Protein 3DKQ (pdb70)

Radius of gyration: 30.26 Å; Cα contacts (8 Å, |Δi|>4): 1370; chains: 3; bounding box: 80×69×80 Å

InterPro domains:
  IPR005123 Oxoglutarate/iron-dependent dioxygenase domain [PS51471] (78-176)
  IPR006620 Prolyl 4-hydroxylase, alpha subunit [SM00702] (1-175)
  IPR023550 PKHD-type hydroxylase [MF_00657] (1-224)
  IPR023550 PKHD-type hydroxylase [NF003974] (1-223)
  IPR023550 PKHD-type hydroxylase [PTHR41536] (1-224)
  IPR041097 PKHD-type hydroxylase C-terminal domain [PF18331] (182-223)
  IPR044862 Prolyl 4-hydroxylase alpha subunit, Fe(2+) 2OG dioxygenase domain [PF13640] (84-174)

Solvent-accessible surface area: 29196 Å² total

Secondary structure (DSSP, 8-state):
-------EEE--SS-HHHHHHHHHHHHTS--EEE---S------EEEEE--TT-HHHHHHHHH--TTTT-HHHHHHH--SEEPPP-EEEE-TT-EEEEE---SB---TT--B--EEEEEE-S-GGGEEE--EEEEETTEEEEE-PPTT-EEEEETTSEEEE--EEEE-EEEE--EE----HHHHHHHHHHHHHHHHHHHTT--HHHHHHHHHHHHHHHHHH---/---B---EEE--SS-HHHHHHHHHHHHTS--B----EE--TT-HHHHHHHHH--TTTT-HHHHHHH--SEE----EEEE-TT--EEEE-----EEEEEE-S-GGGEEE--EEEE-SS-EEEE-PPTT-EEEEETTS-EEE--EEEE-EEEE--EE----HHHHHHHHHHHHHHHHHHHTT--HHHHHHHHHHHHHHHHHH---/-B----EEE--SS-HHHHHHHHHHHHTS--EEE---EEEEE--TT-HHHHHHHHH--TTTT-HHHHHHH--SEEPPP-EEEEETT-EEEEEE--SB---TT--B--EEEEEE-S-GGGEEE--EEEE-SS-EEEE-PPTT-EEEEETTSEEEE--EEEEEEEEE--EE----HHHHHHHHHHHHHHHHHHHTT--HHHHHHHHHHHHHHHHHH---

Organism: Shewanella baltica (strain OS155 / ATCC BAA-1091) (NCBI:txid325240)

Sequence (643 aa):
NLYFQGLIEIPNNVFSKQQEVSHLREQLDARRWIDGNQTSGAATTRKRRNQQQLDKDDPVAVALGQQIDRLLAHPQFVSAALPLQFYPPLFNRRYQGGETFGYHIDNAIRSTPDGIRTDLSATLFLSEPENYQGGELVIQDTYGQQSIKLSAGSLVLYPSSSLHQVTPVLSGERTAAFFWLQSVRDEGQRRLLFQLDQSIQSLTAQTAAEQELFNLSGVYHNLLRRRWSELNLYFQGLIEIPNVFSKQEVSHLREQLDARRWIDGRNQQLDKDDPVAVALGQQIDRLLAHPQFVSAALPLQFYPPLFNRRYQGGETFGYHIDRTDLSATLFLSEPENYQGGELVIQDTYGQQQSIKLSAGSLVLYPSSSLHQVTPVLSGERTAAFWLQSVRDEGQRRLLFQLDQSIQSLTAQTAAEQELFNLSGVYHNLLRRWSELLYFQGLIEIPNVFSKQEVSHLREEQLDARRWIDGNQRKRNQQQLDKDDPVAVALGQQIDRLLAHPQFVSAALPLQFYPPLFNRYQGGETFGYHIDNAIRSTPDGIRTDLSATLFLSEPENYQGGELVIQDTYGQQSIKLSAGSLVLYPSSSLHQVTPVLSGERTAAFWLQSVRDEGQRRLLFQQLDQSIQSLTAQTAAEQELFNLSGVYHNLLRRWSSEL

B-factor: mean 55.95, std 11.6, range [25.54, 110.91]

Nearest PDB structures (foldseek):
  3dkq-assembly1_B-2  TM=1.002E+00  e=1.266E-40  Shewanella baltica OS155
  3dkq-assembly1_A-2  TM=9.812E-01  e=9.275E-36  Shewanella baltica OS155
  3dkq-assembly1_C-2  TM=9.695E-01  e=3.557E-36  Shewanella baltica OS155
  6n1f-assembly6_D-2  TM=7.095E-01  e=8.081E-08  Burkholderia pseudomallei 1710b
  7yrs-assembly6_F  TM=6.046E-01  e=1.369E-02  Lacticaseibacillus rhamnosus

CATH classification: 2.60.120.620 (+1 more: 4.10.860.20)

Structure (mmCIF, N/CA/C/O backbone):
data_3DKQ
#
_entry.id   3DKQ
#
_cell.length_a   153.452
_cell.length_b   153.452
_cell.length_c   84.851
_cell.angle_alpha   90.00
_cell.angle_beta   90.00
_cell.angle_gamma   90.00
#
_symmetry.space_group_name_H-M   'P 41 21 2'
#
loop_
_entity.id
_entity.type
_entity.pdbx_description
1 polymer 'PKHD-type hydroxylase Sbal_3634'
2 non-polymer 'NICKEL (II) ION'
3 non-polymer IMIDAZOLE
4 non-polymer GLYCEROL
5 water water
#
loop_
_atom_site.group_PDB
_atom_site.id
_atom_site.type_symbol
_atom_site.label_atom_id
_atom_site.label_alt_id
_atom_site.label_comp_id
_atom_site.label_asym_id
_atom_site.label_entity_id
_atom_site.label_seq_id
_atom_site.pdbx_PDB_ins_code
_atom_site.Cartn_x
_atom_site.Cartn_y
_atom_site.Cartn_z
_atom_site.occupancy
_atom_site.B_iso_or_equiv
_atom_site.auth_seq_id
_atom_site.auth_comp_id
_atom_site.auth_asym_id
_atom_site.auth_atom_id
_atom_site.pdbx_PDB_model_num
ATOM 1 N N . ASN A 1 14 ? 76.694 125.076 -16.485 1.00 96.00 -5 ASN A N 1
ATOM 2 C CA . ASN A 1 14 ? 76.048 124.196 -17.501 1.00 96.55 -5 ASN A CA 1
ATOM 3 C C . ASN A 1 14 ? 76.667 122.792 -17.483 1.00 96.81 -5 ASN A C 1
ATOM 4 O O . ASN A 1 14 ? 77.795 122.620 -17.959 1.00 97.05 -5 ASN A O 1
ATOM 6 N N . LEU A 1 15 ? 75.940 121.809 -16.922 1.00 96.63 -4 LEU A N 1
ATOM 7 C CA . LEU A 1 15 ? 76.395 120.395 -16.830 1.00 96.48 -4 LEU A CA 1
ATOM 8 C C . LEU A 1 15 ? 75.796 119.531 -17.944 1.00 96.70 -4 LEU A C 1
ATOM 9 O O . LEU A 1 15 ? 74.641 119.737 -18.343 1.00 97.34 -4 LEU A O 1
ATOM 14 N N . TYR A 1 16 ? 76.597 118.570 -18.421 1.00 96.04 -3 TYR A N 1
ATOM 15 C CA . TYR A 1 16 ? 76.240 117.648 -19.502 1.00 95.44 -3 TYR A CA 1
ATOM 16 C C . TYR A 1 16 ? 76.561 116.195 -19.119 1.00 94.82 -3 TYR A C 1
ATOM 17 O O . TYR A 1 16 ? 77.484 115.940 -18.339 1.00 94.25 -3 TYR A O 1
ATOM 19 N N . PHE A 1 17 ? 75.794 115.254 -19.671 1.00 94.35 -2 PHE A N 1
ATOM 20 C CA . PHE A 1 17 ? 76.028 113.828 -19.444 1.00 94.28 -2 PHE A CA 1
ATOM 21 C C . PHE A 1 17 ? 77.319 113.365 -20.143 1.00 93.47 -2 PHE A C 1
ATOM 22 O O . PHE A 1 17 ? 77.738 113.948 -21.140 1.00 93.85 -2 PHE A O 1
ATOM 30 N N . GLN A 1 18 ? 77.971 112.373 -19.541 1.00 92.68 -1 GLN A N 1
ATOM 31 C CA . GLN A 1 18 ? 79.135 111.675 -20.096 1.00 91.62 -1 GLN A CA 1
ATOM 32 C C . GLN A 1 18 ? 78.569 110.297 -20.349 1.00 89.69 -1 GLN A C 1
ATOM 33 O O . GLN A 1 18 ? 78.598 109.427 -19.478 1.00 89.06 -1 GLN A O 1
ATOM 39 N N . GLY A 1 19 ? 77.984 110.122 -21.523 1.00 88.27 0 GLY A N 1
ATOM 40 C CA . GLY A 1 19 ? 77.335 108.875 -21.856 1.00 86.54 0 GLY A CA 1
ATOM 41 C C . GLY A 1 19 ? 76.088 108.804 -20.997 1.00 84.67 0 GLY A C 1
ATOM 42 O O . GLY A 1 19 ? 75.227 109.679 -21.085 1.00 83.94 0 GLY A O 1
ATOM 51 N N . LEU A 1 21 ? 76.145 108.796 -17.496 1.00 75.36 2 LEU A N 1
ATOM 52 C CA . LEU A 1 21 ? 76.390 109.338 -16.160 1.00 73.72 2 LEU A CA 1
ATOM 53 C C . LEU A 1 21 ? 76.605 110.842 -16.168 1.00 70.56 2 LEU A C 1
ATOM 54 O O . LEU A 1 21 ? 76.882 111.418 -17.207 1.00 69.68 2 LEU A O 1
ATOM 59 N N . ILE A 1 22 ? 76.412 111.480 -15.013 1.00 68.63 3 ILE A N 1
ATOM 60 C CA . ILE A 1 22 ? 76.648 112.918 -14.869 1.00 67.29 3 ILE A CA 1
ATOM 61 C C . ILE A 1 22 ? 77.426 113.213 -13.580 1.00 64.65 3 ILE A C 1
ATOM 62 O O . ILE A 1 22 ? 77.196 112.595 -12.550 1.00 62.56 3 ILE A O 1
ATOM 67 N N . GLU A 1 23 ? 78.364 114.145 -13.687 1.00 63.98 4 GLU A N 1
ATOM 68 C CA . GLU A 1 23 ? 79.166 114.603 -12.589 1.00 63.96 4 GLU A CA 1
ATOM 69 C C . GLU A 1 23 ? 78.604 115.935 -12.148 1.00 62.96 4 GLU A C 1
ATOM 70 O O . GLU A 1 23 ? 78.361 116.789 -12.990 1.00 63.57 4 GLU A O 1
ATOM 76 N N . ILE A 1 24 ? 78.353 116.078 -10.844 1.00 61.34 5 ILE A N 1
ATOM 77 C CA . ILE A 1 24 ? 77.890 117.314 -10.243 1.00 60.73 5 ILE A CA 1
ATOM 78 C C . ILE A 1 24 ? 79.058 117.756 -9.369 1.00 59.55 5 ILE A C 1
ATOM 79 O O . ILE A 1 24 ? 79.251 117.216 -8.284 1.00 58.73 5 ILE A O 1
ATOM 84 N N . PRO A 1 25 ? 79.867 118.716 -9.840 1.00 59.48 6 PRO A N 1
ATOM 85 C CA . PRO A 1 25 ? 81.003 119.127 -9.027 1.00 58.46 6 PRO A CA 1
ATOM 86 C C . PRO A 1 25 ? 80.700 120.075 -7.871 1.00 58.20 6 PRO A C 1
ATOM 87 O O . PRO A 1 25 ? 79.654 120.718 -7.854 1.00 58.16 6 PRO A O 1
ATOM 91 N N . ASN A 1 26 ? 81.622 120.095 -6.902 1.00 58.53 7 ASN A N 1
ATOM 92 C CA A ASN A 1 26 ? 81.583 121.036 -5.782 0.50 57.50 7 ASN A CA 1
ATOM 93 C CA B ASN A 1 26 ? 81.601 121.008 -5.733 0.50 58.36 7 ASN A CA 1
ATOM 94 C C . ASN A 1 26 ? 80.227 121.107 -5.052 1.00 57.55 7 ASN A C 1
ATOM 95 O O . ASN A 1 26 ? 79.708 122.203 -4.768 1.00 55.90 7 ASN A O 1
ATOM 104 N N . VAL A 1 27 ? 79.645 119.929 -4.785 1.00 56.45 8 VAL A N 1
ATOM 105 C CA . VAL A 1 27 ? 78.361 119.823 -4.068 1.00 55.79 8 VAL A CA 1
ATOM 106 C C . VAL A 1 27 ? 78.589 120.338 -2.640 1.00 54.44 8 VAL A C 1
ATOM 107 O O . VAL A 1 27 ? 77.730 121.005 -2.083 1.00 54.16 8 VAL A O 1
ATOM 111 N N . PHE A 1 28 ? 79.751 119.987 -2.080 1.00 52.86 9 PHE A N 1
ATOM 112 C CA . PHE A 1 28 ? 80.266 120.502 -0.820 1.00 52.12 9 PHE A CA 1
ATOM 113 C C . PHE A 1 28 ? 81.638 121.089 -1.122 1.00 52.20 9 PHE A C 1
ATOM 114 O O . PHE A 1 28 ? 82.385 120.544 -1.948 1.00 51.24 9 PHE A O 1
ATOM 122 N N . SER A 1 29 ? 81.972 122.186 -0.449 1.00 52.68 10 SER A N 1
ATOM 123 C CA . SER A 1 29 ? 83.318 122.770 -0.547 1.00 53.52 10 SER A CA 1
ATOM 124 C C . SER A 1 29 ? 84.351 121.848 0.115 1.00 54.02 10 SER A C 1
ATOM 125 O O . SER A 1 29 ? 83.995 120.911 0.861 1.00 53.03 10 SER A O 1
ATOM 128 N N . LYS A 1 30 ? 85.624 122.147 -0.139 1.00 54.06 11 LYS A N 1
ATOM 129 C CA . LYS A 1 30 ? 86.745 121.403 0.441 1.00 54.24 11 LYS A CA 1
ATOM 130 C C . LYS A 1 30 ? 86.745 121.481 1.959 1.00 54.05 11 LYS A C 1
ATOM 131 O O . LYS A 1 30 ? 86.990 120.477 2.624 1.00 54.12 11 LYS A O 1
ATOM 137 N N . GLN A 1 31 ? 86.374 122.652 2.464 1.00 54.55 12 GLN A N 1
ATOM 138 C CA A GLN A 1 31 ? 86.317 122.915 3.901 0.50 54.90 12 GLN A CA 1
ATOM 139 C CA B GLN A 1 31 ? 86.309 122.948 3.884 0.50 54.61 12 GLN A CA 1
ATOM 140 C C . GLN A 1 31 ? 85.184 122.105 4.530 1.00 54.47 12 GLN A C 1
ATOM 141 O O . GLN A 1 31 ? 85.350 121.553 5.610 1.00 54.26 12 GLN A O 1
ATOM 152 N N . GLU A 1 32 ? 84.045 122.019 3.848 1.00 53.72 13 GLU A N 1
ATOM 153 C CA . GLU A 1 32 ? 82.906 121.212 4.322 1.00 53.27 13 GLU A CA 1
ATOM 154 C C . GLU A 1 32 ? 83.211 119.716 4.279 1.00 52.79 13 GLU A C 1
ATOM 155 O O . GLU A 1 32 ? 82.833 118.990 5.197 1.00 52.47 13 GLU A O 1
ATOM 161 N N . VAL A 1 33 ? 83.881 119.262 3.214 1.00 52.81 14 VAL A N 1
ATOM 162 C CA . VAL A 1 33 ? 84.300 117.841 3.099 1.00 51.81 14 VAL A CA 1
ATOM 163 C C . VAL A 1 33 ? 85.234 117.491 4.272 1.00 51.90 14 VAL A C 1
ATOM 164 O O . VAL A 1 33 ? 85.101 116.445 4.888 1.00 52.42 14 VAL A O 1
ATOM 168 N N . SER A 1 34 ? 86.138 118.402 4.596 1.00 52.49 15 SER A N 1
ATOM 169 C CA . SER A 1 34 ? 87.077 118.226 5.713 1.00 53.56 15 SER A CA 1
ATOM 170 C C . SER A 1 34 ? 86.358 118.088 7.065 1.00 51.54 15 SER A C 1
ATOM 171 O O . SER A 1 34 ? 86.713 117.239 7.881 1.00 50.23 15 SER A O 1
ATOM 174 N N . HIS A 1 35 ? 85.340 118.919 7.266 1.00 51.18 16 HIS A N 1
ATOM 175 C CA . HIS A 1 35 ? 84.486 118.884 8.469 1.00 51.30 16 HIS A CA 1
ATOM 176 C C . HIS A 1 35 ? 83.657 117.602 8.493 1.00 50.77 16 HIS A C 1
ATOM 177 O O . HIS A 1 35 ? 83.499 117.005 9.555 1.00 51.04 16 HIS A O 1
ATOM 184 N N . LEU A 1 36 ? 83.128 117.189 7.338 1.00 50.43 17 LEU A N 1
ATOM 185 C CA . LEU A 1 36 ? 82.405 115.897 7.220 1.00 50.10 17 LEU A CA 1
ATOM 186 C C . LEU A 1 36 ? 83.329 114.723 7.586 1.00 50.59 17 LEU A C 1
ATOM 187 O O . LEU A 1 36 ? 82.946 113.846 8.344 1.00 51.07 17 LEU A O 1
ATOM 192 N N . ARG A 1 37 ? 84.540 114.722 7.041 1.00 50.28 18 ARG A N 1
ATOM 193 C CA . ARG A 1 37 ? 85.528 113.675 7.339 1.00 51.11 18 ARG A CA 1
ATOM 194 C C . ARG A 1 37 ? 85.942 113.635 8.811 1.00 52.03 18 ARG A C 1
ATOM 195 O O . ARG A 1 37 ? 86.064 112.562 9.397 1.00 50.61 18 ARG A O 1
ATOM 203 N N . GLU A 1 38 ? 86.121 114.801 9.403 1.00 53.53 19 GLU A N 1
ATOM 204 C CA . GLU A 1 38 ? 86.438 114.894 10.833 1.00 55.31 19 GLU A CA 1
ATOM 205 C C . GLU A 1 38 ? 85.348 114.185 11.675 1.00 53.93 19 GLU A C 1
ATOM 206 O O . GLU A 1 38 ? 85.673 113.415 12.566 1.00 54.57 19 GLU A O 1
ATOM 212 N N . GLN A 1 39 ? 84.075 114.392 11.334 1.00 52.17 20 GLN A N 1
ATOM 213 C CA . GLN A 1 39 ? 82.971 113.751 12.041 1.00 51.30 20 GLN A CA 1
ATOM 214 C C . GLN A 1 39 ? 82.919 112.241 11.709 1.00 50.87 20 GLN A C 1
ATOM 215 O O . GLN A 1 39 ? 82.824 111.417 12.601 1.00 50.64 20 GLN A O 1
ATOM 221 N N . LEU A 1 40 ? 82.974 111.892 10.427 1.00 51.08 21 LEU A N 1
ATOM 222 C CA . LEU A 1 40 ? 82.921 110.495 9.982 1.00 51.43 21 LEU A CA 1
ATOM 223 C C . LEU A 1 40 ? 84.082 109.628 10.492 1.00 51.49 21 LEU A C 1
ATOM 224 O O . LEU A 1 40 ? 83.846 108.511 10.965 1.00 51.87 21 LEU A O 1
ATOM 229 N N . ASP A 1 41 ? 85.305 110.149 10.425 1.00 51.66 22 ASP A N 1
ATOM 230 C CA . ASP A 1 41 ? 86.518 109.411 10.866 1.00 51.91 22 ASP A CA 1
ATOM 231 C C . ASP A 1 41 ? 86.523 108.996 12.334 1.00 51.90 22 ASP A C 1
ATOM 232 O O . ASP A 1 41 ? 87.110 107.958 12.667 1.00 50.99 22 ASP A O 1
ATOM 237 N N . ALA A 1 42 ? 85.856 109.781 13.194 1.00 51.28 23 ALA A N 1
ATOM 238 C CA . ALA A 1 42 ? 85.765 109.476 14.637 1.00 50.84 23 ALA A CA 1
ATOM 239 C C . ALA A 1 42 ? 84.720 108.412 14.983 1.00 51.56 23 ALA A C 1
ATOM 240 O O . ALA A 1 42 ? 84.546 108.120 16.158 1.00 52.20 23 ALA A O 1
ATOM 242 N N . ARG A 1 43 ? 84.040 107.831 13.990 1.00 51.17 24 ARG A N 1
ATOM 243 C CA . ARG A 1 43 ? 83.017 106.819 14.210 1.00 51.39 24 ARG A CA 1
ATOM 244 C C . ARG A 1 43 ? 83.622 105.432 14.076 1.00 53.28 24 ARG A C 1
ATOM 245 O O . ARG A 1 43 ? 84.784 105.290 13.709 1.00 52.97 24 ARG A O 1
ATOM 253 N N . ARG A 1 44 ? 82.811 104.416 14.363 1.00 55.76 25 ARG A N 1
ATOM 254 C CA . ARG A 1 44 ? 83.232 103.012 14.316 1.00 57.78 25 ARG A CA 1
ATOM 255 C C . ARG A 1 44 ? 82.991 102.409 12.924 1.00 57.09 25 ARG A C 1
ATOM 256 O O . ARG A 1 44 ? 81.844 102.183 12.525 1.00 57.42 25 ARG A O 1
ATOM 264 N N . TRP A 1 45 ? 84.085 102.175 12.199 1.00 57.16 26 TRP A N 1
ATOM 265 C CA . TRP A 1 45 ? 84.062 101.580 10.858 1.00 57.32 26 TRP A CA 1
ATOM 266 C C . TRP A 1 45 ? 84.083 100.050 10.996 1.00 59.67 26 TRP A C 1
ATOM 267 O O . TRP A 1 45 ? 84.946 99.502 11.667 1.00 60.12 26 TRP A O 1
ATOM 278 N N . ILE A 1 46 ? 83.127 99.384 10.352 1.00 62.73 27 ILE A N 1
ATOM 279 C CA . ILE A 1 46 ? 82.876 97.949 10.504 1.00 65.71 27 ILE A CA 1
ATOM 280 C C . ILE A 1 46 ? 83.244 97.199 9.239 1.00 67.99 27 ILE A C 1
ATOM 281 O O . ILE A 1 46 ? 82.683 97.470 8.191 1.00 67.36 27 ILE A O 1
ATOM 286 N N . ASP A 1 47 ? 84.167 96.246 9.362 1.00 72.21 28 ASP A N 1
ATOM 287 C CA . ASP A 1 47 ? 84.618 95.408 8.242 1.00 75.70 28 ASP A CA 1
ATOM 288 C C . ASP A 1 47 ? 83.440 94.614 7.683 1.00 77.93 28 ASP A C 1
ATOM 289 O O . ASP A 1 47 ? 82.703 94.007 8.443 1.00 77.33 28 ASP A O 1
ATOM 294 N N . GLY A 1 48 ? 83.264 94.662 6.359 1.00 81.30 29 GLY A N 1
ATOM 295 C CA . GLY A 1 48 ? 82.175 93.974 5.672 1.00 83.96 29 GLY A CA 1
ATOM 296 C C . GLY A 1 48 ? 82.651 93.199 4.455 1.00 86.48 29 GLY A C 1
ATOM 297 O O . GLY A 1 48 ? 83.202 93.793 3.527 1.00 85.83 29 GLY A O 1
ATOM 298 N N . ASN A 1 49 ? 82.464 91.876 4.489 1.00 90.03 30 ASN A N 1
ATOM 299 C CA . ASN A 1 49 ? 82.751 90.967 3.367 1.00 92.97 30 ASN A CA 1
ATOM 300 C C . ASN A 1 49 ? 81.427 90.431 2.750 1.00 93.90 30 ASN A C 1
ATOM 301 O O . ASN A 1 49 ? 81.461 89.508 1.925 1.00 94.31 30 ASN A O 1
ATOM 306 N N . GLN A 1 50 ? 80.294 91.068 3.094 1.00 94.57 31 GLN A N 1
ATOM 307 C CA . GLN A 1 50 ? 78.927 90.600 2.772 1.00 95.33 31 GLN A CA 1
ATOM 308 C C . GLN A 1 50 ? 78.188 91.582 1.864 1.00 96.20 31 GLN A C 1
ATOM 309 O O . GLN A 1 50 ? 78.158 92.791 2.143 1.00 97.20 31 GLN A O 1
ATOM 315 N N . THR A 1 51 ? 77.585 91.059 0.795 1.00 95.80 32 THR A N 1
ATOM 316 C CA . THR A 1 51 ? 76.845 91.881 -0.176 1.00 95.29 32 THR A CA 1
ATOM 317 C C . THR A 1 51 ? 75.366 92.047 0.245 1.00 94.05 32 THR A C 1
ATOM 318 O O . THR A 1 51 ? 74.735 91.115 0.787 1.00 94.20 32 THR A O 1
ATOM 322 N N . SER A 1 52 ? 74.858 93.260 0.021 1.00 91.65 33 SER A N 1
ATOM 323 C CA . SER A 1 52 ? 73.457 93.616 0.250 1.00 88.87 33 SER A CA 1
ATOM 324 C C . SER A 1 52 ? 73.125 94.718 -0.777 1.00 87.79 33 SER A C 1
ATOM 325 O O . SER A 1 52 ? 73.710 95.813 -0.725 1.00 87.04 33 SER A O 1
ATOM 328 N N . GLY A 1 53 ? 72.228 94.403 -1.718 1.00 85.71 34 GLY A N 1
ATOM 329 C CA . GLY A 1 53 ? 71.847 95.318 -2.804 1.00 84.24 34 GLY A CA 1
ATOM 330 C C . GLY A 1 53 ? 72.293 94.928 -4.210 1.00 81.97 34 GLY A C 1
ATOM 331 O O . GLY A 1 53 ? 71.840 95.554 -5.153 1.00 78.76 34 GLY A O 1
ATOM 332 N N . ALA A 1 54 ? 73.187 93.927 -4.331 1.00 81.39 35 ALA A N 1
ATOM 333 C CA . ALA A 1 54 ? 73.668 93.389 -5.615 1.00 80.27 35 ALA A CA 1
ATOM 334 C C . ALA A 1 54 ? 72.754 92.215 -6.033 1.00 80.16 35 ALA A C 1
ATOM 335 O O . ALA A 1 54 ? 72.358 91.406 -5.178 1.00 80.75 35 ALA A O 1
ATOM 345 N N . ALA A 1 56 ? 73.255 89.378 -7.941 1.00 78.11 37 ALA A N 1
ATOM 346 C CA . ALA A 1 56 ? 73.887 88.050 -7.763 1.00 78.67 37 ALA A CA 1
ATOM 347 C C . ALA A 1 56 ? 74.963 88.126 -6.660 1.00 79.44 37 ALA A C 1
ATOM 348 O O . ALA A 1 56 ? 75.335 89.232 -6.209 1.00 79.45 37 ALA A O 1
ATOM 350 N N . THR A 1 57 ? 75.460 86.957 -6.235 1.00 79.99 38 THR A N 1
ATOM 351 C CA . THR A 1 57 ? 76.536 86.866 -5.218 1.00 80.20 38 THR A CA 1
ATOM 352 C C . THR A 1 57 ? 77.780 87.625 -5.757 1.00 80.39 38 THR A C 1
ATOM 353 O O . THR A 1 57 ? 78.175 87.438 -6.920 1.00 81.21 38 THR A O 1
ATOM 357 N N . THR A 1 58 ? 78.346 88.508 -4.936 1.00 79.76 39 THR A N 1
ATOM 358 C CA . THR A 1 58 ? 79.458 89.390 -5.359 1.00 78.75 39 THR A CA 1
ATOM 359 C C . THR A 1 58 ? 80.623 89.374 -4.365 1.00 76.40 39 THR A C 1
ATOM 360 O O . THR A 1 58 ? 80.413 89.287 -3.146 1.00 76.11 39 THR A O 1
ATOM 364 N N . ARG A 1 59 ? 81.844 89.435 -4.895 1.00 74.29 40 ARG A N 1
ATOM 365 C CA . ARG A 1 59 ? 83.038 89.465 -4.059 1.00 72.95 40 ARG A CA 1
ATOM 366 C C . ARG A 1 59 ? 83.206 90.953 -3.634 1.00 71.95 40 ARG A C 1
ATOM 367 O O . ARG A 1 59 ? 83.511 91.819 -4.459 1.00 71.33 40 ARG A O 1
ATOM 370 N N . LYS A 1 60 ? 82.908 91.217 -2.359 1.00 70.21 41 LYS A N 1
ATOM 371 C CA . LYS A 1 60 ? 82.998 92.528 -1.725 1.00 68.98 41 LYS A CA 1
ATOM 372 C C . LYS A 1 60 ? 83.849 92.413 -0.464 1.00 65.47 41 LYS A C 1
ATOM 373 O O . LYS A 1 60 ? 83.793 91.406 0.257 1.00 64.63 41 LYS A O 1
ATOM 379 N N . ARG A 1 61 ? 84.632 93.457 -0.221 1.00 62.39 42 ARG A N 1
ATOM 380 C CA A ARG A 1 61 ? 85.472 93.558 0.959 0.50 61.15 42 ARG A CA 1
ATOM 381 C CA B ARG A 1 61 ? 85.469 93.556 0.961 0.50 60.47 42 ARG A CA 1
ATOM 382 C C . ARG A 1 61 ? 85.742 95.045 1.164 1.00 60.47 42 ARG A C 1
ATOM 383 O O . ARG A 1 61 ? 86.456 95.655 0.375 1.00 59.38 42 ARG A O 1
ATOM 398 N N . ASN A 1 62 ? 85.115 95.632 2.187 1.00 59.56 43 ASN A N 1
ATOM 399 C CA . ASN A 1 62 ? 85.268 97.057 2.498 1.00 58.54 43 ASN A CA 1
ATOM 400 C C . ASN A 1 62 ? 84.890 97.351 3.953 1.00 57.42 43 ASN A C 1
ATOM 401 O O . ASN A 1 62 ? 84.664 96.421 4.721 1.00 57.99 43 ASN A O 1
ATOM 406 N N . GLN A 1 63 ? 84.873 98.639 4.306 1.00 55.86 44 GLN A N 1
ATOM 407 C CA A GLN A 1 63 ? 84.456 99.130 5.618 0.50 54.35 44 GLN A CA 1
ATOM 408 C CA B GLN A 1 63 ? 84.410 99.093 5.616 0.50 54.73 44 GLN A CA 1
ATOM 409 C C . GLN A 1 63 ? 83.232 100.027 5.406 1.00 55.17 44 GLN A C 1
ATOM 410 O O . GLN A 1 63 ? 83.119 100.699 4.364 1.00 54.38 44 GLN A O 1
ATOM 421 N N . GLN A 1 64 ? 82.336 100.049 6.387 1.00 55.35 45 GLN A N 1
ATOM 422 C CA . GLN A 1 64 ? 81.145 100.894 6.359 1.00 55.88 45 GLN A CA 1
ATOM 423 C C . GLN A 1 64 ? 80.797 101.370 7.766 1.00 53.45 45 GLN A C 1
ATOM 424 O O . GLN A 1 64 ? 81.255 100.794 8.748 1.00 52.81 45 GLN A O 1
ATOM 430 N N . LEU A 1 65 ? 80.040 102.459 7.842 1.00 51.65 46 LEU A N 1
ATOM 431 C CA . LEU A 1 65 ? 79.435 102.881 9.092 1.00 51.37 46 LEU A CA 1
ATOM 432 C C . LEU A 1 65 ? 78.081 102.181 9.127 1.00 51.68 46 LEU A C 1
ATOM 433 O O . LEU A 1 65 ? 77.429 101.973 8.079 1.00 49.50 46 LEU A O 1
ATOM 438 N N . ASP A 1 66 ? 77.653 101.801 10.337 1.00 53.09 47 ASP A N 1
ATOM 439 C CA . ASP A 1 66 ? 76.357 101.148 10.511 1.00 52.98 47 ASP A CA 1
ATOM 440 C C . ASP A 1 66 ? 75.290 102.101 9.992 1.00 53.36 47 ASP A C 1
ATOM 441 O O . ASP A 1 66 ? 75.402 103.324 10.188 1.00 51.73 47 ASP A O 1
ATOM 446 N N . LYS A 1 67 ? 74.284 101.551 9.310 1.00 55.02 48 LYS A N 1
ATOM 447 C CA . LYS A 1 67 ? 73.182 102.361 8.764 1.00 57.21 48 LYS A CA 1
ATOM 448 C C . LYS A 1 67 ? 72.470 103.216 9.827 1.00 56.65 48 LYS A C 1
ATOM 449 O O . LYS A 1 67 ? 72.027 104.316 9.522 1.00 58.53 48 LYS A O 1
ATOM 455 N N . ASP A 1 68 ? 72.398 102.709 11.056 1.00 55.46 49 ASP A N 1
ATOM 456 C CA . ASP A 1 68 ? 71.771 103.396 12.181 1.00 56.22 49 ASP A CA 1
ATOM 457 C C . ASP A 1 68 ? 72.730 104.195 13.079 1.00 55.32 49 ASP A C 1
ATOM 458 O O . ASP A 1 68 ? 72.325 104.654 14.141 1.00 55.20 49 ASP A O 1
ATOM 463 N N . ASP A 1 69 ? 73.978 104.396 12.651 1.00 54.37 50 ASP A N 1
ATOM 464 C CA . ASP A 1 69 ? 74.916 105.222 13.407 1.00 52.75 50 ASP A CA 1
ATOM 465 C C . ASP A 1 69 ? 74.328 106.646 13.376 1.00 52.50 50 ASP A C 1
ATOM 466 O O . ASP A 1 69 ? 74.057 107.137 12.289 1.00 54.00 50 ASP A O 1
ATOM 471 N N . PRO A 1 70 ? 74.067 107.274 14.551 1.00 52.23 51 PRO A N 1
ATOM 472 C CA . PRO A 1 70 ? 73.445 108.617 14.584 1.00 51.70 51 PRO A CA 1
ATOM 473 C C . PRO A 1 70 ? 74.146 109.674 13.735 1.00 50.74 51 PRO A C 1
ATOM 474 O O . PRO A 1 70 ? 73.476 110.438 13.031 1.00 49.22 51 PRO A O 1
ATOM 478 N N . VAL A 1 71 ? 75.474 109.719 13.832 1.00 50.43 52 VAL A N 1
ATOM 479 C CA . VAL A 1 71 ? 76.279 110.658 13.047 1.00 50.62 52 VAL A CA 1
ATOM 480 C C . VAL A 1 71 ? 76.140 110.341 11.541 1.00 51.24 52 VAL A C 1
ATOM 481 O O . VAL A 1 71 ? 76.010 111.262 10.743 1.00 52.00 52 VAL A O 1
ATOM 485 N N . ALA A 1 72 ? 76.126 109.055 11.173 1.00 51.33 53 ALA A N 1
ATOM 486 C CA . ALA A 1 72 ? 75.920 108.654 9.768 1.00 51.12 53 ALA A CA 1
ATOM 487 C C . ALA A 1 72 ? 74.519 109.083 9.290 1.00 51.54 53 ALA A C 1
ATOM 488 O O . ALA A 1 72 ? 74.386 109.624 8.197 1.00 51.41 53 ALA A O 1
ATOM 490 N N . VAL A 1 73 ? 73.490 108.856 10.116 1.00 51.60 54 VAL A N 1
ATOM 491 C CA . VAL A 1 73 ? 72.117 109.281 9.786 1.00 50.64 54 VAL A CA 1
ATOM 492 C C . VAL A 1 73 ? 72.055 110.811 9.585 1.00 50.58 54 VAL A C 1
ATOM 493 O O . VAL A 1 73 ? 71.562 111.285 8.550 1.00 50.92 54 VAL A O 1
ATOM 497 N N . ALA A 1 74 ? 72.621 111.554 10.536 1.00 49.96 55 ALA A N 1
ATOM 498 C CA . ALA A 1 74 ? 72.614 113.032 10.510 1.00 49.85 55 ALA A CA 1
ATOM 499 C C . ALA A 1 74 ? 73.321 113.616 9.283 1.00 49.44 55 ALA A C 1
ATOM 500 O O . ALA A 1 74 ? 72.751 114.451 8.582 1.00 49.34 55 ALA A O 1
ATOM 502 N N . LEU A 1 75 ? 74.537 113.153 9.012 1.00 49.99 56 LEU A N 1
ATOM 503 C CA . LEU A 1 75 ? 75.295 113.614 7.834 1.00 49.73 56 LEU A CA 1
ATOM 504 C C . LEU A 1 75 ? 74.657 113.135 6.526 1.00 48.19 56 LEU A C 1
ATOM 505 O O . LEU A 1 75 ? 74.745 113.814 5.520 1.00 46.45 56 LEU A O 1
ATOM 510 N N . GLY A 1 76 ? 74.003 111.974 6.552 1.00 48.71 57 GLY A N 1
ATOM 511 C CA . GLY A 1 76 ? 73.226 111.494 5.409 1.00 49.41 57 GLY A CA 1
ATOM 512 C C . GLY A 1 76 ? 72.111 112.473 5.071 1.00 49.60 57 GLY A C 1
ATOM 513 O O . GLY A 1 76 ? 71.876 112.786 3.899 1.00 48.81 57 GLY A O 1
ATOM 514 N N . GLN A 1 77 ? 71.473 113.004 6.112 1.00 51.42 58 GLN A N 1
ATOM 515 C CA . GLN A 1 77 ? 70.425 113.998 5.954 1.00 50.88 58 GLN A CA 1
ATOM 516 C C . GLN A 1 77 ? 70.992 115.311 5.431 1.00 50.38 58 GLN A C 1
ATOM 517 O O . GLN A 1 77 ? 70.361 115.933 4.581 1.00 50.39 58 GLN A O 1
ATOM 523 N N . GLN A 1 78 ? 72.146 115.740 5.952 1.00 49.39 59 GLN A N 1
ATOM 524 C CA . GLN A 1 78 ? 72.830 116.946 5.446 1.00 49.45 59 GLN A CA 1
ATOM 525 C C . GLN A 1 78 ? 73.178 116.814 3.950 1.00 49.39 59 GLN A C 1
ATOM 526 O O . GLN A 1 78 ? 73.062 117.779 3.204 1.00 50.37 59 GLN A O 1
ATOM 532 N N . ILE A 1 79 ? 73.604 115.623 3.529 1.00 49.11 60 ILE A N 1
ATOM 533 C CA . ILE A 1 79 ? 73.914 115.343 2.122 1.00 48.37 60 ILE A CA 1
ATOM 534 C C . ILE A 1 79 ? 72.630 115.447 1.268 1.00 49.57 60 ILE A C 1
ATOM 535 O O . ILE A 1 79 ? 72.611 116.191 0.290 1.00 51.69 60 ILE A O 1
ATOM 548 N N . ASP A 1 81 ? 69.792 116.979 2.022 1.00 49.78 62 ASP A N 1
ATOM 549 C CA . ASP A 1 81 ? 69.390 118.408 2.082 1.00 50.47 62 ASP A CA 1
ATOM 550 C C . ASP A 1 81 ? 70.168 119.263 1.089 1.00 51.38 62 ASP A C 1
ATOM 551 O O . ASP A 1 81 ? 69.577 120.092 0.387 1.00 52.24 62 ASP A O 1
ATOM 556 N N . ARG A 1 82 ? 71.485 119.048 1.033 1.00 51.45 63 ARG A N 1
ATOM 557 C CA . ARG A 1 82 ? 72.349 119.795 0.118 1.00 51.34 63 ARG A CA 1
ATOM 558 C C . ARG A 1 82 ? 72.034 119.459 -1.334 1.00 51.70 63 ARG A C 1
ATOM 559 O O . ARG A 1 82 ? 71.966 120.355 -2.181 1.00 51.39 63 ARG A O 1
ATOM 567 N N . LEU A 1 83 ? 71.856 118.169 -1.616 1.00 52.36 64 LEU A N 1
ATOM 568 C CA . LEU A 1 83 ? 71.502 117.731 -2.974 1.00 51.99 64 LEU A CA 1
ATOM 569 C C . LEU A 1 83 ? 70.166 118.303 -3.431 1.00 52.14 64 LEU A C 1
ATOM 570 O O . LEU A 1 83 ? 70.065 118.739 -4.561 1.00 53.14 64 LEU A O 1
ATOM 575 N N . LEU A 1 84 ? 69.178 118.357 -2.535 1.00 52.31 65 LEU A N 1
ATOM 576 C CA . LEU A 1 84 ? 67.854 118.888 -2.864 1.00 52.34 65 LEU A CA 1
ATOM 577 C C . LEU A 1 84 ? 67.861 120.395 -3.110 1.00 52.78 65 LEU A C 1
ATOM 578 O O . LEU A 1 84 ? 67.036 120.890 -3.863 1.00 53.08 65 LEU A O 1
ATOM 583 N N . ALA A 1 85 ? 68.820 121.098 -2.510 1.00 53.86 66 ALA A N 1
ATOM 584 C CA . ALA A 1 85 ? 69.052 122.516 -2.755 1.00 53.92 66 ALA A CA 1
ATOM 585 C C . ALA A 1 85 ? 69.936 122.779 -3.982 1.00 53.87 66 ALA A C 1
ATOM 586 O O . ALA A 1 85 ? 70.220 123.929 -4.253 1.00 55.35 66 ALA A O 1
ATOM 588 N N . HIS A 1 86 ? 70.378 121.750 -4.710 1.00 54.19 67 HIS A N 1
ATOM 589 C CA . HIS A 1 86 ? 71.281 121.903 -5.858 1.00 54.76 67 HIS A CA 1
ATOM 590 C C . HIS A 1 86 ? 70.440 121.826 -7.146 1.00 55.02 67 HIS A C 1
ATOM 591 O O . HIS A 1 86 ? 69.986 120.734 -7.527 1.00 53.28 67 HIS A O 1
ATOM 598 N N . PRO A 1 87 ? 70.255 122.972 -7.841 1.00 55.50 68 PRO A N 1
ATOM 599 C CA . PRO A 1 87 ? 69.367 122.980 -9.017 1.00 55.91 68 PRO A CA 1
ATOM 600 C C . PRO A 1 87 ? 69.683 121.968 -10.128 1.00 55.90 68 PRO A C 1
ATOM 601 O O . PRO A 1 87 ? 68.756 121.397 -10.703 1.00 55.48 68 PRO A O 1
ATOM 605 N N . GLN A 1 88 ? 70.967 121.744 -10.395 1.00 56.47 69 GLN A N 1
ATOM 606 C CA . GLN A 1 88 ? 71.402 120.813 -11.444 1.00 57.47 69 GLN A CA 1
ATOM 607 C C . GLN A 1 88 ? 71.209 119.352 -11.043 1.00 55.61 69 GLN A C 1
ATOM 608 O O . GLN A 1 88 ? 70.888 118.517 -11.891 1.00 54.45 69 GLN A O 1
ATOM 614 N N . PHE A 1 89 ? 71.415 119.046 -9.762 1.00 53.55 70 PHE A N 1
ATOM 615 C CA . PHE A 1 89 ? 71.113 117.724 -9.254 1.00 52.01 70 PHE A CA 1
ATOM 616 C C . PHE A 1 89 ? 69.615 117.474 -9.376 1.00 51.62 70 PHE A C 1
ATOM 617 O O . PHE A 1 89 ? 69.209 116.420 -9.851 1.00 50.41 70 PHE A O 1
ATOM 625 N N . VAL A 1 90 ? 68.814 118.445 -8.927 1.00 52.42 71 VAL A N 1
ATOM 626 C CA . VAL A 1 90 ? 67.360 118.315 -8.991 1.00 52.06 71 VAL A CA 1
ATOM 627 C C . VAL A 1 90 ? 66.890 118.145 -10.435 1.00 53.07 71 VAL A C 1
ATOM 628 O O . VAL A 1 90 ? 66.042 117.315 -10.700 1.00 54.07 71 VAL A O 1
ATOM 632 N N . SER A 1 91 ? 67.466 118.903 -11.362 1.00 53.99 72 SER A N 1
ATOM 633 C CA . SER A 1 91 ? 67.086 118.807 -12.772 1.00 54.53 72 SER A CA 1
ATOM 634 C C . SER A 1 91 ? 67.447 117.464 -13.405 1.00 53.98 72 SER A C 1
ATOM 635 O O . SER A 1 91 ? 66.675 116.949 -14.193 1.00 53.77 72 SER A O 1
ATOM 638 N N . ALA A 1 92 ? 68.648 116.966 -13.102 1.00 52.38 73 ALA A N 1
ATOM 639 C CA . ALA A 1 92 ? 69.156 115.706 -13.644 1.00 51.69 73 ALA A CA 1
ATOM 640 C C . ALA A 1 92 ? 68.409 114.499 -13.087 1.00 50.39 73 ALA A C 1
ATOM 641 O O . ALA A 1 92 ? 67.966 113.668 -13.860 1.00 52.48 73 ALA A O 1
ATOM 643 N N . ALA A 1 93 ? 68.242 114.445 -11.762 1.00 48.85 74 ALA A N 1
ATOM 644 C CA . ALA A 1 93 ? 67.656 113.298 -11.066 1.00 47.71 74 ALA A CA 1
ATOM 645 C C . ALA A 1 93 ? 66.137 113.357 -10.846 1.00 48.89 74 ALA A C 1
ATOM 646 O O . ALA A 1 93 ? 65.496 112.305 -10.735 1.00 47.69 74 ALA A O 1
ATOM 648 N N . LEU A 1 94 ? 65.564 114.563 -10.773 1.00 48.91 75 LEU A N 1
ATOM 649 C CA . LEU A 1 94 ? 64.138 114.760 -10.457 1.00 47.96 75 LEU A CA 1
ATOM 650 C C . LEU A 1 94 ? 63.747 113.855 -9.284 1.00 48.58 75 LEU A C 1
ATOM 651 O O . LEU A 1 94 ? 62.852 113.018 -9.422 1.00 50.06 75 LEU A O 1
ATOM 656 N N . PRO A 1 95 ? 64.463 113.992 -8.138 1.00 49.05 76 PRO A N 1
ATOM 657 C CA . PRO A 1 95 ? 64.286 113.053 -7.018 1.00 48.77 76 PRO A CA 1
ATOM 658 C C . PRO A 1 95 ? 62.915 113.029 -6.392 1.00 49.13 76 PRO A C 1
ATOM 659 O O . PRO A 1 95 ? 62.335 114.086 -6.203 1.00 49.60 76 PRO A O 1
ATOM 663 N N . LEU A 1 96 ? 62.402 111.816 -6.154 1.00 49.19 77 LEU A N 1
ATOM 664 C CA . LEU A 1 96 ? 61.160 111.602 -5.454 1.00 49.35 77 LEU A CA 1
ATOM 665 C C . LEU A 1 96 ? 61.496 111.093 -4.063 1.00 51.33 77 LEU A C 1
ATOM 666 O O . LEU A 1 96 ? 60.988 111.629 -3.081 1.00 51.87 77 LEU A O 1
ATOM 671 N N . GLN A 1 97 ? 62.312 110.044 -3.972 1.00 53.24 78 GLN A N 1
ATOM 672 C CA . GLN A 1 97 ? 62.652 109.452 -2.678 1.00 54.09 78 GLN A CA 1
ATOM 673 C C . GLN A 1 97 ? 64.058 108.897 -2.677 1.00 53.15 78 GLN A C 1
ATOM 674 O O . GLN A 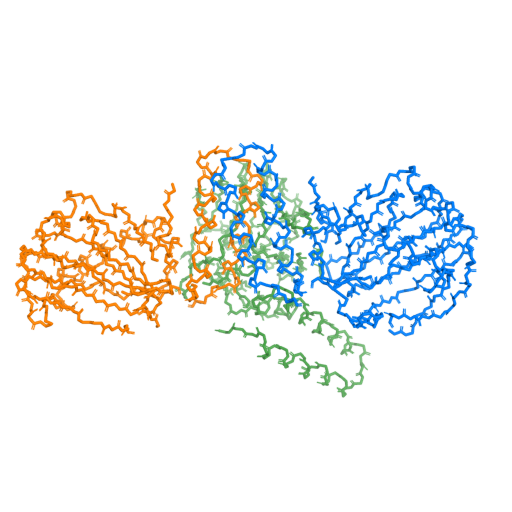1 97 ? 64.440 108.183 -3.606 1.00 53.92 78 GLN A O 1
ATOM 680 N N . PHE A 1 98 ? 64.820 109.203 -1.635 1.00 52.76 79 PHE A N 1
ATOM 681 C CA . PHE A 1 98 ? 66.200 108.663 -1.496 1.00 52.77 79 PHE A CA 1
ATOM 682 C C . PHE A 1 98 ? 66.238 107.424 -0.638 1.00 52.38 79 PHE A C 1
ATOM 683 O O . PHE A 1 98 ? 65.464 107.309 0.315 1.00 53.80 79 PHE A O 1
ATOM 691 N N . TYR A 1 99 ? 67.169 106.525 -0.947 1.00 51.35 80 TYR A N 1
ATOM 692 C CA . TYR A 1 99 ? 67.559 105.468 -0.006 1.00 51.79 80 TYR A CA 1
ATOM 693 C C . TYR A 1 99 ? 68.610 106.277 0.800 1.00 50.63 80 TYR A C 1
ATOM 694 O O . TYR A 1 99 ? 69.537 106.793 0.185 1.00 50.23 80 TYR A O 1
ATOM 703 N N . PRO A 1 100 ? 68.470 106.418 2.143 1.00 50.15 81 PRO A N 1
ATOM 704 C CA . PRO A 1 100 ? 69.390 107.246 2.940 1.00 49.88 81 PRO A CA 1
ATOM 705 C C . PRO A 1 100 ? 70.870 106.914 2.735 1.00 48.60 81 PRO A C 1
ATOM 706 O O . PRO A 1 100 ? 71.210 105.740 2.660 1.00 47.33 81 PRO A O 1
ATOM 710 N N . PRO A 1 101 ? 71.733 107.934 2.574 1.00 49.08 82 PRO A N 1
ATOM 711 C CA . PRO A 1 101 ? 73.151 107.650 2.275 1.00 48.61 82 PRO A CA 1
ATOM 712 C C . PRO A 1 101 ? 73.909 106.747 3.257 1.00 48.81 82 PRO A C 1
ATOM 713 O O . PRO A 1 101 ? 73.716 106.849 4.478 1.00 49.56 82 PRO A O 1
ATOM 717 N N . LEU A 1 102 ? 74.713 105.850 2.701 1.00 48.63 83 LEU A N 1
ATOM 718 C CA . LEU A 1 102 ? 75.573 104.944 3.456 1.00 50.44 83 LEU A CA 1
ATOM 719 C C . LEU A 1 102 ? 77.005 105.369 3.199 1.00 49.62 83 LEU A C 1
ATOM 720 O O . LEU A 1 102 ? 77.340 105.743 2.092 1.00 48.83 83 LEU A O 1
ATOM 725 N N . PHE A 1 103 ? 77.827 105.295 4.231 1.00 48.96 84 PHE A N 1
ATOM 726 C CA . PHE A 1 103 ? 79.222 105.701 4.179 1.00 49.31 84 PHE A CA 1
ATOM 727 C C . PHE A 1 103 ? 80.074 104.475 4.096 1.00 49.15 84 PHE A C 1
ATOM 728 O O . PHE A 1 103 ? 79.897 103.595 4.904 1.00 48.85 84 PHE A O 1
ATOM 736 N N . ASN A 1 104 ? 80.961 104.419 3.088 1.00 49.87 85 ASN A N 1
ATOM 737 C CA . ASN A 1 104 ? 81.869 103.292 2.861 1.00 48.76 85 ASN A CA 1
ATOM 738 C C . ASN A 1 104 ? 83.285 103.768 2.718 1.00 48.39 85 ASN A C 1
ATOM 739 O O . ASN A 1 104 ? 83.520 104.953 2.417 1.00 48.17 85 ASN A O 1
ATOM 744 N N . ARG A 1 105 ? 84.212 102.827 2.912 1.00 47.92 86 ARG A N 1
ATOM 745 C CA A ARG A 1 105 ? 85.649 103.112 2.818 0.50 47.29 86 ARG A CA 1
ATOM 746 C CA B ARG A 1 105 ? 85.638 103.106 2.831 0.50 47.88 86 ARG A CA 1
ATOM 747 C C . ARG A 1 105 ? 86.402 101.930 2.209 1.00 48.28 86 ARG A C 1
ATOM 748 O O . ARG A 1 105 ? 86.057 100.778 2.455 1.00 46.73 86 ARG A O 1
ATOM 763 N N . TYR A 1 106 ? 87.438 102.238 1.416 1.00 48.58 87 TYR A N 1
ATOM 764 C CA . TYR A 1 106 ? 88.254 101.227 0.750 1.00 48.97 87 TYR A CA 1
ATOM 765 C C . TYR A 1 106 ? 89.729 101.513 0.945 1.00 50.39 87 TYR A C 1
ATOM 766 O O . TYR A 1 106 ? 90.190 102.608 0.657 1.00 50.91 87 TYR A O 1
ATOM 775 N N . GLN A 1 107 ? 90.458 100.544 1.474 1.00 51.29 88 GLN A N 1
ATOM 776 C CA . GLN A 1 107 ? 91.916 100.629 1.595 1.00 51.53 88 GLN A CA 1
ATOM 777 C C . GLN A 1 107 ? 92.489 99.225 1.684 1.00 51.56 88 GLN A C 1
ATOM 778 O O . GLN A 1 107 ? 91.748 98.267 1.941 1.00 50.74 88 GLN A O 1
ATOM 784 N N . GLY A 1 108 ? 93.799 99.113 1.489 1.00 51.37 89 GLY A N 1
ATOM 785 C CA . GLY A 1 108 ? 94.505 97.845 1.660 1.00 50.81 89 GLY A CA 1
ATOM 786 C C . GLY A 1 108 ? 93.899 96.676 0.918 1.00 50.77 89 GLY A C 1
ATOM 787 O O . GLY A 1 108 ? 93.650 95.642 1.509 1.00 49.99 89 GLY A O 1
ATOM 788 N N . GLY A 1 109 ? 93.621 96.877 -0.370 1.00 51.57 90 GLY A N 1
ATOM 789 C CA . GLY A 1 109 ? 93.076 95.838 -1.242 1.00 51.58 90 GLY A CA 1
ATOM 790 C C . GLY A 1 109 ? 91.573 95.689 -1.246 1.00 50.96 90 GLY A C 1
ATOM 791 O O . GLY A 1 109 ? 91.055 94.858 -1.988 1.00 50.08 90 GLY A O 1
ATOM 792 N N . GLU A 1 110 ? 90.879 96.500 -0.444 1.00 51.13 91 GLU A N 1
ATOM 793 C CA . GLU A 1 110 ? 89.417 96.480 -0.370 1.00 50.34 91 GLU A CA 1
ATOM 794 C C . GLU A 1 110 ? 88.853 96.879 -1.720 1.00 50.79 91 GLU A C 1
ATOM 795 O O . GLU A 1 110 ? 89.387 97.769 -2.382 1.00 48.86 91 GLU A O 1
ATOM 801 N N . THR A 1 111 ? 87.792 96.176 -2.107 1.00 51.01 92 THR A N 1
ATOM 802 C CA . THR A 1 111 ? 87.185 96.287 -3.418 1.00 50.39 92 THR A CA 1
ATOM 803 C C . THR A 1 111 ? 85.721 95.835 -3.407 1.00 50.76 92 THR A C 1
ATOM 804 O O . THR A 1 111 ? 85.280 95.191 -2.457 1.00 49.94 92 THR A O 1
ATOM 808 N N . PHE A 1 112 ? 84.979 96.211 -4.444 1.00 51.16 93 PHE A N 1
ATOM 809 C CA . PHE A 1 112 ? 83.590 95.764 -4.635 1.00 51.75 93 PHE A CA 1
ATOM 810 C C . PHE A 1 112 ? 83.545 95.280 -6.091 1.00 52.49 93 PHE A C 1
ATOM 811 O O . PHE A 1 112 ? 83.648 96.081 -7.016 1.00 51.70 93 PHE A O 1
ATOM 819 N N . GLY A 1 113 ? 83.401 93.969 -6.277 1.00 52.98 94 GLY A N 1
ATOM 820 C CA . GLY A 1 113 ? 83.397 93.365 -7.599 1.00 53.29 94 GLY A CA 1
ATOM 821 C C . GLY A 1 113 ? 82.184 93.680 -8.460 1.00 52.98 94 GLY A C 1
ATOM 822 O O . GLY A 1 113 ? 81.195 94.245 -7.985 1.00 51.64 94 GLY A O 1
ATOM 823 N N . TYR A 1 114 ? 82.299 93.302 -9.732 1.00 52.98 95 TYR A N 1
ATOM 824 C CA . TYR A 1 114 ? 81.255 93.475 -10.728 1.00 52.12 95 TYR A CA 1
ATOM 825 C C . TYR A 1 114 ? 79.918 92.923 -10.272 1.00 52.75 95 TYR A C 1
ATOM 826 O O . TYR A 1 114 ? 79.817 91.784 -9.806 1.00 52.34 95 TYR A O 1
ATOM 835 N N . HIS A 1 115 ? 78.910 93.782 -10.369 1.00 52.85 96 HIS A N 1
ATOM 836 C CA . HIS A 1 115 ? 77.555 93.451 -9.987 1.00 52.91 96 HIS A CA 1
ATOM 837 C C . HIS A 1 115 ? 76.593 94.458 -10.587 1.00 53.14 96 HIS A C 1
ATOM 838 O O . HIS A 1 115 ? 76.996 95.505 -11.104 1.00 52.15 96 HIS A O 1
ATOM 845 N N . ILE A 1 116 ? 75.315 94.128 -10.463 1.00 55.81 97 ILE A N 1
ATOM 846 C CA . ILE A 1 116 ? 74.203 95.001 -10.856 1.00 56.40 97 ILE A CA 1
ATOM 847 C C . ILE A 1 116 ? 73.377 95.206 -9.596 1.00 54.99 97 ILE A C 1
ATOM 848 O O . ILE A 1 116 ? 73.117 94.253 -8.891 1.00 55.64 97 ILE A O 1
ATOM 853 N N . ASP A 1 117 ? 72.963 96.433 -9.336 1.00 54.68 98 ASP A N 1
ATOM 854 C CA . ASP A 1 117 ? 72.168 96.746 -8.163 1.00 54.77 98 ASP A CA 1
ATOM 855 C C . ASP A 1 117 ? 70.751 96.261 -8.353 1.00 54.99 98 ASP A C 1
ATOM 856 O O . ASP A 1 117 ? 70.228 96.288 -9.463 1.00 55.33 98 ASP A O 1
ATOM 861 N N . ASN A 1 118 ? 70.136 95.815 -7.267 1.00 54.12 99 ASN A N 1
ATOM 862 C CA . ASN A 1 118 ? 68.741 95.422 -7.278 1.00 53.85 99 ASN A CA 1
ATOM 863 C C . ASN A 1 118 ? 67.848 96.595 -7.764 1.00 51.67 99 ASN A C 1
ATOM 864 O O . ASN A 1 118 ? 68.122 97.755 -7.467 1.00 50.19 99 ASN A O 1
ATOM 869 N N . ALA A 1 119 ? 66.844 96.264 -8.566 1.00 50.14 100 ALA A N 1
ATOM 870 C CA . ALA A 1 119 ? 65.861 97.227 -9.060 1.00 49.44 100 ALA A CA 1
ATOM 871 C C . ALA A 1 119 ? 65.020 97.828 -7.916 1.00 48.13 100 ALA A C 1
ATOM 872 O O . ALA A 1 119 ? 64.689 99.010 -7.954 1.00 49.47 100 ALA A O 1
ATOM 874 N N . ILE A 1 120 ? 64.698 97.034 -6.909 1.00 47.91 101 ILE A N 1
ATOM 875 C CA . ILE A 1 120 ? 63.871 97.464 -5.778 1.00 49.56 101 ILE A CA 1
ATOM 876 C C . ILE A 1 120 ? 64.648 97.330 -4.480 1.00 51.17 101 ILE A C 1
ATOM 877 O O . ILE A 1 120 ? 65.244 96.300 -4.239 1.00 53.17 101 ILE A O 1
ATOM 882 N N . ARG A 1 121 ? 64.643 98.380 -3.660 1.00 53.31 102 ARG A N 1
ATOM 883 C CA . ARG A 1 121 ? 65.301 98.399 -2.344 1.00 54.89 102 ARG A CA 1
ATOM 884 C C . ARG A 1 121 ? 64.324 98.830 -1.273 1.00 54.79 102 ARG A C 1
ATOM 885 O O . ARG A 1 121 ? 63.453 99.687 -1.514 1.00 52.61 102 ARG A O 1
ATOM 893 N N . SER A 1 122 ? 64.475 98.238 -0.090 1.00 55.88 103 SER A N 1
ATOM 894 C CA . SER A 1 122 ? 63.669 98.617 1.065 1.00 57.74 103 SER A CA 1
ATOM 895 C C . SER A 1 122 ? 64.353 99.782 1.783 1.00 58.57 103 SER A C 1
ATOM 896 O O . SER A 1 122 ? 65.570 99.821 1.854 1.00 58.95 103 SER A O 1
ATOM 899 N N . THR A 1 123 ? 63.572 100.733 2.280 1.00 60.00 104 THR A N 1
ATOM 900 C CA . THR A 1 123 ? 64.073 101.853 3.102 1.00 61.09 104 THR A CA 1
ATOM 901 C C . THR A 1 123 ? 63.142 101.950 4.324 1.00 62.58 104 THR A C 1
ATOM 902 O O . THR A 1 123 ? 62.066 101.346 4.317 1.00 62.47 104 THR A O 1
ATOM 906 N N . PRO A 1 124 ? 63.547 102.698 5.375 1.00 64.48 105 PRO A N 1
ATOM 907 C CA . PRO A 1 124 ? 62.654 102.897 6.540 1.00 65.00 105 PRO A CA 1
ATOM 908 C C . PRO A 1 124 ? 61.286 103.491 6.204 1.00 66.22 105 PRO A C 1
ATOM 909 O O . PRO A 1 124 ? 60.311 103.138 6.862 1.00 67.88 105 PRO A O 1
ATOM 913 N N . ASP A 1 125 ? 61.212 104.366 5.194 1.00 66.64 106 ASP A N 1
ATOM 914 C CA . ASP A 1 125 ? 59.931 104.961 4.756 1.00 66.62 106 ASP A CA 1
ATOM 915 C C . ASP A 1 125 ? 59.337 104.233 3.536 1.00 67.49 106 ASP A C 1
ATOM 916 O O . ASP A 1 125 ? 58.638 104.854 2.720 1.00 70.49 106 ASP A O 1
ATOM 921 N N . GLY A 1 126 ? 59.596 102.921 3.426 1.00 65.60 107 GLY A N 1
ATOM 922 C CA . GLY A 1 126 ? 59.063 102.080 2.354 1.00 64.11 107 GLY A CA 1
ATOM 923 C C . GLY A 1 126 ? 60.002 101.701 1.224 1.00 61.20 107 GLY A C 1
ATOM 924 O O . GLY A 1 126 ? 61.146 102.164 1.142 1.00 60.58 107 GLY A O 1
ATOM 933 N N . ILE A 1 128 ? 61.540 101.428 -2.503 1.00 52.35 109 ILE A N 1
ATOM 934 C CA . ILE A 1 128 ? 61.796 102.319 -3.604 1.00 52.52 109 ILE A CA 1
ATOM 935 C C . ILE A 1 128 ? 62.327 101.556 -4.819 1.00 52.31 109 ILE A C 1
ATOM 936 O O . ILE A 1 128 ? 62.917 100.485 -4.677 1.00 51.53 109 ILE A O 1
ATOM 941 N N . ARG A 1 129 ? 62.105 102.153 -5.990 1.00 51.96 110 ARG A N 1
ATOM 942 C CA . ARG A 1 129 ? 62.641 101.698 -7.254 1.00 51.67 110 ARG A CA 1
ATOM 943 C C . ARG A 1 129 ? 63.969 102.467 -7.443 1.00 51.73 110 ARG A C 1
ATOM 944 O O . ARG A 1 129 ? 64.002 103.704 -7.389 1.00 51.76 110 ARG A O 1
ATOM 952 N N . THR A 1 130 ? 65.046 101.737 -7.693 1.00 51.96 111 THR A N 1
ATOM 953 C CA . THR A 1 130 ? 66.368 102.324 -7.843 1.00 53.79 111 THR A CA 1
ATOM 954 C C . THR A 1 130 ? 66.611 102.813 -9.262 1.00 54.99 111 THR A C 1
ATOM 955 O O . THR A 1 130 ? 67.257 102.138 -10.075 1.00 58.82 111 THR A O 1
ATOM 959 N N . ASP A 1 131 ? 66.094 104.006 -9.551 1.00 52.56 112 ASP A N 1
ATOM 960 C CA . ASP A 1 131 ? 66.278 104.630 -10.859 1.00 50.38 112 ASP A CA 1
ATOM 961 C C . ASP A 1 131 ? 67.715 105.061 -11.080 1.00 49.72 112 ASP A C 1
ATOM 962 O O . ASP A 1 131 ? 68.274 104.831 -12.149 1.00 49.59 112 ASP A O 1
ATOM 967 N N . LEU A 1 132 ? 68.299 105.678 -10.061 1.00 50.13 113 LEU A N 1
ATOM 968 C CA . LEU A 1 132 ? 69.652 106.210 -10.122 1.00 49.92 113 LEU A CA 1
ATOM 969 C C . LEU A 1 132 ? 70.430 105.929 -8.870 1.00 48.92 113 LEU A C 1
ATOM 970 O O . LEU A 1 132 ? 69.880 105.877 -7.780 1.00 48.56 113 LEU A O 1
ATOM 975 N N . SER A 1 133 ? 71.727 105.747 -9.069 1.00 50.18 114 SER A N 1
ATOM 976 C CA . SER A 1 133 ? 72.702 105.528 -8.021 1.00 50.39 114 SER A CA 1
ATOM 977 C C . SER A 1 133 ? 73.549 106.774 -7.961 1.00 50.93 114 SER A C 1
ATOM 978 O O . SER A 1 133 ? 73.726 107.459 -8.978 1.00 51.46 114 SER A O 1
ATOM 981 N N . ALA A 1 134 ? 74.103 107.064 -6.789 1.00 50.58 115 ALA A N 1
ATOM 982 C CA . ALA A 1 134 ? 74.997 108.223 -6.642 1.00 48.80 115 ALA A CA 1
ATOM 983 C C . ALA A 1 134 ? 76.058 107.987 -5.575 1.00 49.08 115 ALA A C 1
ATOM 984 O O . ALA A 1 134 ? 75.783 107.334 -4.576 1.00 47.66 115 ALA A O 1
ATOM 986 N N . THR A 1 135 ? 77.258 108.518 -5.827 1.00 48.18 116 THR A N 1
ATOM 987 C CA . THR A 1 135 ? 78.407 108.451 -4.931 1.00 48.55 116 THR A CA 1
ATOM 988 C C . THR A 1 135 ? 78.911 109.860 -4.769 1.00 48.26 116 THR A C 1
ATOM 989 O O . THR A 1 135 ? 79.156 110.514 -5.778 1.00 47.46 116 THR A O 1
ATOM 993 N N . LEU A 1 136 ? 79.022 110.301 -3.508 1.00 47.83 117 LEU A N 1
ATOM 994 C CA . LEU A 1 136 ? 79.612 111.565 -3.131 1.00 47.59 117 LEU A CA 1
ATOM 995 C C . LEU A 1 136 ? 81.017 111.217 -2.665 1.00 47.55 117 LEU A C 1
ATOM 996 O O . LEU A 1 136 ? 81.184 110.493 -1.698 1.00 47.68 117 LEU A O 1
ATOM 1001 N N . PHE A 1 137 ? 82.018 111.769 -3.335 1.00 47.90 118 PHE A N 1
ATOM 1002 C CA . PHE A 1 137 ? 83.406 111.489 -3.032 1.00 46.71 118 PHE A CA 1
ATOM 1003 C C . PHE A 1 137 ? 83.853 112.302 -1.824 1.00 46.69 118 PHE A C 1
ATOM 1004 O O . PHE A 1 137 ? 83.637 113.515 -1.777 1.00 46.36 118 PHE A O 1
ATOM 1012 N N . LEU A 1 138 ? 84.438 111.628 -0.836 1.00 46.08 119 LEU A N 1
ATOM 1013 C CA . LEU A 1 138 ? 84.922 112.278 0.394 1.00 47.09 119 LEU A CA 1
ATOM 1014 C C . LEU A 1 138 ? 86.441 112.117 0.647 1.00 47.85 119 LEU A C 1
ATOM 1015 O O . LEU A 1 138 ? 86.899 112.392 1.755 1.00 49.01 119 LEU A O 1
ATOM 1020 N N . SER A 1 139 ? 87.182 111.644 -0.361 1.00 46.55 120 SER A N 1
ATOM 1021 C CA . SER A 1 139 ? 88.645 111.628 -0.372 1.00 47.49 120 SER A CA 1
ATOM 1022 C C . SER A 1 139 ? 89.026 112.191 -1.729 1.00 48.06 120 SER A C 1
ATOM 1023 O O . SER A 1 139 ? 88.285 111.986 -2.724 1.00 47.20 120 SER A O 1
ATOM 1026 N N . GLU A 1 140 ? 90.169 112.883 -1.790 1.00 48.34 121 GLU A N 1
ATOM 1027 C CA . GLU A 1 140 ? 90.669 113.376 -3.069 1.00 47.25 121 GLU A CA 1
ATOM 1028 C C . GLU A 1 140 ? 91.194 112.196 -3.875 1.00 47.02 121 GLU A C 1
ATOM 1029 O O . GLU A 1 140 ? 91.880 111.337 -3.319 1.00 47.47 121 GLU A O 1
ATOM 1035 N N . PRO A 1 141 ? 90.894 112.156 -5.194 1.00 47.65 122 PRO A N 1
ATOM 1036 C CA . PRO A 1 141 ? 91.289 111.012 -6.048 1.00 48.26 122 PRO A CA 1
ATOM 1037 C C . PRO A 1 141 ? 92.796 110.775 -6.149 1.00 48.80 122 PRO A C 1
ATOM 1038 O O . PRO A 1 141 ? 93.217 109.635 -6.323 1.00 48.73 122 PRO A O 1
ATOM 1042 N N . GLU A 1 142 ? 93.572 111.849 -6.015 1.00 48.80 123 GLU A N 1
ATOM 1043 C CA . GLU A 1 142 ? 95.018 111.786 -6.015 1.00 49.91 123 GLU A CA 1
ATOM 1044 C C . GLU A 1 142 ? 95.562 111.096 -4.766 1.00 50.09 123 GLU A C 1
ATOM 1045 O O . GLU A 1 142 ? 96.663 110.554 -4.824 1.00 52.74 123 GLU A O 1
ATOM 1051 N N . ASN A 1 143 ? 94.826 111.127 -3.650 1.00 48.92 124 ASN A N 1
ATOM 1052 C CA . ASN A 1 143 ? 95.308 110.547 -2.367 1.00 49.11 124 ASN A CA 1
ATOM 1053 C C . ASN A 1 143 ? 95.106 109.032 -2.179 1.00 48.04 124 ASN A C 1
ATOM 1054 O O . ASN A 1 143 ? 95.369 108.497 -1.109 1.00 48.05 124 ASN A O 1
ATOM 1059 N N . TYR A 1 144 ? 94.644 108.342 -3.207 1.00 46.99 125 TYR A N 1
ATOM 1060 C CA . TYR A 1 144 ? 94.551 106.895 -3.147 1.00 46.63 125 TYR A CA 1
ATOM 1061 C C . TYR A 1 144 ? 94.818 106.315 -4.521 1.00 46.08 125 TYR A C 1
ATOM 1062 O O . TYR A 1 144 ? 94.548 106.951 -5.539 1.00 45.97 125 TYR A O 1
ATOM 1071 N N . GLN A 1 145 ? 95.367 105.103 -4.532 1.00 46.34 126 GLN A N 1
ATOM 1072 C CA . GLN A 1 145 ? 95.683 104.396 -5.756 1.00 46.01 126 GLN A CA 1
ATOM 1073 C C . GLN A 1 145 ? 94.594 103.344 -5.960 1.00 46.43 126 GLN A C 1
ATOM 1074 O O . GLN A 1 145 ? 94.354 102.547 -5.078 1.00 46.11 126 GLN A O 1
ATOM 1080 N N . GLY A 1 146 ? 94.006 103.314 -7.151 1.00 46.45 127 GLY A N 1
ATOM 1081 C CA . GLY A 1 146 ? 92.943 102.393 -7.493 1.00 46.10 127 GLY A CA 1
ATOM 1082 C C . GLY A 1 146 ? 91.649 103.002 -7.010 1.00 47.01 127 GLY A C 1
ATOM 1083 O O . GLY A 1 146 ? 91.553 104.239 -6.906 1.00 47.31 127 GLY A O 1
ATOM 1084 N N 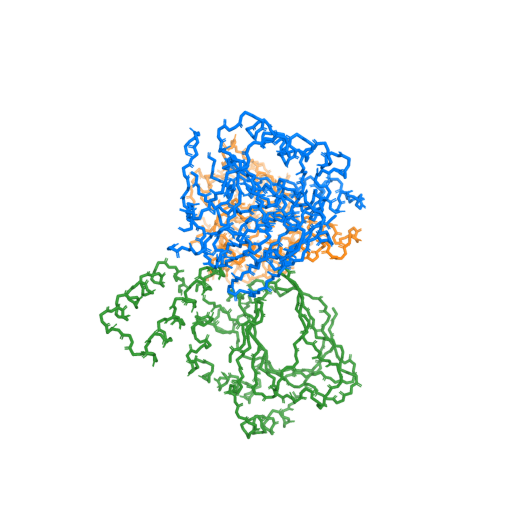. GLY A 1 147 ? 90.655 102.158 -6.710 1.00 46.74 128 GLY A N 1
ATOM 1085 C CA . GLY A 1 147 ? 89.350 102.658 -6.246 1.00 46.22 128 GLY A CA 1
ATOM 1086 C C . GLY A 1 147 ? 88.531 103.407 -7.272 1.00 46.41 128 GLY A C 1
ATOM 1087 O O . GLY A 1 147 ? 87.796 104.357 -6.931 1.00 45.04 128 GLY A O 1
ATOM 1088 N N . GLU A 1 148 ? 88.644 102.978 -8.525 1.00 46.81 129 GLU A N 1
ATOM 1089 C CA . GLU A 1 148 ? 87.891 103.570 -9.609 1.00 47.78 129 GLU A CA 1
ATOM 1090 C C . GLU A 1 148 ? 86.533 102.891 -9.668 1.00 47.66 129 GLU A C 1
ATOM 1091 O O . GLU A 1 148 ? 86.451 101.673 -9.578 1.00 46.11 129 GLU A O 1
ATOM 1097 N N . LEU A 1 149 ? 85.482 103.704 -9.783 1.00 48.72 130 LEU A N 1
ATOM 1098 C CA . LEU A 1 149 ? 84.127 103.222 -9.992 1.00 49.25 130 LEU A CA 1
ATOM 1099 C C . LEU A 1 149 ? 84.041 103.019 -11.508 1.00 48.38 130 LEU A C 1
ATOM 1100 O O . LEU A 1 149 ? 84.067 103.990 -12.260 1.00 48.71 130 LEU A O 1
ATOM 1105 N N . VAL A 1 150 ? 84.043 101.760 -11.929 1.00 48.66 131 VAL A N 1
ATOM 1106 C CA . VAL A 1 150 ? 83.992 101.367 -13.335 1.00 50.19 131 VAL A CA 1
ATOM 1107 C C . VAL A 1 150 ? 82.549 101.004 -13.659 1.00 52.00 131 VAL A C 1
ATOM 1108 O O . VAL A 1 150 ? 82.014 100.080 -13.080 1.00 50.36 131 VAL A O 1
ATOM 1112 N N . ILE A 1 151 ? 81.934 101.776 -14.550 1.00 54.75 132 ILE A N 1
ATOM 1113 C CA . ILE A 1 151 ? 80.521 101.660 -14.871 1.00 57.90 132 ILE A CA 1
ATOM 1114 C C . ILE A 1 151 ? 80.437 101.250 -16.331 1.00 61.60 132 ILE A C 1
ATOM 1115 O O . ILE A 1 151 ? 80.957 101.940 -17.188 1.00 62.49 132 ILE A O 1
ATOM 1120 N N . GLN A 1 152 ? 79.781 100.128 -16.582 1.00 64.50 133 GLN A N 1
ATOM 1121 C CA . GLN A 1 152 ? 79.662 99.539 -17.893 1.00 68.27 133 GLN A CA 1
ATOM 1122 C C . GLN A 1 152 ? 78.188 99.314 -18.261 1.00 69.88 133 GLN A C 1
ATOM 1123 O O . GLN A 1 152 ? 77.384 98.904 -17.424 1.00 70.03 133 GLN A O 1
ATOM 1129 N N . ASP A 1 153 ? 77.849 99.601 -19.513 1.00 72.46 134 ASP A N 1
ATOM 1130 C CA . ASP A 1 153 ? 76.514 99.338 -20.046 1.00 74.81 134 ASP A CA 1
ATOM 1131 C C . ASP A 1 153 ? 76.564 99.015 -21.548 1.00 76.50 134 ASP A C 1
ATOM 1132 O O . ASP A 1 153 ? 77.643 98.770 -22.108 1.00 76.07 134 ASP A O 1
ATOM 1137 N N . THR A 1 154 ? 75.381 98.955 -22.156 1.00 78.48 135 THR A N 1
ATOM 1138 C CA . THR A 1 154 ? 75.209 98.710 -23.591 1.00 80.06 135 THR A CA 1
ATOM 1139 C C . THR A 1 154 ? 75.955 99.752 -24.464 1.00 80.17 135 THR A C 1
ATOM 1140 O O . THR A 1 154 ? 76.675 99.380 -25.387 1.00 80.30 135 THR A O 1
ATOM 1144 N N . TYR A 1 155 ? 75.855 101.025 -24.077 1.00 80.40 136 TYR A N 1
ATOM 1145 C CA . TYR A 1 155 ? 76.462 102.152 -24.776 1.00 80.46 136 TYR A CA 1
ATOM 1146 C C . TYR A 1 155 ? 77.879 102.574 -24.267 1.00 80.44 136 TYR A C 1
ATOM 1147 O O . TYR A 1 155 ? 78.195 103.782 -24.248 1.00 81.47 136 TYR A O 1
ATOM 1156 N N . GLY A 1 156 ? 78.711 101.614 -23.836 1.00 78.63 137 GLY A N 1
ATOM 1157 C CA . GLY A 1 156 ? 80.092 101.901 -23.370 1.00 76.95 137 GLY A CA 1
ATOM 1158 C C . GLY A 1 156 ? 80.494 101.585 -21.929 1.00 73.75 137 GLY A C 1
ATOM 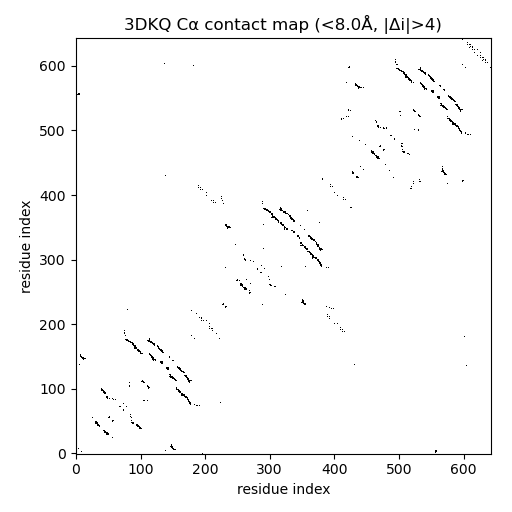1159 O O . GLY A 1 156 ? 79.767 100.912 -21.184 1.00 73.65 137 GLY A O 1
ATOM 1160 N N . GLN A 1 157 ? 81.675 102.091 -21.560 1.00 69.49 138 GLN A N 1
ATOM 1161 C CA . GLN A 1 157 ? 82.300 101.869 -20.253 1.00 67.01 138 GLN A CA 1
ATOM 1162 C C . GLN A 1 157 ? 83.088 103.112 -19.805 1.00 63.24 138 GLN A C 1
ATOM 1163 O O . GLN A 1 157 ? 83.727 103.751 -20.632 1.00 62.12 138 GLN A O 1
ATOM 1169 N N . GLN A 1 158 ? 83.026 103.432 -18.507 1.00 59.45 139 GLN A N 1
ATOM 1170 C CA . GLN A 1 158 ? 83.713 104.568 -17.921 1.00 56.90 139 GLN A CA 1
ATOM 1171 C C . GLN A 1 158 ? 84.284 104.311 -16.515 1.00 55.78 139 GLN A C 1
ATOM 1172 O O . GLN A 1 158 ? 83.657 103.632 -15.711 1.00 52.43 139 GLN A O 1
ATOM 1178 N N . SER A 1 159 ? 85.469 104.878 -16.253 1.00 55.03 140 SER A N 1
ATOM 1179 C CA . SER A 1 159 ? 86.153 104.812 -14.954 1.00 55.05 140 SER A CA 1
ATOM 1180 C C . SER A 1 159 ? 86.057 106.169 -14.281 1.00 53.24 140 SER A C 1
ATOM 1181 O O . SER A 1 159 ? 86.507 107.152 -14.838 1.00 52.25 140 SER A O 1
ATOM 1184 N N . ILE A 1 160 ? 85.518 106.205 -13.064 1.00 52.45 141 ILE A N 1
ATOM 1185 C CA . ILE A 1 160 ? 85.272 107.467 -12.350 1.00 52.18 141 ILE A CA 1
ATOM 1186 C C . ILE A 1 160 ? 85.911 107.502 -10.967 1.00 50.66 141 ILE A C 1
ATOM 1187 O O . ILE A 1 160 ? 85.744 106.582 -10.185 1.00 49.50 141 ILE A O 1
ATOM 1192 N N . LYS A 1 161 ? 86.698 108.550 -10.738 1.00 51.10 142 LYS A N 1
ATOM 1193 C CA . LYS A 1 161 ? 87.275 108.942 -9.449 1.00 51.80 142 LYS A CA 1
ATOM 1194 C C . LYS A 1 161 ? 87.176 110.475 -9.512 1.00 52.28 142 LYS A C 1
ATOM 1195 O O . LYS A 1 161 ? 87.921 111.066 -10.258 1.00 53.45 142 LYS A O 1
ATOM 1201 N N . LEU A 1 162 ? 86.247 111.097 -8.802 1.00 51.81 143 LEU A N 1
ATOM 1202 C CA . LEU A 1 162 ? 86.100 112.550 -8.834 1.00 51.35 143 LEU A CA 1
ATOM 1203 C C . LEU A 1 162 ? 86.684 113.210 -7.594 1.00 50.25 143 LEU A C 1
ATOM 1204 O O . LEU A 1 162 ? 86.873 112.573 -6.551 1.00 48.79 143 LEU A O 1
ATOM 1209 N N . SER A 1 163 ? 86.933 114.514 -7.733 1.00 50.39 144 SER A N 1
ATOM 1210 C CA . SER A 1 163 ? 87.345 115.398 -6.646 1.00 50.70 144 SER A CA 1
ATOM 1211 C C . SER A 1 163 ? 86.450 115.272 -5.428 1.00 48.63 144 SER A C 1
ATOM 1212 O O . SER A 1 163 ? 85.247 115.091 -5.578 1.00 47.87 144 SER A O 1
ATOM 1215 N N . ALA A 1 164 ? 87.050 115.398 -4.245 1.00 49.09 145 ALA A N 1
ATOM 1216 C CA . ALA A 1 164 ? 86.341 115.365 -2.961 1.00 49.28 145 ALA A CA 1
ATOM 1217 C C . ALA A 1 164 ? 85.255 116.451 -2.968 1.00 48.77 145 ALA A C 1
ATOM 1218 O O . ALA A 1 164 ? 85.517 117.594 -3.338 1.00 49.65 145 ALA A O 1
ATOM 1220 N N . GLY A 1 165 ? 84.031 116.065 -2.630 1.00 48.98 146 GLY A N 1
ATOM 1221 C CA . GLY A 1 165 ? 82.891 116.973 -2.634 1.00 49.56 146 GLY A CA 1
ATOM 1222 C C . GLY A 1 165 ? 82.091 116.985 -3.914 1.00 50.36 146 GLY A C 1
ATOM 1223 O O . GLY A 1 165 ? 81.045 117.643 -3.957 1.00 50.18 146 GLY A O 1
ATOM 1224 N N . SER A 1 166 ? 82.582 116.293 -4.958 1.00 50.83 147 SER A N 1
ATOM 1225 C CA . SER A 1 166 ? 81.833 116.111 -6.211 1.00 50.66 147 SER A CA 1
ATOM 1226 C C . SER A 1 166 ? 81.032 114.805 -6.117 1.00 50.85 147 SER A C 1
ATOM 1227 O O . SER A 1 166 ? 81.372 113.911 -5.335 1.00 50.79 147 SER A O 1
ATOM 1230 N N . LEU A 1 167 ? 79.966 114.728 -6.911 1.00 50.57 148 LEU A N 1
ATOM 1231 C CA . LEU A 1 167 ? 79.066 113.603 -6.948 1.00 50.10 148 LEU A CA 1
ATOM 1232 C C . LEU A 1 167 ? 78.964 113.083 -8.364 1.00 50.96 148 LEU A C 1
ATOM 1233 O O . LEU A 1 167 ? 78.969 113.886 -9.312 1.00 50.64 148 LEU A O 1
ATOM 1238 N N . VAL A 1 168 ? 78.844 111.755 -8.498 1.00 49.76 149 VAL A N 1
ATOM 1239 C CA . VAL A 1 168 ? 78.579 111.107 -9.785 1.00 50.03 149 VAL A CA 1
ATOM 1240 C C . VAL A 1 168 ? 77.189 110.479 -9.643 1.00 50.79 149 VAL A C 1
ATOM 1241 O O . VAL A 1 168 ? 76.899 109.842 -8.628 1.00 49.35 149 VAL A O 1
ATOM 1245 N N . LEU A 1 169 ? 76.358 110.658 -10.664 1.00 52.10 150 LEU A N 1
ATOM 1246 C CA . LEU A 1 169 ? 74.980 110.144 -10.711 1.00 53.23 150 LEU A CA 1
ATOM 1247 C C . LEU A 1 169 ? 74.893 109.226 -11.918 1.00 53.93 150 LEU A C 1
ATOM 1248 O O . LEU A 1 169 ? 75.294 109.622 -13.017 1.00 53.78 150 LEU A O 1
ATOM 1253 N N . TYR A 1 170 ? 74.412 108.001 -11.711 1.00 53.40 151 TYR A N 1
ATOM 1254 C CA . TYR A 1 170 ? 74.376 107.000 -12.770 1.00 53.93 151 TYR A CA 1
ATOM 1255 C C . TYR A 1 170 ? 73.241 105.992 -12.592 1.00 54.49 151 TYR A C 1
ATOM 1256 O O . TYR A 1 170 ? 72.744 105.842 -11.486 1.00 51.45 151 TYR A O 1
ATOM 1265 N N . PRO A 1 171 ? 72.801 105.336 -13.694 1.00 56.74 152 PRO A N 1
ATOM 1266 C CA . PRO A 1 171 ? 71.745 104.350 -13.617 1.00 56.97 152 PRO A CA 1
ATOM 1267 C C . PRO A 1 171 ? 72.136 103.136 -12.783 1.00 57.45 152 PRO A C 1
ATOM 1268 O O . PRO A 1 171 ? 73.241 102.621 -12.925 1.00 57.45 152 PRO A O 1
ATOM 1272 N N . SER A 1 172 ? 71.201 102.667 -11.959 1.00 57.78 153 SER A N 1
ATOM 1273 C CA . SER A 1 172 ? 71.447 101.520 -11.062 1.00 58.99 153 SER A CA 1
ATOM 1274 C C . SER A 1 172 ? 71.518 100.182 -11.790 1.00 58.55 153 SER A C 1
ATOM 1275 O O . SER A 1 172 ? 72.024 99.188 -11.230 1.00 59.61 153 SER A O 1
ATOM 1278 N N . SER A 1 173 ? 71.037 100.185 -13.041 1.00 57.95 154 SER A N 1
ATOM 1279 C CA . SER A 1 173 ? 71.083 99.055 -13.963 1.00 57.27 154 SER A CA 1
ATOM 1280 C C . SER A 1 173 ? 72.468 98.717 -14.499 1.00 56.68 154 SER A C 1
ATOM 1281 O O . SER A 1 173 ? 72.646 97.614 -15.028 1.00 56.07 154 SER A O 1
ATOM 1284 N N . SER A 1 174 ? 73.424 99.649 -14.404 1.00 55.71 155 SER A N 1
ATOM 1285 C CA . SER A 1 174 ? 74.786 99.434 -14.911 1.00 56.58 155 SER A CA 1
ATOM 1286 C C . SER A 1 174 ? 75.507 98.263 -14.256 1.00 54.41 155 SER A C 1
ATOM 1287 O O . SER A 1 174 ? 75.303 97.989 -13.092 1.00 54.81 155 SER A O 1
ATOM 1290 N N . LEU A 1 175 ? 76.358 97.595 -15.017 1.00 52.94 156 LEU A N 1
ATOM 1291 C CA . LEU A 1 175 ? 77.256 96.587 -14.481 1.00 52.53 156 LEU A CA 1
ATOM 1292 C C . LEU A 1 175 ? 78.431 97.446 -13.972 1.00 53.05 156 LEU A C 1
ATOM 1293 O O . LEU A 1 175 ? 78.999 98.230 -14.735 1.00 51.50 156 LEU A O 1
ATOM 1298 N N . HIS A 1 176 ? 78.776 97.304 -12.689 1.00 52.15 157 HIS A N 1
ATOM 1299 C CA . HIS A 1 176 ? 79.797 98.156 -12.093 1.00 50.44 157 HIS A CA 1
ATOM 1300 C C . HIS A 1 176 ? 80.550 97.544 -10.919 1.00 50.37 157 HIS A C 1
ATOM 1301 O O . HIS A 1 176 ? 80.115 96.558 -10.323 1.00 50.69 157 HIS A O 1
ATOM 1308 N N . GLN A 1 177 ? 81.711 98.143 -10.639 1.00 50.14 158 GLN A N 1
ATOM 1309 C CA . GLN A 1 177 ? 82.611 97.716 -9.596 1.00 48.76 158 GLN A CA 1
ATOM 1310 C C . GLN A 1 177 ? 83.417 98.890 -9.063 1.00 48.31 158 GLN A C 1
ATOM 1311 O O . GLN A 1 177 ? 83.510 99.928 -9.715 1.00 48.36 158 GLN A O 1
ATOM 1317 N N . VAL A 1 178 ? 84.022 98.689 -7.887 1.00 47.43 159 VAL A N 1
ATOM 1318 C CA . VAL A 1 178 ? 84.986 99.626 -7.312 1.00 46.29 159 VAL A CA 1
ATOM 1319 C C . VAL A 1 178 ? 86.267 98.796 -7.300 1.00 47.22 159 VAL A C 1
ATOM 1320 O O . VAL A 1 178 ? 86.337 97.788 -6.599 1.00 45.36 159 VAL A O 1
ATOM 1324 N N . THR A 1 179 ? 87.258 99.209 -8.110 1.00 47.62 160 THR A N 1
ATOM 1325 C CA . THR A 1 179 ? 88.523 98.469 -8.226 1.00 46.97 160 THR A CA 1
ATOM 1326 C C . THR A 1 179 ? 89.305 98.585 -6.913 1.00 47.21 160 THR A C 1
ATOM 1327 O O . THR A 1 179 ? 89.090 99.542 -6.180 1.00 48.06 160 THR A O 1
ATOM 1331 N N . PRO A 1 180 ? 90.196 97.614 -6.606 1.00 45.82 161 PRO A N 1
ATOM 1332 C CA . PRO A 1 180 ? 90.897 97.669 -5.334 1.00 44.75 161 PRO A CA 1
ATOM 1333 C C . PRO A 1 180 ? 91.687 98.950 -5.054 1.00 45.37 161 PRO A C 1
ATOM 1334 O O . PRO A 1 180 ? 92.322 99.462 -5.967 1.00 45.84 161 PRO A O 1
ATOM 1338 N N . VAL A 1 181 ? 91.608 99.457 -3.819 1.00 46.05 162 VAL A N 1
ATOM 1339 C CA . VAL A 1 181 ? 92.389 100.611 -3.384 1.00 47.28 162 VAL A CA 1
ATOM 1340 C C . VAL A 1 181 ? 93.614 99.970 -2.769 1.00 48.28 162 VAL A C 1
ATOM 1341 O O . VAL A 1 181 ? 93.488 99.253 -1.780 1.00 48.62 162 VAL A O 1
ATOM 1345 N N . LEU A 1 182 ? 94.775 100.205 -3.381 1.00 48.21 163 LEU A N 1
ATOM 1346 C CA . LEU A 1 182 ? 96.060 99.602 -2.984 1.00 48.60 163 LEU A CA 1
ATOM 1347 C C . LEU A 1 182 ? 96.972 100.489 -2.137 1.00 49.14 163 LEU A C 1
ATOM 1348 O O . LEU A 1 182 ? 97.904 99.994 -1.522 1.00 49.13 163 LEU A O 1
ATOM 1353 N N . SER A 1 183 ? 96.719 101.791 -2.138 1.00 50.28 164 SER A N 1
ATOM 1354 C CA . SER A 1 183 ? 97.437 102.748 -1.307 1.00 49.88 164 SER A CA 1
ATOM 1355 C C . SER A 1 183 ? 96.464 103.861 -0.935 1.00 49.13 164 SER A C 1
ATOM 1356 O O . SER A 1 183 ? 95.609 104.218 -1.725 1.00 49.83 164 SER A O 1
ATOM 1359 N N . GLY A 1 184 ? 96.599 104.395 0.271 1.00 49.20 165 GLY A N 1
ATOM 1360 C CA . GLY A 1 184 ? 95.714 105.434 0.786 1.00 48.73 165 GLY A CA 1
ATOM 1361 C C . GLY A 1 184 ? 94.329 104.881 1.077 1.00 50.22 165 GLY A C 1
ATOM 1362 O O . GLY A 1 184 ? 94.153 103.664 1.240 1.00 49.56 165 GLY A O 1
ATOM 1363 N N . GLU A 1 185 ? 93.348 105.787 1.147 1.00 50.56 166 GLU A N 1
ATOM 1364 C CA . GLU A 1 185 ? 91.968 105.410 1.451 1.00 50.18 166 GLU A CA 1
ATOM 1365 C C . GLU A 1 185 ? 90.941 106.247 0.678 1.00 50.05 166 GLU A C 1
ATOM 1366 O O . GLU A 1 185 ? 91.148 107.447 0.448 1.00 47.71 166 GLU A O 1
ATOM 1372 N N . ARG A 1 186 ? 89.859 105.576 0.274 1.00 48.66 167 ARG A N 1
ATOM 1373 C CA . ARG A 1 186 ? 88.738 106.174 -0.440 1.00 47.80 167 ARG A CA 1
ATOM 1374 C C . ARG A 1 186 ? 87.532 106.119 0.486 1.00 46.85 167 ARG A C 1
ATOM 1375 O O . ARG A 1 186 ? 87.098 105.042 0.782 1.00 45.98 167 ARG A O 1
ATOM 1383 N N . THR A 1 187 ? 87.056 107.271 0.969 1.00 46.48 168 THR A N 1
ATOM 1384 C CA . THR A 1 187 ? 85.833 107.386 1.780 1.00 46.40 168 THR A CA 1
ATOM 1385 C C . THR A 1 187 ? 84.787 108.031 0.882 1.00 45.63 168 THR A C 1
ATOM 1386 O O . THR A 1 187 ? 85.086 108.976 0.133 1.00 45.12 168 THR A O 1
ATOM 1390 N N . ALA A 1 188 ? 83.565 107.521 0.944 1.00 45.74 169 ALA A N 1
ATOM 1391 C CA . ALA A 1 188 ? 82.468 108.055 0.118 1.00 44.70 169 ALA A CA 1
ATOM 1392 C C . ALA A 1 188 ? 81.134 107.794 0.774 1.00 44.92 169 ALA A C 1
ATOM 1393 O O . ALA A 1 188 ? 81.036 107.013 1.702 1.00 46.37 169 ALA A O 1
ATOM 1395 N N . ALA A 1 189 ? 80.128 108.499 0.290 1.00 46.50 170 ALA A N 1
ATOM 1396 C CA . ALA A 1 189 ? 78.736 108.341 0.694 1.00 46.81 170 ALA A CA 1
ATOM 1397 C C . ALA A 1 189 ? 78.082 107.817 -0.579 1.00 47.31 170 ALA A C 1
ATOM 1398 O O . ALA A 1 189 ? 78.324 108.360 -1.673 1.00 48.00 170 ALA A O 1
ATOM 1400 N N . PHE A 1 190 ? 77.321 106.741 -0.448 1.00 47.22 171 PHE A N 1
ATOM 1401 C CA A PHE A 1 190 ? 76.625 106.158 -1.590 0.50 47.05 171 PHE A CA 1
ATOM 1402 C CA B PHE A 1 190 ? 76.625 106.120 -1.558 0.50 47.28 171 PHE A CA 1
ATOM 1403 C C . PHE A 1 190 ? 75.132 106.106 -1.289 1.00 47.25 171 PHE A C 1
ATOM 1404 O O . PHE A 1 190 ? 74.717 106.015 -0.143 1.00 47.36 171 PHE A O 1
ATOM 1427 N N . TRP A 1 192 ? 70.920 105.561 -3.360 1.00 51.81 173 TRP A N 1
ATOM 1428 C CA . TRP A 1 192 ? 70.037 105.352 -4.488 1.00 53.43 173 TRP A CA 1
ATOM 1429 C C . TRP A 1 192 ? 68.936 106.331 -4.382 1.00 53.15 173 TRP A C 1
ATOM 1430 O O . TRP A 1 192 ? 68.696 106.888 -3.316 1.00 53.46 173 TRP A O 1
ATOM 1441 N N . LEU A 1 193 ? 68.240 106.517 -5.496 1.00 52.91 174 LEU A N 1
ATOM 1442 C CA . LEU A 1 193 ? 67.044 107.304 -5.487 1.00 51.42 174 LEU A CA 1
ATOM 1443 C C . LEU A 1 193 ? 66.048 106.851 -6.553 1.00 48.62 174 LEU A C 1
ATOM 1444 O O . LEU A 1 193 ? 66.438 106.350 -7.630 1.00 46.59 174 LEU A O 1
ATOM 1449 N N . GLN A 1 194 ? 64.778 107.055 -6.217 1.00 46.29 175 GLN A N 1
ATOM 1450 C CA . GLN A 1 194 ? 63.669 106.869 -7.118 1.00 46.86 175 GLN A CA 1
ATOM 1451 C C . GLN A 1 194 ? 63.391 108.248 -7.630 1.00 46.43 175 GLN A C 1
ATOM 1452 O O . GLN A 1 194 ? 63.223 109.164 -6.848 1.00 48.26 175 GLN A O 1
ATOM 1458 N N . SER A 1 195 ? 63.353 108.395 -8.943 1.00 46.45 176 SER A N 1
ATOM 1459 C CA . SER A 1 195 ? 63.062 109.658 -9.592 1.00 45.94 176 SER A CA 1
ATOM 1460 C C . SER A 1 195 ? 61.547 109.777 -9.742 1.00 46.78 176 SER A C 1
ATOM 1461 O O . SER A 1 195 ? 60.808 108.769 -9.723 1.00 47.14 176 SER A O 1
ATOM 1472 N N . VAL A 1 197 ? 60.364 110.676 -12.525 1.00 46.57 178 VAL A N 1
ATOM 1473 C CA . VAL A 1 197 ? 60.205 110.123 -13.872 1.00 46.48 178 VAL A CA 1
ATOM 1474 C C . VAL A 1 197 ? 60.924 108.784 -13.958 1.00 47.44 178 VAL A C 1
ATOM 1475 O O . VAL A 1 197 ? 62.142 108.688 -13.821 1.00 45.74 178 VAL A O 1
ATOM 1479 N N . ARG A 1 198 ? 60.147 107.745 -14.192 1.00 47.56 179 ARG A N 1
ATOM 1480 C CA . ARG A 1 198 ? 60.646 106.378 -14.271 1.00 46.92 179 ARG A CA 1
ATOM 1481 C C . ARG A 1 198 ? 61.574 106.128 -15.461 1.00 47.22 179 ARG A C 1
ATOM 1482 O O . ARG A 1 198 ? 62.661 105.624 -15.275 1.00 46.85 179 ARG A O 1
ATOM 1490 N N . ASP A 1 199 ? 61.129 106.505 -16.662 1.00 47.05 180 ASP A N 1
ATOM 1491 C CA . ASP A 1 199 ? 61.867 106.251 -17.893 1.00 46.92 180 ASP A CA 1
ATOM 1492 C C . ASP A 1 199 ? 63.051 107.188 -18.045 1.00 47.50 180 ASP A C 1
ATOM 1493 O O . ASP A 1 199 ? 62.904 108.408 -17.974 1.00 46.62 180 ASP A O 1
ATOM 1498 N N . GLU A 1 200 ? 64.214 106.602 -18.289 1.00 48.97 181 GLU A N 1
ATOM 1499 C CA . GLU A 1 200 ? 65.459 107.341 -18.450 1.00 50.85 181 GLU A CA 1
ATOM 1500 C C . GLU A 1 200 ? 65.438 108.286 -19.663 1.00 48.55 181 GLU A C 1
ATOM 1501 O O . GLU A 1 200 ? 65.879 109.405 -19.549 1.00 49.79 181 GLU A O 1
ATOM 1507 N N . GLY A 1 201 ? 64.911 107.842 -20.796 1.00 47.40 182 GLY A N 1
ATOM 1508 C CA . GLY A 1 201 ? 64.772 108.692 -21.982 1.00 47.64 182 GLY A CA 1
ATOM 1509 C C . GLY A 1 201 ? 63.961 109.961 -21.711 1.00 47.42 182 GLY A C 1
ATOM 1510 O O . GLY A 1 201 ? 64.381 111.067 -22.075 1.00 47.41 182 GLY A O 1
ATOM 1511 N N . GLN A 1 202 ? 62.801 109.800 -21.077 1.00 46.14 183 GLN A N 1
ATOM 1512 C CA . GLN A 1 202 ? 61.971 110.956 -20.669 1.00 47.09 183 GLN A CA 1
ATOM 1513 C C . GLN A 1 202 ? 62.709 111.917 -19.717 1.00 47.25 183 GLN A C 1
ATOM 1514 O O . GLN A 1 202 ? 62.645 113.132 -19.867 1.00 48.14 183 GLN A O 1
ATOM 1520 N N . ARG A 1 203 ? 63.405 111.347 -18.748 1.00 47.49 184 ARG A N 1
ATOM 1521 C CA . ARG A 1 203 ? 64.106 112.113 -17.732 1.00 49.27 184 ARG A CA 1
ATOM 1522 C C . ARG A 1 203 ? 65.236 112.929 -18.351 1.00 50.08 184 ARG A C 1
ATOM 1523 O O . ARG A 1 203 ? 65.424 114.076 -17.971 1.00 50.69 184 ARG A O 1
ATOM 1531 N N . ARG A 1 204 ? 65.928 112.353 -19.338 1.00 50.99 185 ARG A N 1
ATOM 1532 C CA . ARG A 1 204 ? 67.010 113.035 -20.068 1.00 53.82 185 ARG A CA 1
ATOM 1533 C C . ARG A 1 204 ? 66.505 114.167 -20.972 1.00 52.61 185 ARG A C 1
ATOM 1534 O O . ARG A 1 204 ? 67.169 115.197 -21.086 1.00 52.10 185 ARG A O 1
ATOM 1542 N N . LEU A 1 205 ? 65.336 113.979 -21.583 1.00 52.04 186 LEU A N 1
ATOM 1543 C CA . LEU A 1 205 ? 64.686 115.008 -22.416 1.00 51.65 186 LEU A CA 1
ATOM 1544 C C . LEU A 1 205 ? 64.267 116.191 -21.549 1.00 50.72 186 LEU A C 1
ATOM 1545 O O . LEU A 1 205 ? 64.401 117.339 -21.962 1.00 51.01 186 LEU A O 1
ATOM 1550 N N . LEU A 1 206 ? 63.751 115.902 -20.356 1.00 49.45 187 LEU A N 1
ATOM 1551 C CA . LEU A 1 206 ? 63.385 116.933 -19.384 1.00 47.45 187 LEU A CA 1
ATOM 1552 C C . LEU A 1 206 ? 64.619 117.710 -18.954 1.00 48.46 187 LEU A C 1
ATOM 1553 O O . LEU A 1 206 ? 64.588 118.926 -18.913 1.00 48.95 187 LEU A O 1
ATOM 1558 N N . PHE A 1 207 ? 65.706 117.007 -18.632 1.00 51.08 188 PHE A N 1
ATOM 1559 C CA . PHE A 1 207 ? 66.977 117.664 -18.248 1.00 52.00 188 PHE A CA 1
ATOM 1560 C C . PHE A 1 207 ? 67.482 118.590 -19.359 1.00 51.17 188 PHE A C 1
ATOM 1561 O O . PHE A 1 207 ? 67.851 119.743 -19.100 1.00 50.68 188 PHE A O 1
ATOM 1569 N N . GLN A 1 208 ? 67.446 118.093 -20.592 1.00 52.06 189 GLN A N 1
ATOM 1570 C CA . GLN A 1 208 ? 67.871 118.868 -21.754 1.00 51.08 189 GLN A CA 1
ATOM 1571 C C . GLN A 1 208 ? 67.042 120.129 -21.957 1.00 50.50 189 GLN A C 1
ATOM 1572 O O . GLN A 1 208 ? 67.608 121.202 -22.163 1.00 52.04 189 GLN A O 1
ATOM 1578 N N . LEU A 1 209 ? 65.717 120.008 -21.864 1.00 48.63 190 LEU A N 1
ATOM 1579 C CA . LEU A 1 209 ? 64.812 121.153 -21.991 1.00 47.96 190 LEU A CA 1
ATOM 1580 C C . LEU A 1 209 ? 65.112 122.170 -20.882 1.00 48.80 190 LEU A C 1
ATOM 1581 O O . LEU A 1 209 ? 65.358 123.347 -21.172 1.00 46.83 190 LEU A O 1
ATOM 1586 N N . ASP A 1 210 ? 65.168 121.685 -19.636 1.00 48.89 191 ASP A N 1
ATOM 1587 C CA . ASP A 1 210 ? 65.453 122.536 -18.477 1.00 49.72 191 ASP A CA 1
ATOM 1588 C C . ASP A 1 210 ? 66.756 123.305 -18.631 1.00 49.79 191 ASP A C 1
ATOM 1589 O O . ASP A 1 210 ? 66.768 124.532 -18.488 1.00 49.53 191 ASP A O 1
ATOM 1594 N N . GLN A 1 211 ? 67.826 122.580 -18.935 1.00 50.26 192 GLN A N 1
ATOM 1595 C CA . GLN A 1 211 ? 69.166 123.175 -19.098 1.00 51.37 192 GLN A CA 1
ATOM 1596 C C . GLN A 1 211 ? 69.210 124.239 -20.192 1.00 50.17 192 GLN A C 1
ATOM 1597 O O . GLN A 1 211 ? 69.851 125.267 -20.007 1.00 51.64 192 GLN A O 1
ATOM 1603 N N . SER A 1 212 ? 68.507 124.013 -21.294 1.00 49.75 193 SER A N 1
ATOM 1604 C CA . SER A 1 212 ? 68.398 125.020 -22.354 1.00 50.26 193 SER A CA 1
ATOM 1605 C C . SER A 1 212 ? 67.671 126.281 -21.887 1.00 50.04 193 SER A C 1
ATOM 1606 O O . SER A 1 212 ? 68.064 127.394 -22.273 1.00 50.63 193 SER A O 1
ATOM 1609 N N . ILE A 1 213 ? 66.617 126.114 -21.084 1.00 49.11 194 ILE A N 1
ATOM 1610 C CA . ILE A 1 213 ? 65.855 127.262 -20.543 1.00 50.50 194 ILE A CA 1
ATOM 1611 C C . ILE A 1 213 ? 66.774 128.089 -19.631 1.00 51.00 194 ILE A C 1
ATOM 1612 O O . ILE A 1 213 ? 66.749 129.309 -19.695 1.00 49.91 194 ILE A O 1
ATOM 1617 N N . GLN A 1 214 ? 67.586 127.402 -18.821 1.00 51.67 195 GLN A N 1
ATOM 1618 C CA . GLN A 1 214 ? 68.568 128.030 -17.930 1.00 52.59 195 GLN A CA 1
ATOM 1619 C C . GLN A 1 214 ? 69.666 128.788 -18.692 1.00 53.58 195 GLN A C 1
ATOM 1620 O O . GLN A 1 214 ? 70.057 129.894 -18.264 1.00 53.35 195 GLN A O 1
ATOM 1626 N N . SER A 1 215 ? 70.154 128.211 -19.801 1.00 53.77 196 SER A N 1
ATOM 1627 C CA . SER A 1 215 ? 71.152 128.901 -20.666 1.00 53.80 196 SER A CA 1
ATOM 1628 C C . SER A 1 215 ? 70.558 130.118 -21.324 1.00 53.08 196 SER A C 1
ATOM 1629 O O . SER A 1 215 ? 71.206 131.158 -21.391 1.00 55.72 196 SER A O 1
ATOM 1632 N N . LEU A 1 216 ? 69.341 129.980 -21.830 1.00 52.42 197 LEU A N 1
ATOM 1633 C CA . LEU A 1 216 ? 68.605 131.106 -22.424 1.00 52.54 197 LEU A CA 1
ATOM 1634 C C . LEU A 1 216 ? 68.254 132.216 -21.395 1.00 52.61 197 LEU A C 1
ATOM 1635 O O . LEU A 1 216 ? 68.112 133.387 -21.762 1.00 52.74 197 LEU A O 1
ATOM 1640 N N . THR A 1 217 ? 68.089 131.838 -20.125 1.00 53.49 198 THR A N 1
ATOM 1641 C CA . THR A 1 217 ? 67.838 132.787 -19.034 1.00 53.82 198 THR A CA 1
ATOM 1642 C C . THR A 1 217 ? 69.142 133.566 -18.807 1.00 53.78 198 THR A C 1
ATOM 1643 O O . THR A 1 217 ? 69.141 134.803 -18.896 1.00 55.50 198 THR A O 1
ATOM 1647 N N . ALA A 1 218 ? 70.246 132.842 -18.595 1.00 54.05 199 ALA A N 1
ATOM 1648 C CA . ALA A 1 218 ? 71.601 133.424 -18.444 1.00 54.53 199 ALA A CA 1
ATOM 1649 C C . ALA A 1 218 ? 71.984 134.330 -19.626 1.00 55.74 199 ALA A C 1
ATOM 1650 O O . ALA A 1 218 ? 72.572 135.392 -19.422 1.00 56.92 199 ALA A O 1
ATOM 1652 N N . GLN A 1 219 ? 71.618 133.925 -20.847 1.00 55.84 200 GLN A N 1
ATOM 1653 C CA . GLN A 1 219 ? 71.836 134.739 -22.057 1.00 55.69 200 GLN A CA 1
ATOM 1654 C C . GLN A 1 219 ? 70.858 135.920 -22.204 1.00 55.78 200 GLN A C 1
ATOM 1655 O O . GLN A 1 219 ? 70.961 136.666 -23.191 1.00 56.88 200 GLN A O 1
ATOM 1661 N N . THR A 1 220 ? 69.907 136.082 -21.273 1.00 55.14 201 THR A N 1
ATOM 1662 C CA . THR A 1 220 ? 68.942 137.204 -21.269 1.00 55.53 201 THR A CA 1
ATOM 1663 C C . THR A 1 220 ? 68.009 137.161 -22.496 1.00 55.45 201 THR A C 1
ATOM 1664 O O . THR A 1 220 ? 67.824 138.168 -23.193 1.00 55.75 201 THR A O 1
ATOM 1668 N N . ALA A 1 221 ? 67.433 135.980 -22.757 1.00 55.30 202 ALA A N 1
ATOM 1669 C CA . ALA A 1 221 ? 66.484 135.788 -23.880 1.00 54.91 202 ALA A CA 1
ATOM 1670 C C . ALA A 1 221 ? 65.152 136.450 -23.550 1.00 54.22 202 ALA A C 1
ATOM 1671 O O . ALA A 1 221 ? 64.894 136.756 -22.378 1.00 54.50 202 ALA A O 1
ATOM 1673 N N . ALA A 1 222 ? 64.327 136.674 -24.578 1.00 53.55 203 ALA A N 1
ATOM 1674 C CA . ALA A 1 222 ? 62.993 137.286 -24.424 1.00 53.75 203 ALA A CA 1
ATOM 1675 C C . ALA A 1 222 ? 62.160 136.547 -23.356 1.00 54.63 203 ALA A C 1
ATOM 1676 O O . ALA A 1 222 ? 61.955 135.330 -23.455 1.00 54.74 203 ALA A O 1
ATOM 1678 N N . GLU A 1 223 ? 61.713 137.288 -22.340 1.00 55.35 204 GLU A N 1
ATOM 1679 C CA . GLU A 1 223 ? 60.993 136.732 -21.169 1.00 55.49 204 GLU A CA 1
ATOM 1680 C C . GLU A 1 223 ? 59.716 135.940 -21.492 1.00 55.27 204 GLU A C 1
ATOM 1681 O O . GLU A 1 223 ? 59.387 134.991 -20.768 1.00 54.50 204 GLU A O 1
ATOM 1684 N N . GLN A 1 224 ? 59.003 136.339 -22.548 1.00 55.43 205 GLN A N 1
ATOM 1685 C CA . GLN A 1 224 ? 57.808 135.607 -23.012 1.00 54.71 205 GLN A CA 1
ATOM 1686 C C . GLN A 1 224 ? 58.173 134.197 -23.511 1.00 54.01 205 GLN A C 1
ATOM 1687 O O . GLN A 1 224 ? 57.415 133.245 -23.281 1.00 53.45 205 GLN A O 1
ATOM 1693 N N . GLU A 1 225 ? 59.324 134.079 -24.177 1.00 52.57 206 GLU A N 1
ATOM 1694 C CA . GLU A 1 225 ? 59.790 132.797 -24.705 1.00 52.42 206 GLU A CA 1
ATOM 1695 C C . GLU A 1 225 ? 60.236 131.932 -23.546 1.00 50.76 206 GLU A C 1
ATOM 1696 O O . GLU A 1 225 ? 59.904 130.759 -23.530 1.00 50.25 206 GLU A O 1
ATOM 1702 N N . LEU A 1 226 ? 60.962 132.517 -22.583 1.00 49.68 207 LEU A N 1
ATOM 1703 C CA . LEU A 1 226 ? 61.375 131.793 -21.372 1.00 49.41 207 LEU A CA 1
ATOM 1704 C C . LEU A 1 226 ? 60.149 131.261 -20.636 1.00 48.84 207 LEU A C 1
ATOM 1705 O O . LEU A 1 226 ? 60.106 130.076 -20.308 1.00 50.19 207 LEU A O 1
ATOM 1710 N N . PHE A 1 227 ? 59.156 132.127 -20.441 1.00 48.53 208 PHE A N 1
ATOM 1711 C CA . PHE A 1 227 ? 57.870 131.775 -19.824 1.00 49.64 208 PHE A CA 1
ATOM 1712 C C . PHE A 1 227 ? 57.149 130.622 -20.548 1.00 49.27 208 PHE A C 1
ATOM 1713 O O . PHE A 1 227 ? 56.699 129.676 -19.900 1.00 49.83 208 PHE A O 1
ATOM 1721 N N . ASN A 1 228 ? 57.043 130.724 -21.873 1.00 49.08 209 ASN A N 1
ATOM 1722 C CA . ASN A 1 228 ? 56.381 129.710 -22.713 1.00 49.62 209 ASN A CA 1
ATOM 1723 C C . ASN A 1 228 ? 57.084 128.359 -22.671 1.00 48.45 209 ASN A C 1
ATOM 1724 O O . ASN A 1 228 ? 56.413 127.336 -22.587 1.00 48.42 209 ASN A O 1
ATOM 1729 N N . LEU A 1 229 ? 58.418 128.381 -22.721 1.00 47.74 210 LEU A N 1
ATOM 1730 C CA . LEU A 1 229 ? 59.232 127.184 -22.645 1.00 48.03 210 LEU A CA 1
ATOM 1731 C C . LEU A 1 229 ? 59.095 126.515 -21.278 1.00 48.23 210 LEU A C 1
ATOM 1732 O O . LEU A 1 229 ? 59.027 125.275 -21.192 1.00 47.69 210 LEU A O 1
ATOM 1737 N N . SER A 1 230 ? 59.053 127.328 -20.219 1.00 48.48 211 SER A N 1
ATOM 1738 C CA . SER A 1 230 ? 58.812 126.819 -18.841 1.00 48.61 211 SER A CA 1
ATOM 1739 C C . SER A 1 230 ? 57.459 126.141 -18.725 1.00 47.90 211 SER A C 1
ATOM 1740 O O . SER A 1 230 ? 57.346 125.107 -18.060 1.00 48.46 211 SER A O 1
ATOM 1743 N N . GLY A 1 231 ? 56.446 126.721 -19.374 1.00 46.08 212 GLY A N 1
ATOM 1744 C CA . GLY A 1 231 ? 55.128 126.113 -19.437 1.00 46.54 212 GLY A CA 1
ATOM 1745 C C . GLY A 1 231 ? 55.186 124.732 -20.091 1.00 47.54 212 GLY A C 1
ATOM 1746 O O . GLY A 1 231 ? 54.552 123.774 -19.607 1.00 47.11 212 GLY A O 1
ATOM 1747 N N . VAL A 1 232 ? 55.956 124.635 -21.183 1.00 47.90 213 VAL A N 1
ATOM 1748 C CA . VAL A 1 232 ? 56.156 123.362 -21.890 1.00 47.60 213 VAL A CA 1
ATOM 1749 C C . VAL A 1 232 ? 56.838 122.373 -20.969 1.00 46.95 213 VAL A C 1
ATOM 1750 O O . VAL A 1 232 ? 56.375 121.236 -20.855 1.00 48.40 213 VAL A O 1
ATOM 1754 N N . TYR A 1 233 ? 57.900 122.815 -20.296 1.00 46.95 214 TYR A N 1
ATOM 1755 C CA . TYR A 1 233 ? 58.623 121.975 -19.327 1.00 46.79 214 TYR A CA 1
ATOM 1756 C C . TYR A 1 233 ? 57.708 121.420 -18.229 1.00 47.39 214 TYR A C 1
ATOM 1757 O O . TYR A 1 233 ? 57.693 120.214 -17.987 1.00 47.98 214 TYR A O 1
ATOM 1766 N N . HIS A 1 234 ? 56.977 122.299 -17.559 1.00 48.16 215 HIS A N 1
ATOM 1767 C CA . HIS A 1 234 ? 56.069 121.872 -16.488 1.00 49.29 215 HIS A CA 1
ATOM 1768 C C . HIS A 1 234 ? 54.931 120.972 -16.964 1.00 48.16 215 HIS A C 1
ATOM 1769 O O . HIS A 1 234 ? 54.578 120.025 -16.248 1.00 47.31 215 HIS A O 1
ATOM 1776 N N . ASN A 1 235 ? 54.438 121.192 -18.179 1.00 47.48 216 ASN A N 1
ATOM 1777 C CA . ASN A 1 235 ? 53.404 120.327 -18.759 1.00 46.85 216 ASN A CA 1
ATOM 1778 C C . ASN A 1 235 ? 53.978 118.932 -18.968 1.00 46.14 216 ASN A C 1
ATOM 1779 O O . ASN A 1 235 ? 53.343 117.954 -18.609 1.00 47.23 216 ASN A O 1
ATOM 1784 N N . LEU A 1 236 ? 55.173 118.842 -19.546 1.00 45.93 217 LEU A N 1
ATOM 1785 C CA . LEU A 1 236 ? 55.865 117.555 -19.706 1.00 45.84 217 LEU A CA 1
ATOM 1786 C C . LEU A 1 236 ? 56.141 116.856 -18.384 1.00 47.24 217 LEU A C 1
ATOM 1787 O O . LEU A 1 236 ? 55.895 115.639 -18.241 1.00 46.85 217 LEU A O 1
ATOM 1792 N N . LEU A 1 237 ? 56.698 117.613 -17.431 1.00 47.54 218 LEU A N 1
ATOM 1793 C CA . LEU A 1 237 ? 56.999 117.045 -16.111 1.00 47.89 218 LEU A CA 1
ATOM 1794 C C . LEU A 1 237 ? 55.730 116.425 -15.496 1.00 49.02 218 LEU A C 1
ATOM 1795 O O . LEU A 1 237 ? 55.775 115.281 -15.053 1.00 49.41 218 LEU A O 1
ATOM 1800 N N . ARG A 1 238 ? 54.618 117.174 -15.525 1.00 48.62 219 ARG A N 1
ATOM 1801 C CA A ARG A 1 238 ? 53.297 116.725 -15.047 0.50 48.59 219 ARG A CA 1
ATOM 1802 C CA B ARG A 1 238 ? 53.348 116.664 -14.996 0.50 49.63 219 ARG A CA 1
ATOM 1803 C C . ARG A 1 238 ? 52.856 115.418 -15.760 1.00 48.65 219 ARG A C 1
ATOM 1804 O O . ARG A 1 238 ? 52.384 114.467 -15.134 1.00 48.78 219 ARG A O 1
ATOM 1819 N N . ARG A 1 239 ? 53.002 115.382 -17.087 1.00 48.25 220 ARG A N 1
ATOM 1820 C CA . ARG A 1 239 ? 52.611 114.186 -17.886 1.00 49.04 220 ARG A CA 1
ATOM 1821 C C . ARG A 1 239 ? 53.396 112.929 -17.582 1.00 48.29 220 ARG A C 1
ATOM 1822 O O . ARG A 1 239 ? 52.846 111.824 -17.624 1.00 50.02 220 ARG A O 1
ATOM 1830 N N . TRP A 1 240 ? 54.686 113.103 -17.327 1.00 46.15 221 TRP A N 1
ATOM 1831 C CA . TRP A 1 240 ? 55.609 111.994 -17.143 1.00 45.91 221 TRP A CA 1
ATOM 1832 C C . TRP A 1 240 ? 55.954 111.585 -15.708 1.00 45.40 221 TRP A C 1
ATOM 1833 O O . TRP A 1 240 ? 56.598 110.555 -15.523 1.00 43.59 221 TRP A O 1
ATOM 1844 N N . SER A 1 241 ? 55.509 112.365 -14.720 1.00 46.04 222 SER A N 1
ATOM 1845 C CA . SER A 1 241 ? 55.784 112.101 -13.309 1.00 47.24 222 SER A CA 1
ATOM 1846 C C . SER A 1 241 ? 54.860 111.046 -12.750 1.00 47.44 222 SER A C 1
ATOM 1847 O O . SER A 1 241 ? 53.709 110.953 -13.163 1.00 46.87 222 SER A O 1
ATOM 1850 N N . GLU A 1 242 ? 55.386 110.276 -11.798 1.00 49.41 223 GLU A N 1
ATOM 1851 C CA . GLU A 1 242 ? 54.627 109.263 -11.034 1.00 52.45 223 GLU A CA 1
ATOM 1852 C C . GLU A 1 242 ? 55.011 109.511 -9.591 1.00 54.17 223 GLU A C 1
ATOM 1853 O O . GLU A 1 242 ? 56.066 109.063 -9.118 1.00 54.92 223 GLU A O 1
ATOM 1859 N N . LEU A 1 243 ? 54.175 110.284 -8.919 1.00 56.36 224 LEU A N 1
ATOM 1860 C CA . LEU A 1 243 ? 54.433 110.722 -7.546 1.00 59.01 224 LEU A CA 1
ATOM 1861 C C . LEU A 1 243 ? 53.799 109.758 -6.555 1.00 60.11 224 LEU A C 1
ATOM 1862 O O . LEU A 1 243 ? 54.053 109.847 -5.353 1.00 60.99 224 LEU A O 1
ATOM 1868 N N . ASN B 1 14 ? 55.009 135.721 -33.222 1.00 108.62 -5 ASN B N 1
ATOM 1869 C CA . ASN B 1 14 ? 54.381 134.564 -32.521 1.00 108.31 -5 ASN B CA 1
ATOM 1870 C C . ASN B 1 14 ? 52.847 134.723 -32.517 1.00 108.15 -5 ASN B C 1
ATOM 1871 O O . ASN B 1 14 ? 52.325 135.842 -32.585 1.00 107.75 -5 ASN B O 1
ATOM 1876 N N . LEU B 1 15 ? 52.155 133.581 -32.471 1.00 107.88 -4 LEU B N 1
ATOM 1877 C CA . LEU B 1 15 ? 50.688 133.490 -32.366 1.00 107.32 -4 LEU B CA 1
ATOM 1878 C C . LEU B 1 15 ? 50.350 132.283 -31.471 1.00 106.96 -4 LEU B C 1
ATOM 1879 O O . LEU B 1 15 ? 50.667 131.145 -31.831 1.00 107.12 -4 LEU B O 1
ATOM 1884 N N . TYR B 1 16 ? 49.736 132.560 -30.312 1.00 106.19 -3 TYR B N 1
ATOM 1885 C CA . TYR B 1 16 ? 49.399 131.550 -29.291 1.00 105.19 -3 TYR B CA 1
ATOM 1886 C C . TYR B 1 16 ? 48.050 130.863 -29.551 1.00 104.81 -3 TYR B C 1
ATOM 1887 O O . TYR B 1 16 ? 47.376 131.159 -30.551 1.00 105.08 -3 TYR B O 1
ATOM 1889 N N . PHE B 1 17 ? 47.694 129.923 -28.662 1.00 103.74 -2 PHE B N 1
ATOM 1890 C CA . PHE B 1 17 ? 46.413 129.196 -28.703 1.00 102.37 -2 PHE B CA 1
ATOM 1891 C C . PHE B 1 17 ? 45.453 129.838 -27.692 1.00 101.81 -2 PHE B C 1
ATOM 1892 O O . PHE B 1 17 ? 45.836 130.042 -26.533 1.00 102.32 -2 PHE B O 1
ATOM 1894 N N . GLN B 1 18 ? 44.237 130.190 -28.139 1.00 100.67 -1 GLN B N 1
ATOM 1895 C CA . GLN B 1 18 ? 43.170 130.736 -27.264 1.00 99.12 -1 GLN B CA 1
ATOM 1896 C C . GLN B 1 18 ? 42.475 129.506 -26.653 1.00 95.36 -1 GLN B C 1
ATOM 1897 O O . GLN B 1 18 ? 41.435 129.043 -27.134 1.00 94.35 -1 GLN B O 1
ATOM 1899 N N . GLY B 1 19 ? 43.096 128.971 -25.602 1.00 91.97 0 GLY B N 1
ATOM 1900 C CA . GLY B 1 19 ? 42.634 127.755 -24.934 1.00 89.34 0 GLY B CA 1
ATOM 1901 C C . GLY B 1 19 ? 42.871 126.527 -25.816 1.00 86.70 0 GLY B C 1
ATOM 1902 O O . GLY B 1 19 ? 43.992 126.309 -26.318 1.00 86.12 0 GLY B O 1
ATOM 1911 N N . LEU B 1 21 ? 41.622 126.025 -28.854 1.00 75.87 2 LEU B N 1
ATOM 1912 C CA . LEU B 1 21 ? 41.512 126.359 -30.276 1.00 73.98 2 LEU B CA 1
ATOM 1913 C C . LEU B 1 21 ? 42.582 127.345 -30.700 1.00 70.70 2 LEU B C 1
ATOM 1914 O O . LEU B 1 21 ? 43.031 128.152 -29.903 1.00 70.30 2 LEU B O 1
ATOM 1919 N N . ILE B 1 22 ? 42.969 127.279 -31.970 1.00 68.95 3 ILE B N 1
ATOM 1920 C CA . ILE B 1 22 ? 44.005 128.139 -32.555 1.00 67.78 3 ILE B CA 1
ATOM 1921 C C . ILE B 1 22 ? 43.397 128.949 -33.710 1.00 64.86 3 ILE B C 1
ATOM 1922 O O . ILE B 1 22 ? 42.591 128.428 -34.471 1.00 62.39 3 ILE B O 1
ATOM 1927 N N . GLU B 1 23 ? 43.784 130.222 -33.801 1.00 63.67 4 GLU B N 1
ATOM 1928 C CA . GLU B 1 23 ? 43.403 131.106 -34.889 1.00 63.00 4 GLU B CA 1
ATOM 1929 C C . GLU B 1 23 ? 44.627 131.310 -35.791 1.00 62.67 4 GLU B C 1
ATOM 1930 O O . GLU B 1 23 ? 45.697 131.643 -35.282 1.00 62.16 4 GLU B O 1
ATOM 1936 N N . ILE B 1 24 ? 44.470 131.065 -37.101 1.00 61.68 5 ILE B N 1
ATOM 1937 C CA . ILE B 1 24 ? 45.508 131.297 -38.107 1.00 61.40 5 ILE B CA 1
ATOM 1938 C C . ILE B 1 24 ? 45.002 132.477 -38.930 1.00 60.44 5 ILE B C 1
ATOM 1939 O O . ILE B 1 24 ? 44.118 132.315 -39.797 1.00 59.97 5 ILE B O 1
ATOM 1944 N N . PRO B 1 25 ? 45.534 133.682 -38.663 1.00 59.85 6 PRO B N 1
ATOM 1945 C CA . PRO B 1 25 ? 45.053 134.841 -39.375 1.00 58.99 6 PRO B CA 1
ATOM 1946 C C . PRO B 1 25 ? 45.705 135.017 -40.734 1.00 59.67 6 PRO B C 1
ATOM 1947 O O . PRO B 1 25 ? 46.849 134.602 -40.947 1.00 60.77 6 PRO B O 1
ATOM 1951 N N . ASN B 1 26 ? 44.956 135.614 -41.647 1.00 59.58 7 ASN B N 1
ATOM 1952 C CA . ASN B 1 26 ? 45.457 136.007 -42.953 1.00 60.90 7 ASN B CA 1
ATOM 1953 C C . ASN B 1 26 ? 46.051 134.880 -43.802 1.00 59.04 7 ASN B C 1
ATOM 1954 O O . ASN B 1 26 ? 47.118 135.033 -44.386 1.00 59.04 7 ASN B O 1
ATOM 1959 N N . VAL B 1 27 ? 45.330 133.756 -43.858 1.00 57.27 8 VAL B N 1
ATOM 1960 C CA . VAL B 1 27 ? 45.690 132.601 -44.699 1.00 55.31 8 VAL B CA 1
ATOM 1961 C C . VAL B 1 27 ? 45.563 133.032 -46.156 1.00 55.65 8 VAL B C 1
ATOM 1962 O O . VAL B 1 27 ? 46.363 132.621 -46.999 1.00 55.55 8 VAL B O 1
ATOM 1966 N N . PHE B 1 28 ? 44.526 133.833 -46.431 1.00 54.60 9 PHE B N 1
ATOM 1967 C CA . PHE B 1 28 ? 44.316 134.477 -47.711 1.00 54.12 9 PHE B CA 1
ATOM 1968 C C . PHE B 1 28 ? 44.183 135.974 -47.455 1.00 54.48 9 PHE B C 1
ATOM 1969 O O . PHE B 1 28 ? 43.703 136.386 -46.386 1.00 55.18 9 PHE B O 1
ATOM 1977 N N . SER B 1 29 ? 44.616 136.785 -48.420 1.00 53.88 10 SER B N 1
ATOM 1978 C CA . SER B 1 29 ? 44.467 138.243 -48.315 1.00 54.41 10 SER B CA 1
ATOM 1979 C C . SER B 1 29 ? 43.014 138.618 -48.618 1.00 54.57 10 SER B C 1
ATOM 1980 O O . SER B 1 29 ? 42.219 137.771 -49.050 1.00 54.41 10 SER B O 1
ATOM 1983 N N . LYS B 1 30 ? 42.683 139.892 -48.436 1.00 55.24 11 LYS B N 1
ATOM 1984 C CA . LYS B 1 30 ? 41.330 140.388 -48.745 1.00 56.35 11 LYS B CA 1
ATOM 1985 C C . LYS B 1 30 ? 41.043 140.304 -50.249 1.00 56.17 11 LYS B C 1
ATOM 1986 O O . LYS B 1 30 ? 39.948 139.879 -50.639 1.00 56.46 11 LYS B O 1
ATOM 1992 N N . GLN B 1 31 ? 42.029 140.667 -51.075 1.00 56.34 12 GLN B N 1
ATOM 1993 C CA . GLN B 1 31 ? 41.891 140.577 -52.542 1.00 56.62 12 GLN B CA 1
ATOM 1994 C C . GLN B 1 31 ? 41.621 139.125 -52.972 1.00 55.76 12 GLN B C 1
ATOM 1995 O O . GLN B 1 31 ? 40.700 138.865 -53.753 1.00 55.79 12 GLN B O 1
ATOM 1997 N N . GLU B 1 32 ? 42.414 138.203 -52.430 1.00 54.87 13 GLU B N 1
ATOM 1998 C CA . GLU B 1 32 ? 42.245 136.757 -52.669 1.00 55.19 13 GLU B CA 1
ATOM 1999 C C . GLU B 1 32 ? 40.887 136.225 -52.214 1.00 54.53 13 GLU B C 1
ATOM 2000 O O . GLU B 1 32 ? 40.267 135.444 -52.928 1.00 53.74 13 GLU B O 1
ATOM 2006 N N . VAL B 1 33 ? 40.428 136.661 -51.037 1.00 54.04 14 VAL B N 1
ATOM 2007 C CA . VAL B 1 33 ? 39.108 136.270 -50.529 1.00 53.01 14 VAL B CA 1
ATOM 2008 C C . VAL B 1 33 ? 38.004 136.749 -51.484 1.00 52.16 14 VAL B C 1
ATOM 2009 O O . VAL B 1 33 ? 37.119 135.955 -51.804 1.00 51.51 14 VAL B O 1
ATOM 2013 N N . SER B 1 34 ? 38.076 138.005 -51.956 1.00 52.73 15 SER B N 1
ATOM 2014 C CA . SER B 1 34 ? 37.120 138.519 -52.991 1.00 53.33 15 SER B CA 1
ATOM 2015 C C . SER B 1 34 ? 37.112 137.641 -54.250 1.00 53.16 15 SER B C 1
ATOM 2016 O O . SER B 1 34 ? 36.043 137.346 -54.802 1.00 53.60 15 SER B O 1
ATOM 2019 N N . HIS B 1 35 ? 38.308 137.249 -54.693 1.00 52.12 16 HIS B N 1
ATOM 2020 C CA . HIS B 1 35 ? 38.472 136.394 -55.865 1.00 52.32 16 HIS B CA 1
ATOM 2021 C C . HIS B 1 35 ? 37.861 135.005 -55.644 1.00 52.55 16 HIS B C 1
ATOM 2022 O O . HIS B 1 35 ? 37.293 134.431 -56.577 1.00 54.33 16 HIS B O 1
ATOM 2029 N N . LEU B 1 36 ? 37.991 134.471 -54.430 1.00 51.50 17 LEU B N 1
ATOM 2030 C CA . LEU B 1 36 ? 37.366 133.191 -54.067 1.00 50.79 17 LEU B CA 1
ATOM 2031 C C . LEU B 1 36 ? 35.844 133.328 -54.049 1.00 50.83 17 LEU B C 1
ATOM 2032 O O . LEU B 1 36 ? 35.149 132.479 -54.606 1.00 50.71 17 LEU B O 1
ATOM 2037 N N . ARG B 1 37 ? 35.342 134.391 -53.416 1.00 50.68 18 ARG B N 1
ATOM 2038 C CA . ARG B 1 37 ? 33.893 134.665 -53.372 1.00 50.80 18 ARG B CA 1
ATOM 2039 C C . ARG B 1 37 ? 33.282 134.937 -54.732 1.00 51.14 18 ARG B C 1
ATOM 2040 O O . ARG B 1 37 ? 32.175 134.495 -54.998 1.00 50.20 18 ARG B O 1
ATOM 2048 N N . GLU B 1 38 ? 34.009 135.644 -55.591 1.00 51.98 19 GLU B N 1
ATOM 2049 C CA . GLU B 1 38 ? 33.550 135.916 -56.959 1.00 52.09 19 GLU B CA 1
ATOM 2050 C C . GLU B 1 38 ? 33.257 134.577 -57.659 1.00 51.76 19 GLU B C 1
ATOM 2051 O O . GLU B 1 38 ? 32.186 134.411 -58.226 1.00 51.25 19 GLU B O 1
ATOM 2057 N N . GLN B 1 39 ? 34.184 133.613 -57.549 1.00 51.35 20 GLN B N 1
ATOM 2058 C CA . GLN B 1 39 ? 34.016 132.276 -58.166 1.00 51.15 20 GLN B CA 1
ATOM 2059 C C . GLN B 1 39 ? 32.926 131.437 -57.470 1.00 50.66 20 GLN B C 1
ATOM 2060 O O . GLN B 1 39 ? 32.091 130.825 -58.138 1.00 50.02 20 GLN B O 1
ATOM 2066 N N . LEU B 1 40 ? 32.935 131.432 -56.133 1.00 50.87 21 LEU B N 1
ATOM 2067 C CA . LEU B 1 40 ? 31.970 130.652 -55.325 1.00 50.97 21 LEU B CA 1
ATOM 2068 C C . LEU B 1 40 ? 30.523 131.123 -55.494 1.00 51.91 21 LEU B C 1
ATOM 2069 O O . LEU B 1 40 ? 29.631 130.291 -55.692 1.00 52.68 21 LEU B O 1
ATOM 2074 N N . ASP B 1 41 ? 30.316 132.445 -55.440 1.00 51.62 22 ASP B N 1
ATOM 2075 C CA . ASP B 1 41 ? 28.987 133.069 -55.575 1.00 51.32 22 ASP B CA 1
ATOM 2076 C C . ASP B 1 41 ? 28.260 132.773 -56.900 1.00 51.65 22 ASP B C 1
ATOM 2077 O O . ASP B 1 41 ? 27.031 132.841 -56.953 1.00 51.85 22 ASP B O 1
ATOM 2082 N N . ALA B 1 42 ? 29.009 132.473 -57.963 1.00 51.64 23 ALA B N 1
ATOM 2083 C CA . ALA B 1 42 ? 28.436 132.114 -59.274 1.00 51.82 23 ALA B CA 1
ATOM 2084 C C . ALA B 1 42 ? 27.889 130.671 -59.363 1.00 52.44 23 ALA B C 1
ATOM 2085 O O . ALA B 1 42 ? 27.229 130.335 -60.351 1.00 52.89 23 ALA B O 1
ATOM 2087 N N . ARG B 1 43 ? 28.149 129.839 -58.344 1.00 52.73 24 ARG B N 1
ATOM 2088 C CA . ARG B 1 43 ? 27.743 128.419 -58.314 1.00 52.80 24 ARG B CA 1
ATOM 2089 C C . ARG B 1 43 ? 26.333 128.196 -57.750 1.00 53.70 24 ARG B C 1
ATOM 2090 O O . ARG B 1 43 ? 25.720 129.115 -57.208 1.00 53.38 24 ARG B O 1
ATOM 2098 N N . ARG B 1 44 ? 25.841 126.963 -57.894 1.00 55.54 25 ARG B N 1
ATOM 2099 C CA . ARG B 1 44 ? 24.500 126.568 -57.440 1.00 57.25 25 ARG B CA 1
ATOM 2100 C C . ARG B 1 44 ? 24.574 126.122 -55.976 1.00 57.57 25 ARG B C 1
ATOM 2101 O O . ARG B 1 44 ? 25.178 125.100 -55.670 1.00 58.20 25 ARG B O 1
ATOM 2104 N N . TRP B 1 45 ? 23.971 126.903 -55.082 1.00 58.65 26 TRP B N 1
ATOM 2105 C CA . TRP B 1 45 ? 23.944 126.618 -53.634 1.00 59.90 26 TRP B CA 1
ATOM 2106 C C . TRP B 1 45 ? 22.696 125.811 -53.300 1.00 61.48 26 TRP B C 1
ATOM 2107 O O . TRP B 1 45 ? 21.588 126.281 -53.571 1.00 61.54 26 TRP B O 1
ATOM 2118 N N . ILE B 1 46 ? 22.874 124.617 -52.721 1.00 64.24 27 ILE B N 1
ATOM 2119 C CA . ILE B 1 46 ? 21.754 123.710 -52.403 1.00 66.75 27 ILE B CA 1
ATOM 2120 C C . ILE B 1 46 ? 21.313 123.869 -50.948 1.00 68.65 27 ILE B C 1
ATOM 2121 O O . ILE B 1 46 ? 22.147 124.064 -50.078 1.00 68.09 27 ILE B O 1
ATOM 2126 N N . ASP B 1 47 ? 20.007 123.740 -50.701 1.00 71.79 28 ASP B N 1
ATOM 2127 C CA . ASP B 1 47 ? 19.412 123.851 -49.356 1.00 74.17 28 ASP B CA 1
ATOM 2128 C C . ASP B 1 47 ? 19.519 122.509 -48.616 1.00 76.63 28 ASP B C 1
ATOM 2129 O O . ASP B 1 47 ? 18.515 121.807 -48.432 1.00 77.30 28 ASP B O 1
ATOM 2134 N N . GLY B 1 48 ? 20.742 122.177 -48.198 1.00 78.49 29 GLY B N 1
ATOM 2135 C CA . GLY B 1 48 ? 21.062 120.929 -47.485 1.00 79.24 29 GLY B CA 1
ATOM 2136 C C . GLY B 1 48 ? 21.575 121.225 -46.089 1.00 81.46 29 GLY B C 1
ATOM 2137 O O . GLY B 1 48 ? 21.154 122.204 -45.465 1.00 82.71 29 GLY B O 1
ATOM 2138 N N . ARG B 1 61 ? 19.494 123.845 -40.341 1.00 66.12 42 ARG B N 1
ATOM 2139 C CA . ARG B 1 61 ? 19.062 124.613 -41.509 1.00 65.78 42 ARG B CA 1
ATOM 2140 C C . ARG B 1 61 ? 20.182 125.535 -42.008 1.00 65.14 42 ARG B C 1
ATOM 2141 O O . ARG B 1 61 ? 20.526 126.496 -41.312 1.00 65.36 42 ARG B O 1
ATOM 2146 N N . ASN B 1 62 ? 20.767 125.218 -43.172 1.00 63.68 43 ASN B N 1
ATOM 2147 C CA . ASN B 1 62 ? 21.814 126.057 -43.814 1.00 62.64 43 ASN B CA 1
ATOM 2148 C C . ASN B 1 62 ? 21.848 125.837 -45.353 1.00 61.71 43 ASN B C 1
ATOM 2149 O O . ASN B 1 62 ? 20.863 125.350 -45.915 1.00 62.58 43 ASN B O 1
ATOM 2154 N N . GLN B 1 63 ? 22.920 126.262 -46.026 1.00 60.01 44 GLN B N 1
ATOM 2155 C CA . GLN B 1 63 ? 23.144 125.978 -47.455 1.00 59.58 44 GLN B CA 1
ATOM 2156 C C . GLN B 1 63 ? 24.570 125.523 -47.696 1.00 57.83 44 GLN B C 1
ATOM 2157 O O . GLN B 1 63 ? 25.454 125.758 -46.857 1.00 57.60 44 GLN B O 1
ATOM 2163 N N . GLN B 1 64 ? 24.783 124.873 -48.842 1.00 56.12 45 GLN B N 1
ATOM 2164 C CA . GLN B 1 64 ? 26.104 124.407 -49.237 1.00 55.47 45 GLN B CA 1
ATOM 2165 C C . GLN B 1 64 ? 26.226 124.142 -50.729 1.00 54.28 45 GLN B C 1
ATOM 2166 O O . GLN B 1 64 ? 25.226 124.070 -51.435 1.00 54.94 45 GLN B O 1
ATOM 2168 N N . LEU B 1 65 ? 27.469 124.048 -51.197 1.00 52.89 46 LEU B N 1
ATOM 2169 C CA . LEU B 1 65 ? 27.759 123.646 -52.569 1.00 52.40 46 LEU B CA 1
ATOM 2170 C C . LEU B 1 65 ? 27.931 122.129 -52.524 1.00 52.38 46 LEU B C 1
ATOM 2171 O O . LEU B 1 65 ? 28.365 121.564 -51.505 1.00 52.02 46 LEU B O 1
ATOM 2176 N N . ASP B 1 66 ? 27.573 121.473 -53.623 1.00 53.47 47 ASP B N 1
ATOM 2177 C CA . ASP B 1 66 ? 27.681 120.019 -53.743 1.00 54.31 47 ASP B CA 1
ATOM 2178 C C . ASP B 1 66 ? 29.141 119.626 -53.567 1.00 54.24 47 ASP B C 1
ATOM 2179 O O . ASP B 1 66 ? 30.032 120.353 -54.024 1.00 53.32 47 ASP B O 1
ATOM 2184 N N . LYS B 1 67 ? 29.386 118.518 -52.868 1.00 55.54 48 LYS B N 1
ATOM 2185 C CA . LYS B 1 67 ? 30.764 118.021 -52.682 1.00 57.05 48 LYS B CA 1
ATOM 2186 C C . LYS B 1 67 ? 31.497 117.791 -54.029 1.00 57.42 48 LYS B C 1
ATOM 2187 O O . LYS B 1 67 ? 32.700 118.046 -54.132 1.00 58.45 48 LYS B O 1
ATOM 2193 N N . ASP B 1 68 ? 30.752 117.363 -55.055 1.00 56.94 49 ASP B N 1
ATOM 2194 C CA . ASP B 1 68 ? 31.295 117.122 -56.396 1.00 56.72 49 ASP B CA 1
ATOM 2195 C C . ASP B 1 68 ? 31.084 118.291 -57.383 1.00 56.08 49 ASP B C 1
ATOM 2196 O O . ASP B 1 68 ? 31.055 118.068 -58.597 1.00 56.22 49 ASP B O 1
ATOM 2201 N N . ASP B 1 69 ? 30.936 119.522 -56.880 1.00 55.13 50 ASP B N 1
ATOM 2202 C CA . ASP B 1 69 ? 30.842 120.708 -57.742 1.00 54.57 50 ASP B CA 1
ATOM 2203 C C . ASP B 1 69 ? 32.293 120.975 -58.150 1.00 54.27 50 ASP B C 1
ATOM 2204 O O . ASP B 1 69 ? 33.138 121.105 -57.267 1.00 55.46 50 ASP B O 1
ATOM 2209 N N . PRO B 1 70 ? 32.589 121.067 -59.468 1.00 53.53 51 PRO B N 1
ATOM 2210 C CA . PRO B 1 70 ? 33.997 121.205 -59.900 1.00 52.90 51 PRO B CA 1
ATOM 2211 C C . PRO B 1 70 ? 34.726 122.473 -59.445 1.00 51.26 51 PRO B C 1
ATOM 2212 O O . PRO B 1 70 ? 35.931 122.405 -59.175 1.00 50.57 51 PRO B O 1
ATOM 2216 N N . VAL B 1 71 ? 34.016 123.596 -59.360 1.00 50.70 52 VAL B N 1
ATOM 2217 C CA . VAL B 1 71 ? 34.595 124.833 -58.820 1.00 50.51 52 VAL B CA 1
ATOM 2218 C C . VAL B 1 71 ? 34.818 124.676 -57.297 1.00 51.17 52 VAL B C 1
ATOM 2219 O O . VAL B 1 71 ? 35.834 125.163 -56.767 1.00 52.12 52 VAL B O 1
ATOM 2223 N N . ALA B 1 72 ? 33.894 124.006 -56.598 1.00 51.01 53 ALA B N 1
ATOM 2224 C CA . ALA B 1 72 ? 34.073 123.755 -55.151 1.00 51.03 53 ALA B CA 1
ATOM 2225 C C . ALA B 1 72 ? 35.284 122.848 -54.934 1.00 51.00 53 ALA B C 1
ATOM 2226 O O . ALA B 1 72 ? 36.122 123.153 -54.107 1.00 51.82 53 ALA B O 1
ATOM 2228 N N . VAL B 1 73 ? 35.404 121.780 -55.727 1.00 50.99 54 VAL B N 1
ATOM 2229 C CA . VAL B 1 73 ? 36.540 120.852 -55.634 1.00 50.06 54 VAL B CA 1
ATOM 2230 C C . VAL B 1 73 ? 37.876 121.569 -55.932 1.00 50.00 54 VAL B C 1
ATOM 2231 O O . VAL B 1 73 ? 38.851 121.343 -55.235 1.00 49.64 54 VAL B O 1
ATOM 2235 N N . ALA B 1 74 ? 37.901 122.440 -56.947 1.00 50.45 55 ALA B N 1
ATOM 2236 C CA . ALA B 1 74 ? 39.124 123.186 -57.329 1.00 50.05 55 ALA B CA 1
ATOM 2237 C C . ALA B 1 74 ? 39.529 124.232 -56.274 1.00 49.76 55 ALA B C 1
ATOM 2238 O O . ALA B 1 74 ? 40.705 124.322 -55.917 1.00 49.38 55 ALA B O 1
ATOM 2240 N N . LEU B 1 75 ? 38.577 125.022 -55.782 1.00 50.18 56 LEU B N 1
ATOM 2241 C CA . LEU B 1 75 ? 38.892 126.005 -54.712 1.00 50.12 56 LEU B CA 1
ATOM 2242 C C . LEU B 1 75 ? 39.239 125.279 -53.388 1.00 49.56 56 LEU B C 1
ATOM 2243 O O . LEU B 1 75 ? 40.131 125.716 -52.659 1.00 48.87 56 LEU B O 1
ATOM 2248 N N . GLY B 1 76 ? 38.574 124.147 -53.130 1.00 49.36 57 GLY B N 1
ATOM 2249 C CA . GLY B 1 76 ? 38.887 123.268 -52.014 1.00 49.52 57 GLY B CA 1
ATOM 2250 C C . GLY B 1 76 ? 40.342 122.839 -52.084 1.00 50.70 57 GLY B C 1
ATOM 2251 O O . GLY B 1 76 ? 41.042 122.874 -51.066 1.00 51.19 57 GLY B O 1
ATOM 2252 N N . GLN B 1 77 ? 40.804 122.460 -53.281 1.00 51.05 58 GLN B N 1
ATOM 2253 C CA . GLN B 1 77 ? 42.210 122.101 -53.496 1.00 50.82 58 GLN B CA 1
ATOM 2254 C C . GLN B 1 77 ? 43.161 123.305 -53.281 1.00 50.68 58 GLN B C 1
ATOM 2255 O O . GLN B 1 77 ? 44.246 123.128 -52.698 1.00 50.34 58 GLN B O 1
ATOM 2261 N N . GLN B 1 78 ? 42.756 124.503 -53.728 1.00 49.68 59 GLN B N 1
ATOM 2262 C CA . GLN B 1 78 ? 43.553 125.731 -53.529 1.00 49.92 59 GLN B CA 1
ATOM 2263 C C . GLN B 1 78 ? 43.702 126.066 -52.048 1.00 50.41 59 GLN B C 1
ATOM 2264 O O . GLN B 1 78 ? 44.783 126.476 -51.617 1.00 51.42 59 GLN B O 1
ATOM 2270 N N . ILE B 1 79 ? 42.616 125.908 -51.284 1.00 50.05 60 ILE B N 1
ATOM 2271 C CA . ILE B 1 79 ? 42.626 126.123 -49.813 1.00 49.99 60 ILE B CA 1
ATOM 2272 C C . ILE B 1 79 ? 43.620 125.184 -49.137 1.00 49.07 60 ILE B C 1
ATOM 2273 O O . ILE B 1 79 ? 44.452 125.629 -48.355 1.00 49.73 60 ILE B O 1
ATOM 2286 N N . ASP B 1 81 ? 46.216 123.582 -50.522 1.00 51.07 62 ASP B N 1
ATOM 2287 C CA . ASP B 1 81 ? 47.594 123.933 -50.958 1.00 50.91 62 ASP B CA 1
ATOM 2288 C C . ASP B 1 81 ? 48.138 125.134 -50.195 1.00 51.73 62 ASP B C 1
ATOM 2289 O O . ASP B 1 81 ? 49.301 125.118 -49.756 1.00 51.15 62 ASP B O 1
ATOM 2294 N N . ARG B 1 82 ? 47.291 126.163 -50.042 1.00 52.07 63 ARG B N 1
ATOM 2295 C CA . ARG B 1 82 ? 47.651 127.372 -49.292 1.00 51.87 63 ARG B CA 1
ATOM 2296 C C . ARG B 1 82 ? 47.947 127.053 -47.826 1.00 52.20 63 ARG B C 1
ATOM 2297 O O . ARG B 1 82 ? 48.900 127.599 -47.259 1.00 52.55 63 ARG B O 1
ATOM 2305 N N . LEU B 1 83 ? 47.135 126.177 -47.232 1.00 52.48 64 LEU B N 1
ATOM 2306 C CA . LEU B 1 83 ? 47.281 125.811 -45.812 1.00 53.55 64 LEU B CA 1
ATOM 2307 C C . LEU B 1 83 ? 48.530 124.975 -45.557 1.00 54.02 64 LEU B C 1
ATOM 2308 O O . LEU B 1 83 ? 49.251 125.221 -44.586 1.00 54.37 64 LEU B O 1
ATOM 2313 N N . LEU B 1 84 ? 48.788 124.017 -46.446 1.00 54.18 65 LEU B N 1
ATOM 2314 C CA . LEU B 1 84 ? 50.003 123.185 -46.386 1.00 54.13 65 LEU B CA 1
ATOM 2315 C C . LEU B 1 84 ? 51.286 124.005 -46.635 1.00 54.09 65 LEU B C 1
ATOM 2316 O O . LEU B 1 84 ? 52.361 123.620 -46.174 1.00 54.28 65 LEU B O 1
ATOM 2321 N N . ALA B 1 85 ? 51.155 125.145 -47.324 1.00 53.83 66 ALA B N 1
ATOM 2322 C CA . ALA B 1 85 ? 52.252 126.084 -47.525 1.00 53.89 66 ALA B CA 1
ATOM 2323 C C . ALA B 1 85 ? 52.375 127.091 -46.370 1.00 54.28 66 ALA B C 1
ATOM 2324 O O . ALA B 1 85 ? 53.219 127.970 -46.453 1.00 54.44 66 ALA B O 1
ATOM 2326 N N . HIS B 1 86 ? 51.562 126.968 -45.306 1.00 54.77 67 HIS B N 1
ATOM 2327 C CA . HIS B 1 86 ? 51.549 127.906 -44.180 1.00 55.33 67 HIS B CA 1
ATOM 2328 C C . HIS B 1 86 ? 52.218 127.245 -42.956 1.00 55.70 67 HIS B C 1
ATOM 2329 O O . HIS B 1 86 ? 51.623 126.353 -42.335 1.00 55.17 67 HIS B O 1
ATOM 2336 N N . PRO B 1 87 ? 53.456 127.669 -42.609 1.00 56.43 68 PRO B N 1
ATOM 2337 C CA . PRO B 1 87 ? 54.189 127.047 -41.480 1.00 56.41 68 PRO B CA 1
ATOM 2338 C C . PRO B 1 87 ? 53.457 126.996 -40.133 1.00 56.48 68 PRO B C 1
ATOM 2339 O O . PRO B 1 87 ? 53.585 126.010 -39.407 1.00 57.42 68 PRO B O 1
ATOM 2343 N N . GLN B 1 88 ? 52.699 128.040 -39.822 1.00 56.80 69 GLN B N 1
ATOM 2344 C CA . GLN B 1 88 ? 51.933 128.115 -38.576 1.00 56.26 69 GLN B CA 1
ATOM 2345 C C . GLN B 1 88 ? 50.783 127.084 -38.600 1.00 54.28 69 GLN B C 1
ATOM 2346 O O . GLN B 1 88 ? 50.525 126.444 -37.594 1.00 54.77 69 GLN B O 1
ATOM 2352 N N . PHE B 1 89 ? 50.123 126.911 -39.746 1.00 52.32 70 PHE B N 1
ATOM 2353 C CA . PHE B 1 89 ? 49.052 125.912 -39.867 1.00 52.92 70 PHE B CA 1
ATOM 2354 C C . PHE B 1 89 ? 49.592 124.480 -39.778 1.00 51.68 70 PHE B C 1
ATOM 2355 O O . PHE B 1 89 ? 49.015 123.627 -39.098 1.00 49.35 70 PHE B O 1
ATOM 2363 N N . VAL B 1 90 ? 50.673 124.229 -40.508 1.00 52.56 71 VAL B N 1
ATOM 2364 C CA . VAL B 1 90 ? 51.318 122.915 -40.526 1.00 52.62 71 VAL B CA 1
ATOM 2365 C C . VAL B 1 90 ? 51.754 122.517 -39.125 1.00 52.05 71 VAL B C 1
ATOM 2366 O O . VAL B 1 90 ? 51.524 121.386 -38.704 1.00 51.41 71 VAL B O 1
ATOM 2370 N N . SER B 1 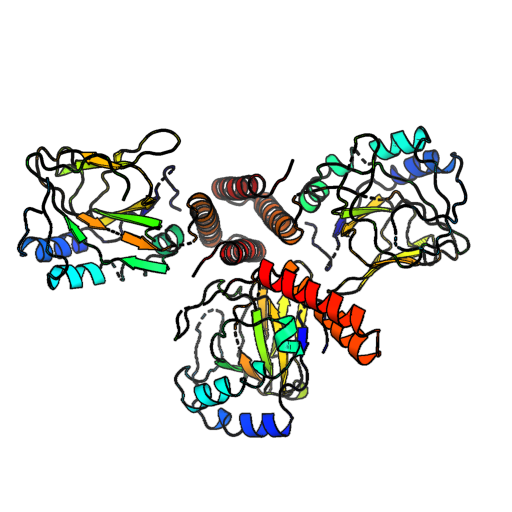91 ? 52.333 123.471 -38.406 1.00 52.33 72 SER B N 1
ATOM 2371 C CA . SER B 1 91 ? 52.774 123.254 -37.035 1.00 53.08 72 SER B CA 1
ATOM 2372 C C . SER B 1 91 ? 51.598 123.041 -36.060 1.00 53.00 72 SER B C 1
ATOM 2373 O O . SER B 1 91 ? 51.663 122.167 -35.194 1.00 52.24 72 SER B O 1
ATOM 2376 N N . ALA B 1 92 ? 50.535 123.834 -36.215 1.00 52.29 73 ALA B N 1
ATOM 2377 C CA . ALA B 1 92 ? 49.348 123.744 -35.346 1.00 51.30 73 ALA B CA 1
ATOM 2378 C C . ALA B 1 92 ? 48.560 122.459 -35.544 1.00 49.42 73 ALA B C 1
ATOM 2379 O O . ALA B 1 92 ? 48.127 121.865 -34.566 1.00 49.51 73 ALA B O 1
ATOM 2381 N N . ALA B 1 93 ? 48.388 122.035 -36.793 1.00 47.12 74 ALA B N 1
ATOM 2382 C CA . ALA B 1 93 ? 47.601 120.832 -37.133 1.00 47.49 74 ALA B CA 1
ATOM 2383 C C . ALA B 1 93 ? 48.401 119.532 -37.357 1.00 47.65 74 ALA B C 1
ATOM 2384 O O . ALA B 1 93 ? 47.831 118.448 -37.209 1.00 46.15 74 ALA B O 1
ATOM 2386 N N . LEU B 1 94 ? 49.689 119.641 -37.729 1.00 48.46 75 LEU B N 1
ATOM 2387 C CA . LEU B 1 94 ? 50.527 118.497 -38.101 1.00 48.28 75 LEU B CA 1
ATOM 2388 C C . LEU B 1 94 ? 49.691 117.599 -39.005 1.00 49.60 75 LEU B C 1
ATOM 2389 O O . LEU B 1 94 ? 49.472 116.425 -38.673 1.00 50.99 75 LEU B O 1
ATOM 2394 N N . PRO B 1 95 ? 49.185 118.160 -40.132 1.00 50.72 76 PRO B N 1
ATOM 2395 C CA . PRO B 1 95 ? 48.268 117.388 -40.964 1.00 50.50 76 PRO B CA 1
ATOM 2396 C C . PRO B 1 95 ? 48.864 116.098 -41.517 1.00 51.14 76 PRO B C 1
ATOM 2397 O O . PRO B 1 95 ? 50.021 116.082 -41.945 1.00 52.44 76 PRO B O 1
ATOM 2401 N N . LEU B 1 96 ? 48.075 115.031 -41.419 1.00 50.89 77 LEU B N 1
ATOM 2402 C CA . LEU B 1 96 ? 48.384 113.734 -41.971 1.00 51.00 77 LEU B CA 1
ATOM 2403 C C . LEU B 1 96 ? 47.531 113.526 -43.230 1.00 52.85 77 LEU B C 1
ATOM 2404 O O . LEU B 1 96 ? 48.056 113.101 -44.276 1.00 53.37 77 LEU B O 1
ATOM 2409 N N . GLN B 1 97 ? 46.221 113.775 -43.106 1.00 53.27 78 GLN B N 1
ATOM 2410 C CA . GLN B 1 97 ? 45.276 113.659 -44.211 1.00 54.54 78 GLN B CA 1
ATOM 2411 C C . GLN B 1 97 ? 44.163 114.689 -44.088 1.00 54.30 78 GLN B C 1
ATOM 2412 O O . GLN B 1 97 ? 43.615 114.858 -43.014 1.00 54.17 78 GLN B O 1
ATOM 2418 N N . PHE B 1 98 ? 43.851 115.364 -45.193 1.00 54.61 79 PHE B N 1
ATOM 2419 C CA . PHE B 1 98 ? 42.744 116.331 -45.273 1.00 54.71 79 PHE B CA 1
ATOM 2420 C C . PHE B 1 98 ? 41.500 115.637 -45.811 1.00 53.93 79 PHE B C 1
ATOM 2421 O O . PHE B 1 98 ? 41.601 114.784 -46.689 1.00 54.97 79 PHE B O 1
ATOM 2429 N N . TYR B 1 99 ? 40.337 116.020 -45.314 1.00 52.33 80 TYR B N 1
ATOM 2430 C CA . TYR B 1 99 ? 39.077 115.613 -45.910 1.00 51.39 80 TYR B CA 1
ATOM 2431 C C . TYR B 1 99 ? 38.705 116.932 -46.663 1.00 51.19 80 TYR B C 1
ATOM 2432 O O . TYR B 1 99 ? 38.565 117.993 -46.002 1.00 50.28 80 TYR B O 1
ATOM 2434 N N . PRO B 1 100 ? 38.563 116.885 -48.023 1.00 50.39 81 PRO B N 1
ATOM 2435 C CA . PRO B 1 100 ? 38.276 118.041 -48.899 1.00 50.13 81 PRO B CA 1
ATOM 2436 C C . PRO B 1 100 ? 37.336 119.109 -48.315 1.00 48.48 81 PRO B C 1
ATOM 2437 O O . PRO B 1 100 ? 36.283 118.737 -47.798 1.00 47.50 81 PRO B O 1
ATOM 2441 N N . PRO B 1 101 ? 37.721 120.408 -48.370 1.00 48.61 82 PRO B N 1
ATOM 2442 C CA . PRO B 1 101 ? 36.874 121.453 -47.783 1.00 49.60 82 PRO B CA 1
ATOM 2443 C C . PRO B 1 101 ? 35.491 121.567 -48.416 1.00 49.94 82 PRO B C 1
ATOM 2444 O O . PRO B 1 101 ? 35.372 121.424 -49.633 1.00 50.85 82 PRO B O 1
ATOM 2448 N N . LEU B 1 102 ? 34.476 121.788 -47.581 1.00 50.15 83 LEU B N 1
ATOM 2449 C CA . LEU B 1 102 ? 33.095 121.986 -48.015 1.00 50.79 83 LEU B CA 1
ATOM 2450 C C . LEU B 1 102 ? 32.788 123.455 -47.825 1.00 50.10 83 LEU B C 1
ATOM 2451 O O . LEU B 1 102 ? 33.341 124.082 -46.933 1.00 50.00 83 LEU B O 1
ATOM 2456 N N . PHE B 1 103 ? 31.909 123.988 -48.669 1.00 48.90 84 PHE B N 1
ATOM 2457 C CA . PHE B 1 103 ? 31.521 125.388 -48.624 1.00 48.47 84 PHE B CA 1
ATOM 2458 C C . PHE B 1 103 ? 30.090 125.477 -48.141 1.00 48.28 84 PHE B C 1
ATOM 2459 O O . PHE B 1 103 ? 29.216 124.829 -48.729 1.00 46.63 84 PHE B O 1
ATOM 2467 N N . ASN B 1 104 ? 29.886 126.217 -47.041 1.00 48.46 85 ASN B N 1
ATOM 2468 C CA . ASN B 1 104 ? 28.555 126.477 -46.464 1.00 50.28 85 ASN B CA 1
ATOM 2469 C C . ASN B 1 104 ? 28.221 127.967 -46.425 1.00 49.22 85 ASN B C 1
ATOM 2470 O O . ASN B 1 104 ? 29.113 128.837 -46.530 1.00 48.64 85 ASN B O 1
ATOM 2475 N N . ARG B 1 105 ? 26.929 128.224 -46.222 1.00 48.73 86 ARG B N 1
ATOM 2476 C CA A ARG B 1 105 ? 26.392 129.568 -46.155 0.50 48.85 86 ARG B CA 1
ATOM 2477 C CA B ARG B 1 105 ? 26.400 129.568 -46.131 0.50 48.55 86 ARG B CA 1
ATOM 2478 C C . ARG B 1 105 ? 25.215 129.615 -45.180 1.00 49.07 86 ARG B C 1
ATOM 2479 O O . ARG B 1 105 ? 24.370 128.712 -45.193 1.00 49.13 86 ARG B O 1
ATOM 2494 N N . TYR B 1 106 ? 25.179 130.668 -44.348 1.00 49.66 87 TYR B N 1
ATOM 2495 C CA . TYR B 1 106 ? 24.112 130.916 -43.380 1.00 50.60 87 TYR B CA 1
ATOM 2496 C C . TYR B 1 106 ? 23.576 132.332 -43.559 1.00 51.31 87 TYR B C 1
ATOM 2497 O O . TYR B 1 106 ? 24.361 133.290 -43.609 1.00 51.23 87 TYR B O 1
ATOM 2506 N N . GLN B 1 107 ? 22.254 132.438 -43.686 1.00 52.61 88 GLN B N 1
ATOM 2507 C CA . GLN B 1 107 ? 21.522 133.717 -43.701 1.00 53.87 88 GLN B CA 1
ATOM 2508 C C . GLN B 1 107 ? 20.058 133.487 -43.312 1.00 53.77 88 GLN B C 1
ATOM 2509 O O . GLN B 1 107 ? 19.613 132.345 -43.266 1.00 54.24 88 GLN B O 1
ATOM 2515 N N . GLY B 1 108 ? 19.336 134.566 -43.010 1.00 54.22 89 GLY B N 1
ATOM 2516 C CA . GLY B 1 108 ? 17.896 134.524 -42.647 1.00 55.05 89 GLY B CA 1
ATOM 2517 C C . GLY B 1 108 ? 17.415 133.442 -41.670 1.00 55.61 89 GLY B C 1
ATOM 2518 O O . GLY B 1 108 ? 16.514 132.659 -42.002 1.00 56.02 89 GLY B O 1
ATOM 2519 N N . GLY B 1 109 ? 18.032 133.389 -40.483 1.00 55.85 90 GLY B N 1
ATOM 2520 C CA . GLY B 1 109 ? 17.690 132.405 -39.428 1.00 55.89 90 GLY B CA 1
ATOM 2521 C C . GLY B 1 109 ? 18.370 131.034 -39.498 1.00 56.68 90 GLY B C 1
ATOM 2522 O O . GLY B 1 109 ? 18.159 130.174 -38.606 1.00 56.95 90 GLY B O 1
ATOM 2523 N N . GLU B 1 110 ? 19.197 130.824 -40.530 1.00 56.54 91 GLU B N 1
ATOM 2524 C CA . GLU B 1 110 ? 19.906 129.551 -40.726 1.00 56.06 91 GLU B CA 1
ATOM 2525 C C . GLU B 1 110 ? 20.940 129.377 -39.611 1.00 55.25 91 GLU B C 1
ATOM 2526 O O . GLU B 1 110 ? 21.689 130.310 -39.325 1.00 54.33 91 GLU B O 1
ATOM 2532 N N . THR B 1 111 ? 20.944 128.190 -38.990 1.00 55.54 92 THR B N 1
ATOM 2533 C CA . THR B 1 111 ? 21.832 127.838 -37.863 1.00 55.90 92 THR B CA 1
ATOM 2534 C C . THR B 1 111 ? 22.286 126.358 -37.904 1.00 55.10 92 THR B C 1
ATOM 2535 O O . THR B 1 111 ? 21.855 125.607 -38.779 1.00 56.22 92 THR B O 1
ATOM 2539 N N . PHE B 1 112 ? 23.147 125.958 -36.969 1.00 54.67 93 PHE B N 1
ATOM 2540 C CA . PHE B 1 112 ? 23.591 124.548 -36.835 1.00 56.11 93 PHE B CA 1
ATOM 2541 C C . PHE B 1 112 ? 23.668 124.255 -35.328 1.00 55.89 93 PHE B C 1
ATOM 2542 O O . PHE B 1 112 ? 24.554 124.773 -34.663 1.00 54.56 93 PHE B O 1
ATOM 2550 N N . GLY B 1 113 ? 22.756 123.417 -34.817 1.00 56.05 94 GLY B N 1
ATOM 2551 C CA . GLY B 1 113 ? 22.658 123.100 -33.377 1.00 55.75 94 GLY B CA 1
ATOM 2552 C C . GLY B 1 113 ? 23.840 122.369 -32.771 1.00 56.12 94 GLY B C 1
ATOM 2553 O O . GLY B 1 113 ? 24.692 121.837 -33.505 1.00 55.90 94 GLY B O 1
ATOM 2554 N N . TYR B 1 114 ? 23.887 122.352 -31.428 1.00 56.62 95 TYR B N 1
ATOM 2555 C CA . TYR B 1 114 ? 24.974 121.697 -30.659 1.00 57.12 95 TYR B CA 1
ATOM 2556 C C . TYR B 1 114 ? 25.208 120.230 -31.058 1.00 56.50 95 TYR B C 1
ATOM 2557 O O . TYR B 1 114 ? 24.258 119.455 -31.169 1.00 56.10 95 TYR B O 1
ATOM 2566 N N . HIS B 1 115 ? 26.473 119.878 -31.277 1.00 56.43 96 HIS B N 1
ATOM 2567 C CA . HIS B 1 115 ? 26.844 118.522 -31.697 1.00 57.36 96 HIS B CA 1
ATOM 2568 C C . HIS B 1 115 ? 28.346 118.279 -31.595 1.00 57.73 96 HIS B C 1
ATOM 2569 O O . HIS B 1 115 ? 29.140 119.223 -31.573 1.00 57.63 96 HIS B O 1
ATOM 2576 N N . ILE B 1 116 ? 28.698 116.997 -31.559 1.00 59.22 97 ILE B N 1
ATOM 2577 C CA . ILE B 1 116 ? 30.071 116.510 -31.665 1.00 60.00 97 ILE B CA 1
ATOM 2578 C C . ILE B 1 116 ? 30.078 115.947 -33.092 1.00 59.64 97 ILE B C 1
ATOM 2579 O O . ILE B 1 116 ? 29.066 115.360 -33.528 1.00 59.72 97 ILE B O 1
ATOM 2584 N N . ASP B 1 117 ? 31.189 116.128 -33.814 1.00 59.65 98 ASP B N 1
ATOM 2585 C CA . ASP B 1 117 ? 31.326 115.597 -35.197 1.00 59.67 98 ASP B CA 1
ATOM 2586 C C . ASP B 1 117 ? 31.457 114.056 -35.253 1.00 58.76 98 ASP B C 1
ATOM 2587 O O . ASP B 1 117 ? 32.169 113.450 -34.454 1.00 58.74 98 ASP B O 1
ATOM 2592 N N . ARG B 1 129 ? 39.804 109.010 -39.003 1.00 57.21 110 ARG B N 1
ATOM 2593 C CA . ARG B 1 129 ? 39.559 109.592 -37.695 1.00 58.28 110 ARG B CA 1
ATOM 2594 C C . ARG B 1 129 ? 39.708 111.094 -37.870 1.00 57.66 110 ARG B C 1
ATOM 2595 O O . ARG B 1 129 ? 40.788 111.567 -38.267 1.00 57.97 110 ARG B O 1
ATOM 2603 N N . THR B 1 130 ? 38.655 111.857 -37.574 1.00 56.60 111 THR B N 1
ATOM 2604 C CA . THR B 1 130 ? 38.777 113.298 -37.656 1.00 56.35 111 THR B CA 1
ATOM 2605 C C . THR B 1 130 ? 39.349 113.708 -36.305 1.00 56.47 111 THR B C 1
ATOM 2606 O O . THR B 1 130 ? 38.715 113.474 -35.269 1.00 59.26 111 THR B O 1
ATOM 2610 N N . ASP B 1 131 ? 40.562 114.256 -36.320 1.00 53.72 112 ASP B N 1
ATOM 2611 C CA . ASP B 1 131 ? 41.201 114.784 -35.123 1.00 51.31 112 ASP B CA 1
ATOM 2612 C C . ASP B 1 131 ? 40.843 116.250 -34.953 1.00 50.77 112 ASP B C 1
ATOM 2613 O O . ASP B 1 131 ? 40.520 116.686 -33.845 1.00 49.47 112 ASP B O 1
ATOM 2618 N N . LEU B 1 132 ? 40.922 116.991 -36.060 1.00 50.66 113 LEU B N 1
ATOM 2619 C CA . LEU B 1 132 ? 40.676 118.420 -36.100 1.00 50.24 113 LEU B CA 1
ATOM 2620 C C . LEU B 1 132 ? 39.596 118.835 -37.116 1.00 50.03 113 LEU B C 1
ATOM 2621 O O . LEU B 1 132 ? 39.327 118.125 -38.094 1.00 48.39 113 LEU B O 1
ATOM 2626 N N . SER B 1 133 ? 38.957 119.965 -36.811 1.00 49.56 114 SER B N 1
ATOM 2627 C CA . SER B 1 133 ? 37.990 120.628 -37.672 1.00 49.03 114 SER B CA 1
ATOM 2628 C C . SER B 1 133 ? 38.515 122.040 -37.861 1.00 48.53 114 SER B C 1
ATOM 2629 O O . SER B 1 133 ? 39.206 122.580 -36.980 1.00 46.78 114 SER B O 1
ATOM 2632 N N . ALA B 1 134 ? 38.226 122.615 -39.020 1.00 48.33 115 ALA B N 1
ATOM 2633 C CA . ALA B 1 134 ? 38.646 123.974 -39.324 1.00 48.61 115 ALA B CA 1
ATOM 2634 C C . ALA B 1 134 ? 37.630 124.730 -40.174 1.00 48.63 115 ALA B C 1
ATOM 2635 O O . ALA B 1 134 ? 36.949 124.137 -41.005 1.00 49.43 115 ALA B O 1
ATOM 2637 N N . THR B 1 135 ? 37.541 126.033 -39.947 1.00 47.95 116 THR B N 1
ATOM 2638 C CA . THR B 1 135 ? 36.682 126.921 -40.703 1.00 47.64 116 THR B CA 1
ATOM 2639 C C . THR B 1 135 ? 37.549 128.057 -41.228 1.00 47.96 116 THR B C 1
ATOM 2640 O O . THR B 1 135 ? 38.236 128.697 -40.440 1.00 46.80 116 THR B O 1
ATOM 2644 N N . LEU B 1 136 ? 37.545 128.253 -42.554 1.00 47.47 117 LEU B N 1
ATOM 2645 C CA . LEU B 1 136 ? 38.197 129.380 -43.194 1.00 46.91 117 LEU B CA 1
ATOM 2646 C C . LEU B 1 136 ? 37.025 130.331 -43.436 1.00 47.16 117 LEU B C 1
ATOM 2647 O O . LEU B 1 136 ? 36.088 129.976 -44.165 1.00 47.64 117 LEU B O 1
ATOM 2652 N N . PHE B 1 137 ? 37.089 131.525 -42.844 1.00 46.69 118 PHE B N 1
ATOM 2653 C CA . PHE B 1 137 ? 36.034 132.532 -42.972 1.00 46.40 118 PHE B CA 1
ATOM 2654 C C . PHE B 1 137 ? 36.144 133.247 -44.310 1.00 46.86 118 PHE B C 1
ATOM 2655 O O . PHE B 1 137 ? 37.239 133.679 -44.682 1.00 47.84 118 PHE B O 1
ATOM 2663 N N . LEU B 1 138 ? 35.027 133.323 -45.045 1.00 47.19 119 LEU B N 1
ATOM 2664 C CA . LEU B 1 138 ? 34.959 133.987 -46.381 1.00 46.98 119 LEU B CA 1
ATOM 2665 C C . LEU B 1 138 ? 33.973 135.173 -46.451 1.00 46.97 119 LEU B C 1
ATOM 2666 O O . LEU B 1 138 ? 33.633 135.640 -47.523 1.00 48.20 119 LEU B O 1
ATOM 2671 N N . SER B 1 139 ? 33.539 135.653 -45.293 1.00 47.22 120 SER B N 1
ATOM 2672 C CA . SER B 1 139 ? 32.709 136.840 -45.123 1.00 46.86 120 SER B CA 1
ATOM 2673 C C . SER B 1 139 ? 33.330 137.563 -43.948 1.00 47.23 120 SER B C 1
ATOM 2674 O O . SER B 1 139 ? 33.828 136.898 -43.023 1.00 47.66 120 SER B O 1
ATOM 2677 N N . GLU B 1 140 ? 33.305 138.899 -43.951 1.00 47.42 121 GLU B N 1
ATOM 2678 C CA . GLU B 1 140 ? 33.819 139.657 -42.808 1.00 47.03 121 GLU B CA 1
ATOM 2679 C C . GLU B 1 140 ? 32.807 139.510 -41.671 1.00 47.19 121 GLU B C 1
ATOM 2680 O O . GLU B 1 140 ? 31.598 139.539 -41.923 1.00 46.06 121 GLU B O 1
ATOM 2686 N N . PRO B 1 141 ? 33.294 139.350 -40.421 1.00 47.36 122 PRO B N 1
ATOM 2687 C CA . PRO B 1 141 ? 32.415 139.137 -39.275 1.00 46.93 122 PRO B CA 1
ATOM 2688 C C . PRO B 1 141 ? 31.452 140.296 -39.001 1.00 45.99 122 PRO B C 1
ATOM 2689 O O . PRO B 1 141 ? 30.374 140.049 -38.499 1.00 44.20 122 PRO B O 1
ATOM 2693 N N . GLU B 1 142 ? 31.838 141.510 -39.386 1.00 46.92 123 GLU B N 1
ATOM 2694 C CA . GLU B 1 142 ? 31.012 142.712 -39.249 1.00 48.44 123 GLU B CA 1
ATOM 2695 C C . GLU B 1 142 ? 29.874 142.754 -40.238 1.00 47.65 123 GLU B C 1
ATOM 2696 O O . GLU B 1 142 ? 28.921 143.468 -39.991 1.00 47.42 123 GLU B O 1
ATOM 2702 N N . ASN B 1 143 ? 29.993 142.041 -41.361 1.00 47.88 124 ASN B N 1
ATOM 2703 C CA . ASN B 1 143 ? 28.966 142.038 -42.408 1.00 48.36 124 ASN B CA 1
ATOM 2704 C C . ASN B 1 143 ? 27.807 141.066 -42.181 1.00 48.34 124 ASN B C 1
ATOM 2705 O O . ASN B 1 143 ? 26.964 140.914 -43.063 1.00 49.52 124 ASN B O 1
ATOM 2710 N N . TYR B 1 144 ? 27.742 140.409 -41.026 1.00 46.61 125 TYR B N 1
ATOM 2711 C CA . TYR B 1 144 ? 26.585 139.595 -40.705 1.00 45.49 125 TYR B CA 1
ATOM 2712 C C . TYR B 1 144 ? 26.303 139.639 -39.210 1.00 44.90 125 TYR B C 1
ATOM 2713 O O . TYR B 1 144 ? 27.222 139.823 -38.398 1.00 44.93 125 TYR B O 1
ATOM 2722 N N . GLN B 1 145 ? 25.023 139.545 -38.856 1.00 44.16 126 GLN B N 1
ATOM 2723 C CA . GLN B 1 145 ? 24.609 139.538 -37.457 1.00 44.52 126 GLN B CA 1
ATOM 2724 C C . GLN B 1 145 ? 24.435 138.087 -37.057 1.00 44.27 126 GLN B C 1
ATOM 2725 O O . GLN B 1 145 ? 23.739 137.364 -37.743 1.00 43.85 126 GLN B O 1
ATOM 2731 N N . GLY B 1 146 ? 25.025 137.704 -35.922 1.00 44.03 127 GLY B N 1
ATOM 2732 C CA . GLY B 1 146 ? 25.001 136.338 -35.420 1.00 43.51 127 GLY B CA 1
ATOM 2733 C C . GLY B 1 146 ? 26.025 135.475 -36.157 1.00 44.10 127 GLY B C 1
ATOM 2734 O O . GLY B 1 146 ? 27.080 135.962 -36.573 1.00 42.96 127 GLY B O 1
ATOM 2735 N N . GLY B 1 147 ? 25.714 134.192 -36.326 1.00 43.86 128 GLY B N 1
ATOM 2736 C CA . GLY B 1 147 ? 26.606 133.290 -37.035 1.00 44.12 128 GLY B CA 1
ATOM 2737 C C . GLY B 1 147 ? 27.921 133.028 -36.332 1.00 44.56 128 GLY B C 1
ATOM 2738 O O . GLY B 1 147 ? 28.927 132.857 -37.010 1.00 42.64 128 GLY B O 1
ATOM 2739 N N . GLU B 1 148 ? 27.889 132.996 -34.993 1.00 45.12 129 GLU B N 1
ATOM 2740 C CA . GLU B 1 148 ? 29.059 132.734 -34.170 1.00 46.40 129 GLU B CA 1
ATOM 2741 C C . GLU B 1 148 ? 29.265 131.233 -34.031 1.00 46.74 129 GLU B C 1
ATOM 2742 O O . GLU B 1 148 ? 28.315 130.499 -33.732 1.00 46.46 129 GLU B O 1
ATOM 2748 N N . LEU B 1 149 ? 30.507 130.797 -34.233 1.00 47.03 130 LEU B N 1
ATOM 2749 C CA . LEU B 1 149 ? 30.884 129.399 -34.073 1.00 47.99 130 LEU B CA 1
ATOM 2750 C C . LEU B 1 149 ? 31.207 129.237 -32.592 1.00 48.00 130 LEU B C 1
ATOM 2751 O O . LEU B 1 149 ? 32.242 129.725 -32.131 1.00 47.10 130 LEU B O 1
ATOM 2756 N N . VAL B 1 150 ? 30.292 128.601 -31.854 1.00 49.27 131 VAL B N 1
ATOM 2757 C CA . VAL B 1 150 ? 30.427 128.404 -30.407 1.00 51.00 131 VAL B CA 1
ATOM 2758 C C . VAL B 1 150 ? 30.959 127.015 -30.167 1.00 54.23 131 VAL B C 1
ATOM 2759 O O . VAL B 1 150 ? 30.342 126.058 -30.591 1.00 55.31 131 VAL B O 1
ATOM 2763 N N . ILE B 1 151 ? 32.088 126.925 -29.467 1.00 57.49 132 ILE B N 1
ATOM 2764 C CA . ILE B 1 151 ? 32.822 125.673 -29.248 1.00 59.77 132 ILE B CA 1
ATOM 2765 C C . ILE B 1 151 ? 33.012 125.474 -27.754 1.00 62.79 132 ILE B C 1
ATOM 2766 O O . ILE B 1 151 ? 33.542 126.361 -27.110 1.00 62.96 132 ILE B O 1
ATOM 2771 N N . GLN B 1 152 ? 32.574 124.334 -27.211 1.00 66.80 133 GLN B N 1
ATOM 2772 C CA . GLN B 1 152 ? 32.732 124.043 -25.774 1.00 70.10 133 GLN B CA 1
ATOM 2773 C C . GLN B 1 152 ? 34.186 123.621 -25.454 1.00 70.70 133 GLN B C 1
ATOM 2774 O O . GLN B 1 152 ? 34.861 123.004 -26.282 1.00 70.07 133 GLN B O 1
ATOM 2780 N N . ASP B 1 153 ? 34.647 124.021 -24.266 1.00 73.00 134 ASP B N 1
ATOM 2781 C CA . ASP B 1 153 ? 35.976 123.720 -23.683 1.00 74.30 134 ASP B CA 1
ATOM 2782 C C . ASP B 1 153 ? 35.777 123.169 -22.279 1.00 76.35 134 ASP B C 1
ATOM 2783 O O . ASP B 1 153 ? 34.677 123.234 -21.720 1.00 75.96 134 ASP B O 1
ATOM 2788 N N . THR B 1 154 ? 36.875 122.682 -21.697 1.00 78.57 135 THR B N 1
ATOM 2789 C CA . THR B 1 154 ? 36.922 122.227 -20.298 1.00 79.46 135 THR B CA 1
ATOM 2790 C C . THR B 1 154 ? 36.536 123.386 -19.343 1.00 79.92 135 THR B C 1
ATOM 2791 O O . THR B 1 154 ? 35.770 123.187 -18.400 1.00 80.86 135 THR B O 1
ATOM 2795 N N . TYR B 1 155 ? 37.062 124.582 -19.617 1.00 79.69 136 TYR B N 1
ATOM 2796 C CA . TYR B 1 155 ? 36.788 125.783 -18.809 1.00 78.85 136 TYR B CA 1
ATOM 2797 C C . TYR B 1 155 ? 35.414 126.452 -19.088 1.00 79.08 136 TYR B C 1
ATOM 2798 O O . TYR B 1 155 ? 34.923 127.221 -18.244 1.00 79.98 136 TYR B O 1
ATOM 2800 N N . GLY B 1 156 ? 34.809 126.181 -20.252 1.00 77.19 137 GLY B N 1
ATOM 2801 C CA . GLY B 1 156 ? 33.514 126.784 -20.632 1.00 74.91 137 GLY B CA 1
ATOM 2802 C C . GLY B 1 156 ? 33.300 126.728 -22.133 1.00 70.83 137 GLY B C 1
ATOM 2803 O O . GLY B 1 156 ? 33.256 125.654 -22.702 1.00 71.09 137 GLY B O 1
ATOM 2804 N N . GLN B 1 157 ? 33.157 127.873 -22.780 1.00 66.41 138 GLN B N 1
ATOM 2805 C CA . GLN B 1 157 ? 32.992 127.914 -24.235 1.00 62.94 138 GLN B CA 1
ATOM 2806 C C . GLN B 1 157 ? 33.541 129.189 -24.835 1.00 57.68 138 GLN B C 1
ATOM 2807 O O . GLN B 1 157 ? 33.710 130.175 -24.120 1.00 57.06 138 GLN B O 1
ATOM 2813 N N A GLN B 1 158 ? 33.790 129.158 -26.142 0.50 54.62 139 GLN B N 1
ATOM 2814 N N B GLN B 1 158 ? 33.845 129.142 -26.135 0.50 54.85 139 GLN B N 1
ATOM 2815 C CA A GLN B 1 158 ? 34.324 130.300 -26.881 0.50 52.98 139 GLN B CA 1
ATOM 2816 C CA B GLN B 1 158 ? 34.342 130.295 -26.901 0.50 53.31 139 GLN B CA 1
ATOM 2817 C C A GLN B 1 158 ? 33.487 130.564 -28.130 0.50 52.62 139 GLN B C 1
ATOM 2818 C C B GLN B 1 158 ? 33.460 130.558 -28.117 0.50 52.78 139 GLN B C 1
ATOM 2819 O O A GLN B 1 158 ? 33.153 129.630 -28.855 0.50 52.10 139 GLN B O 1
ATOM 2820 O O B GLN B 1 158 ? 33.069 129.621 -28.804 0.50 52.18 139 GLN B O 1
ATOM 2831 N N . SER B 1 159 ? 33.155 131.836 -28.359 1.00 53.10 140 SER B N 1
ATOM 2832 C CA . SER B 1 159 ? 32.350 132.287 -29.514 1.00 52.92 140 SER B CA 1
ATOM 2833 C C . SER B 1 159 ? 33.346 132.880 -30.491 1.00 51.95 140 SER B C 1
ATOM 2834 O O . SER B 1 159 ? 34.108 133.764 -30.127 1.00 52.24 140 SER B O 1
ATOM 2837 N N . ILE B 1 160 ? 33.353 132.377 -31.721 1.00 51.07 141 ILE B N 1
ATOM 2838 C CA . ILE B 1 160 ? 34.337 132.742 -32.729 1.00 49.66 141 ILE B CA 1
ATOM 2839 C C . ILE B 1 160 ? 33.692 133.207 -34.035 1.00 49.92 141 ILE B C 1
ATOM 2840 O O . ILE B 1 160 ? 32.818 132.522 -34.579 1.00 48.89 141 ILE B O 1
ATOM 2845 N N . LYS B 1 161 ? 34.136 134.385 -34.487 1.00 49.54 142 LYS B N 1
ATOM 2846 C CA . LYS B 1 161 ? 33.823 134.991 -35.787 1.00 50.48 142 LYS B CA 1
ATOM 2847 C C . LYS B 1 161 ? 3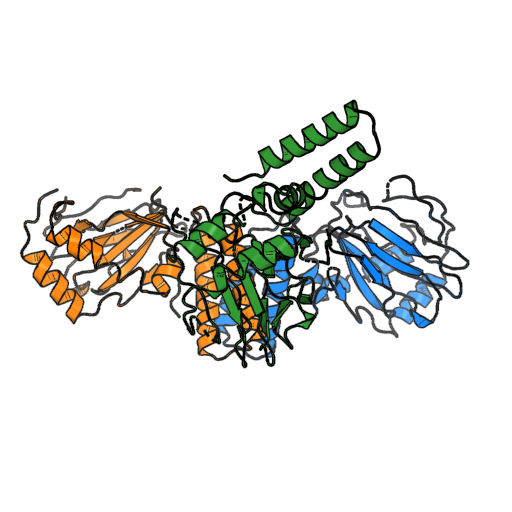5.114 135.724 -36.202 1.00 51.02 142 LYS B C 1
ATOM 2848 O O . LYS B 1 161 ? 35.412 136.775 -35.671 1.00 51.53 142 LYS B O 1
ATOM 2854 N N . LEU B 1 162 ? 35.881 135.175 -37.127 1.00 50.85 143 LEU B N 1
ATOM 2855 C CA . LEU B 1 162 ? 37.138 135.813 -37.512 1.00 50.88 143 LEU B CA 1
ATOM 2856 C C . LEU B 1 162 ? 37.024 136.551 -38.825 1.00 49.87 143 LEU B C 1
ATOM 2857 O O . LEU B 1 162 ? 36.099 136.320 -39.600 1.00 48.69 143 LEU B O 1
ATOM 2862 N N . SER B 1 163 ? 38.008 137.423 -39.062 1.00 50.48 144 SER B N 1
ATOM 2863 C CA . SER B 1 163 ? 38.179 138.175 -40.318 1.00 50.93 144 SER B CA 1
ATOM 2864 C C . SER B 1 163 ? 38.157 137.257 -41.523 1.00 49.76 144 SER B C 1
ATOM 2865 O O . SER B 1 163 ? 38.596 136.097 -41.427 1.00 50.21 144 SER B O 1
ATOM 2868 N N . ALA B 1 164 ? 37.653 137.767 -42.647 1.00 49.28 145 ALA B N 1
ATOM 2869 C CA . ALA B 1 164 ? 37.647 137.017 -43.902 1.00 48.32 145 ALA B CA 1
ATOM 2870 C C . ALA B 1 164 ? 39.107 136.705 -44.241 1.00 48.31 145 ALA B C 1
ATOM 2871 O O . ALA B 1 164 ? 39.970 137.584 -44.167 1.00 47.81 145 ALA B O 1
ATOM 2873 N N . GLY B 1 165 ? 39.359 135.442 -44.577 1.00 48.67 146 GLY B N 1
ATOM 2874 C CA . GLY B 1 165 ? 40.688 134.946 -44.880 1.00 49.46 146 GLY B CA 1
ATOM 2875 C C . GLY B 1 165 ? 41.406 134.350 -43.688 1.00 49.60 146 GLY B C 1
ATOM 2876 O O . GLY B 1 165 ? 42.493 133.842 -43.877 1.00 49.69 146 GLY B O 1
ATOM 2877 N N . SER B 1 166 ? 40.846 134.462 -42.471 1.00 49.85 147 SER B N 1
ATOM 2878 C CA . SER B 1 166 ? 41.417 133.833 -41.278 1.00 49.66 147 SER B CA 1
ATOM 2879 C C . SER B 1 166 ? 40.757 132.474 -41.062 1.00 51.27 147 SER B C 1
ATOM 2880 O O . SER B 1 166 ? 39.646 132.225 -41.555 1.00 51.44 147 SER B O 1
ATOM 2883 N N . LEU B 1 167 ? 41.459 131.594 -40.338 1.00 51.14 148 LEU B N 1
ATOM 2884 C CA . LEU B 1 167 ? 40.978 130.251 -40.038 1.00 50.21 148 LEU B CA 1
ATOM 2885 C C . LEU B 1 167 ? 40.988 129.964 -38.544 1.00 50.09 148 LEU B C 1
ATOM 2886 O O . LEU B 1 167 ? 41.806 130.522 -37.825 1.00 48.58 148 LEU B O 1
ATOM 2891 N N . VAL B 1 168 ? 40.020 129.168 -38.080 1.00 50.36 149 VAL B N 1
ATOM 2892 C CA . VAL B 1 168 ? 39.987 128.670 -36.700 1.00 50.61 149 VAL B CA 1
ATOM 2893 C C . VAL B 1 168 ? 40.136 127.159 -36.797 1.00 51.97 149 VAL B C 1
ATOM 2894 O O . VAL B 1 168 ? 39.532 126.537 -37.655 1.00 50.85 149 VAL B O 1
ATOM 2898 N N . LEU B 1 169 ? 40.948 126.592 -35.910 1.00 53.96 150 LEU B N 1
ATOM 2899 C CA . LEU B 1 169 ? 41.267 125.170 -35.877 1.00 54.54 150 LEU B CA 1
ATOM 2900 C C . LEU B 1 169 ? 40.884 124.655 -34.502 1.00 54.78 150 LEU B C 1
ATOM 2901 O O . LEU B 1 169 ? 41.254 125.256 -33.494 1.00 55.34 150 LEU B O 1
ATOM 2906 N N . TYR B 1 170 ? 40.131 123.563 -34.441 1.00 54.28 151 TYR B N 1
ATOM 2907 C CA . TYR B 1 170 ? 39.674 123.034 -33.147 1.00 53.77 151 TYR B CA 1
ATOM 2908 C C . TYR B 1 170 ? 39.463 121.529 -33.185 1.00 53.85 151 TYR B C 1
ATOM 2909 O O . TYR B 1 170 ? 39.308 120.979 -34.267 1.00 53.65 151 TYR B O 1
ATOM 2918 N N . PRO B 1 171 ? 39.487 120.854 -32.014 1.00 54.98 152 PRO B N 1
ATOM 2919 C CA . PRO B 1 171 ? 39.236 119.409 -31.992 1.00 56.09 152 PRO B CA 1
ATOM 2920 C C . PRO B 1 171 ? 37.824 119.025 -32.466 1.00 56.59 152 PRO B C 1
ATOM 2921 O O . PRO B 1 171 ? 36.852 119.658 -32.055 1.00 56.56 152 PRO B O 1
ATOM 2925 N N . SER B 1 172 ? 37.731 117.997 -33.309 1.00 56.50 153 SER B N 1
ATOM 2926 C CA . SER B 1 172 ? 36.449 117.510 -33.837 1.00 57.72 153 SER B CA 1
ATOM 2927 C C . SER B 1 172 ? 35.502 116.958 -32.766 1.00 58.62 153 SER B C 1
ATOM 2928 O O . SER B 1 172 ? 34.277 117.015 -32.925 1.00 60.39 153 SER B O 1
ATOM 2931 N N . SER B 1 173 ? 36.073 116.456 -31.673 1.00 58.89 154 SER B N 1
ATOM 2932 C CA . SER B 1 173 ? 35.301 115.959 -30.522 1.00 59.07 154 SER B CA 1
ATOM 2933 C C . SER B 1 173 ? 34.625 117.068 -29.706 1.00 59.01 154 SER B C 1
ATOM 2934 O O . SER B 1 173 ? 33.739 116.767 -28.902 1.00 59.41 154 SER B O 1
ATOM 2937 N N . SER B 1 174 ? 35.045 118.329 -29.883 1.00 58.84 155 SER B N 1
ATOM 2938 C CA . SER B 1 174 ? 34.455 119.459 -29.161 1.00 58.76 155 SER B CA 1
ATOM 2939 C C . SER B 1 174 ? 33.001 119.613 -29.540 1.00 57.74 155 SER B C 1
ATOM 2940 O O . SER B 1 174 ? 32.671 119.513 -30.718 1.00 58.36 155 SER B O 1
ATOM 2943 N N . LEU B 1 175 ? 32.139 119.809 -28.536 1.00 57.16 156 LEU B N 1
ATOM 2944 C CA . LEU B 1 175 ? 30.710 120.095 -28.758 1.00 56.31 156 LEU B CA 1
ATOM 2945 C C . LEU B 1 175 ? 30.662 121.513 -29.348 1.00 55.59 156 LEU B C 1
ATOM 2946 O O . LEU B 1 175 ? 31.394 122.404 -28.867 1.00 55.72 156 LEU B O 1
ATOM 2951 N N . HIS B 1 176 ? 29.861 121.718 -30.398 1.00 54.05 157 HIS B N 1
ATOM 2952 C CA . HIS B 1 176 ? 29.772 123.030 -31.026 1.00 53.68 157 HIS B CA 1
ATOM 2953 C C . HIS B 1 176 ? 28.515 123.337 -31.846 1.00 52.97 157 HIS B C 1
ATOM 2954 O O . HIS B 1 176 ? 27.764 122.437 -32.207 1.00 53.36 157 HIS B O 1
ATOM 2961 N N . GLN B 1 177 ? 28.323 124.633 -32.127 1.00 50.86 158 GLN B N 1
ATOM 2962 C CA . GLN B 1 177 ? 27.195 125.121 -32.910 1.00 49.62 158 GLN B CA 1
ATOM 2963 C C . GLN B 1 177 ? 27.573 126.375 -33.703 1.00 47.72 158 GLN B C 1
ATOM 2964 O O . GLN B 1 177 ? 28.637 126.959 -33.471 1.00 46.91 158 GLN B O 1
ATOM 2970 N N . VAL B 1 178 ? 26.718 126.734 -34.664 1.00 46.49 159 VAL B N 1
ATOM 2971 C CA . VAL B 1 178 ? 26.792 128.001 -35.401 1.00 45.80 159 VAL B CA 1
ATOM 2972 C C . VAL B 1 178 ? 25.467 128.688 -35.104 1.00 45.86 159 VAL B C 1
ATOM 2973 O O . VAL B 1 178 ? 24.418 128.232 -35.572 1.00 45.42 159 VAL B O 1
ATOM 2977 N N . THR B 1 179 ? 25.520 129.786 -34.345 1.00 45.38 160 THR B N 1
ATOM 2978 C CA . THR B 1 179 ? 24.320 130.520 -33.955 1.00 44.18 160 THR B CA 1
ATOM 2979 C C . THR B 1 179 ? 23.664 131.110 -35.209 1.00 44.41 160 THR B C 1
ATOM 2980 O O . THR B 1 179 ? 24.349 131.308 -36.201 1.00 44.31 160 THR B O 1
ATOM 2984 N N . PRO B 1 180 ? 22.341 131.369 -35.173 1.00 43.95 161 PRO B N 1
ATOM 2985 C CA . PRO B 1 180 ? 21.654 131.875 -36.353 1.00 44.47 161 PRO B CA 1
ATOM 2986 C C . PRO B 1 180 ? 22.199 133.184 -36.920 1.00 44.72 161 PRO B C 1
ATOM 2987 O O . PRO B 1 180 ? 22.621 134.038 -36.153 1.00 45.54 161 PRO B O 1
ATOM 2991 N N . VAL B 1 181 ? 22.190 133.311 -38.244 1.00 45.39 162 VAL B N 1
ATOM 2992 C CA . VAL B 1 181 ? 22.560 134.544 -38.936 1.00 46.49 162 VAL B CA 1
ATOM 2993 C C . VAL B 1 181 ? 21.224 135.243 -39.215 1.00 47.67 162 VAL B C 1
ATOM 2994 O O . VAL B 1 181 ? 20.416 134.742 -40.005 1.00 46.97 162 VAL B O 1
ATOM 2998 N N . LEU B 1 182 ? 20.984 136.364 -38.525 1.00 48.02 163 LEU B N 1
ATOM 2999 C CA . LEU B 1 182 ? 19.723 137.136 -38.636 1.00 48.28 163 LEU B CA 1
ATOM 3000 C C . LEU B 1 182 ? 19.778 138.311 -39.603 1.00 49.37 163 LEU B C 1
ATOM 3001 O O . LEU B 1 182 ? 18.747 138.916 -39.890 1.00 50.13 163 LEU B O 1
ATOM 3006 N N . SER B 1 183 ? 20.967 138.643 -40.090 1.00 49.51 164 SER B N 1
ATOM 3007 C CA . SER B 1 183 ? 21.138 139.707 -41.062 1.00 49.35 164 SER B CA 1
ATOM 3008 C C . SER B 1 183 ? 22.462 139.492 -41.786 1.00 48.58 164 SER B C 1
ATOM 3009 O O . SER B 1 183 ? 23.413 138.964 -41.205 1.00 48.62 164 SER B O 1
ATOM 3012 N N . GLY B 1 184 ? 22.517 139.885 -43.053 1.00 48.37 165 GLY B N 1
ATOM 3013 C CA . GLY B 1 184 ? 23.704 139.670 -43.883 1.00 48.22 165 GLY B CA 1
ATOM 3014 C C . GLY B 1 184 ? 23.875 138.195 -44.207 1.00 49.04 165 GLY B C 1
ATOM 3015 O O . GLY B 1 184 ? 22.935 137.399 -44.050 1.00 49.99 165 GLY B O 1
ATOM 3016 N N . GLU B 1 185 ? 25.060 137.826 -44.678 1.00 48.58 166 GLU B N 1
ATOM 3017 C CA . GLU B 1 185 ? 25.359 136.427 -45.009 1.00 48.65 166 GLU B CA 1
ATOM 3018 C C . GLU B 1 185 ? 26.765 136.027 -44.538 1.00 47.60 166 GLU B C 1
ATOM 3019 O O . GLU B 1 185 ? 27.679 136.861 -44.547 1.00 47.00 166 GLU B O 1
ATOM 3025 N N . ARG B 1 186 ? 26.908 134.760 -44.137 1.00 46.78 167 ARG B N 1
ATOM 3026 C CA . ARG B 1 186 ? 28.193 134.163 -43.704 1.00 46.32 167 ARG B CA 1
ATOM 3027 C C . ARG B 1 186 ? 28.569 133.048 -44.657 1.00 44.41 167 ARG B C 1
ATOM 3028 O O . ARG B 1 186 ? 27.914 132.032 -44.661 1.00 41.95 167 ARG B O 1
ATOM 3036 N N . THR B 1 187 ? 29.606 133.255 -45.463 1.00 44.61 168 THR B N 1
ATOM 3037 C CA . THR B 1 187 ? 30.150 132.217 -46.344 1.00 45.00 168 THR B CA 1
ATOM 3038 C C . THR B 1 187 ? 31.449 131.715 -45.697 1.00 45.66 168 THR B C 1
ATOM 3039 O O . THR B 1 187 ? 32.244 132.511 -45.168 1.00 46.33 168 THR B O 1
ATOM 3043 N N . ALA B 1 188 ? 31.651 130.403 -45.727 1.00 45.20 169 ALA B N 1
ATOM 3044 C CA . ALA B 1 188 ? 32.849 129.803 -45.153 1.00 45.44 169 ALA B CA 1
ATOM 3045 C C . ALA B 1 188 ? 33.209 128.484 -45.821 1.00 46.14 169 ALA B C 1
ATOM 3046 O O . ALA B 1 188 ? 32.386 127.892 -46.516 1.00 46.74 169 ALA B O 1
ATOM 3048 N N . ALA B 1 189 ? 34.459 128.067 -45.639 1.00 46.10 170 ALA B N 1
ATOM 3049 C CA . ALA B 1 189 ? 34.923 126.744 -46.068 1.00 47.65 170 ALA B CA 1
ATOM 3050 C C . ALA B 1 189 ? 35.138 125.985 -44.768 1.00 47.58 170 ALA B C 1
ATOM 3051 O O . ALA B 1 189 ? 35.754 126.538 -43.851 1.00 46.65 170 ALA B O 1
ATOM 3053 N N . PHE B 1 190 ? 34.602 124.766 -44.662 1.00 48.38 171 PHE B N 1
ATOM 3054 C CA . PHE B 1 190 ? 34.809 123.899 -43.474 1.00 49.63 171 PHE B CA 1
ATOM 3055 C C . PHE B 1 190 ? 35.440 122.571 -43.869 1.00 48.52 171 PHE B C 1
ATOM 3056 O O . PHE B 1 190 ? 35.083 121.977 -44.882 1.00 46.70 171 PHE B O 1
ATOM 3072 N N . TRP B 1 192 ? 37.822 118.893 -42.238 1.00 51.83 173 TRP B N 1
ATOM 3073 C CA . TRP B 1 192 ? 38.320 117.991 -41.211 1.00 52.96 173 TRP B CA 1
ATOM 3074 C C . TRP B 1 192 ? 39.663 117.500 -41.661 1.00 52.40 173 TRP B C 1
ATOM 3075 O O . TRP B 1 192 ? 39.977 117.564 -42.858 1.00 51.36 173 TRP B O 1
ATOM 3086 N N . LEU B 1 193 ? 40.444 116.991 -40.709 1.00 52.65 174 LEU B N 1
ATOM 3087 C CA . LEU B 1 193 ? 41.738 116.388 -41.017 1.00 52.64 174 LEU B CA 1
ATOM 3088 C C . LEU B 1 193 ? 42.265 115.455 -39.925 1.00 50.17 174 LEU B C 1
ATOM 3089 O O . LEU B 1 193 ? 41.945 115.629 -38.755 1.00 49.83 174 LEU B O 1
ATOM 3094 N N . GLN B 1 194 ? 42.994 114.419 -40.342 1.00 48.84 175 GLN B N 1
ATOM 3095 C CA . GLN B 1 194 ? 43.697 113.545 -39.410 1.00 48.90 175 GLN B CA 1
ATOM 3096 C C . GLN B 1 194 ? 44.995 114.290 -39.144 1.00 47.27 175 GLN B C 1
ATOM 3097 O O . GLN B 1 194 ? 45.606 114.827 -40.080 1.00 46.60 175 GLN B O 1
ATOM 3103 N N . SER B 1 195 ? 45.394 114.332 -37.881 1.00 46.21 176 SER B N 1
ATOM 3104 C CA . SER B 1 195 ? 46.661 114.919 -37.482 1.00 46.08 176 SER B CA 1
ATOM 3105 C C . SER B 1 195 ? 47.648 113.773 -37.273 1.00 46.04 176 SER B C 1
ATOM 3106 O O . SER B 1 195 ? 47.249 112.641 -37.104 1.00 43.69 176 SER B O 1
ATOM 3117 N N . VAL B 1 197 ? 49.557 113.776 -34.646 1.00 46.20 178 VAL B N 1
ATOM 3118 C CA . VAL B 1 197 ? 49.459 113.640 -33.189 1.00 46.46 178 VAL B CA 1
ATOM 3119 C C . VAL B 1 197 ? 47.964 113.671 -32.855 1.00 46.89 178 VAL B C 1
ATOM 3120 O O . VAL B 1 197 ? 47.319 114.681 -33.083 1.00 45.08 178 VAL B O 1
ATOM 3124 N N . ARG B 1 198 ? 47.403 112.569 -32.354 1.00 47.62 179 ARG B N 1
ATOM 3125 C CA . ARG B 1 198 ? 45.960 112.507 -32.081 1.00 48.81 179 ARG B CA 1
ATOM 3126 C C . ARG B 1 198 ? 45.551 113.300 -30.821 1.00 48.84 179 ARG B C 1
ATOM 3127 O O . ARG B 1 198 ? 44.479 113.901 -30.795 1.00 49.44 179 ARG B O 1
ATOM 3135 N N . ASP B 1 199 ? 46.397 113.292 -29.789 1.00 48.55 180 ASP B N 1
ATOM 3136 C CA . ASP B 1 199 ? 46.106 113.967 -28.528 1.00 47.97 180 ASP B CA 1
ATOM 3137 C C . ASP B 1 199 ? 46.228 115.481 -28.692 1.00 47.21 180 ASP B C 1
ATOM 3138 O O . ASP B 1 199 ? 47.258 116.001 -29.126 1.00 45.69 180 ASP B O 1
ATOM 3143 N N . GLU B 1 200 ? 45.157 116.161 -28.299 1.00 48.27 181 GLU B N 1
ATOM 3144 C CA . GLU B 1 200 ? 45.008 117.620 -28.350 1.00 49.39 181 GLU B CA 1
ATOM 3145 C C . GLU B 1 200 ? 46.077 118.330 -27.523 1.00 47.51 181 GLU B C 1
ATOM 3146 O O . GLU B 1 200 ? 46.683 119.290 -27.987 1.00 48.11 181 GLU B O 1
ATOM 3152 N N . GLY B 1 201 ? 46.284 117.868 -26.293 1.00 47.46 182 GLY B N 1
ATOM 3153 C CA . GLY B 1 201 ? 47.276 118.453 -25.379 1.00 47.67 182 GLY B CA 1
ATOM 3154 C C . GLY B 1 201 ? 48.691 118.310 -25.896 1.00 48.13 182 GLY B C 1
ATOM 3155 O O . GLY B 1 201 ? 49.459 119.289 -25.890 1.00 50.20 182 GLY B O 1
ATOM 3156 N N . GLN B 1 202 ? 49.025 117.103 -26.362 1.00 46.88 183 GLN B N 1
ATOM 3157 C CA . GLN B 1 202 ? 50.334 116.828 -26.997 1.00 46.41 183 GLN B CA 1
ATOM 3158 C C . GLN B 1 202 ? 50.561 117.741 -28.205 1.00 47.68 183 GLN B C 1
ATOM 3159 O O . GLN B 1 202 ? 51.631 118.351 -28.352 1.00 47.40 183 GLN B O 1
ATOM 3165 N N . ARG B 1 203 ? 49.523 117.875 -29.030 1.00 49.13 184 ARG B N 1
ATOM 3166 C CA . ARG B 1 203 ? 49.590 118.714 -30.240 1.00 50.52 184 ARG B CA 1
ATOM 3167 C C . ARG B 1 203 ? 49.797 120.212 -29.917 1.00 50.41 184 ARG B C 1
ATOM 3168 O O . ARG B 1 203 ? 50.573 120.888 -30.599 1.00 50.10 184 ARG B O 1
ATOM 3176 N N . ARG B 1 204 ? 49.158 120.715 -28.860 1.00 51.21 185 ARG B N 1
ATOM 3177 C CA . ARG B 1 204 ? 49.386 122.112 -28.438 1.00 53.42 185 ARG B CA 1
ATOM 3178 C C . ARG B 1 204 ? 50.741 122.340 -27.809 1.00 52.01 185 ARG B C 1
ATOM 3179 O O . ARG B 1 204 ? 51.312 123.430 -27.971 1.00 49.99 185 ARG B O 1
ATOM 3187 N N . LEU B 1 205 ? 51.209 121.345 -27.035 1.00 51.70 186 LEU B N 1
ATOM 3188 C CA . LEU B 1 205 ? 52.520 121.417 -26.396 1.00 50.26 186 LEU B CA 1
ATOM 3189 C C . LEU B 1 205 ? 53.575 121.511 -27.507 1.00 50.41 186 LEU B C 1
ATOM 3190 O O . LEU B 1 205 ? 54.434 122.398 -27.475 1.00 50.47 186 LEU B O 1
ATOM 3195 N N . LEU B 1 206 ? 53.470 120.651 -28.519 1.00 49.89 187 LEU B N 1
ATOM 3196 C CA . LEU B 1 206 ? 54.385 120.700 -29.652 1.00 49.18 187 LEU B CA 1
ATOM 3197 C C . LEU B 1 206 ? 54.326 122.065 -30.352 1.00 50.09 187 LEU B C 1
ATOM 3198 O O . LEU B 1 206 ? 55.364 122.694 -30.576 1.00 49.66 187 LEU B O 1
ATOM 3203 N N . PHE B 1 207 ? 53.116 122.538 -30.640 1.00 52.28 188 PHE B N 1
ATOM 3204 C CA . PHE B 1 207 ? 52.921 123.847 -31.295 1.00 52.58 188 PHE B CA 1
ATOM 3205 C C . PHE B 1 207 ? 53.588 124.987 -30.499 1.00 52.23 188 PHE B C 1
ATOM 3206 O O . PHE B 1 207 ? 54.343 125.771 -31.061 1.00 51.60 188 PHE B O 1
ATOM 3214 N N . GLN B 1 208 ? 53.350 125.029 -29.193 1.00 52.88 189 GLN B N 1
ATOM 3215 C CA . GLN B 1 208 ? 53.950 126.048 -28.333 1.00 52.15 189 GLN B CA 1
ATOM 3216 C C . GLN B 1 208 ? 55.485 125.954 -28.330 1.00 52.11 189 GLN B C 1
ATOM 3217 O O . GLN B 1 208 ? 56.179 126.983 -28.359 1.00 52.07 189 GLN B O 1
ATOM 3223 N N . LEU B 1 209 ? 56.011 124.727 -28.289 1.00 51.19 190 LEU B N 1
ATOM 3224 C CA . LEU B 1 209 ? 57.459 124.519 -28.327 1.00 49.83 190 LEU B CA 1
ATOM 3225 C C . LEU B 1 209 ? 58.002 125.030 -29.663 1.00 49.59 190 LEU B C 1
ATOM 3226 O O . LEU B 1 209 ? 58.983 125.773 -29.689 1.00 49.59 190 LEU B O 1
ATOM 3231 N N . ASP B 1 210 ? 57.325 124.677 -30.753 1.00 49.62 191 ASP B N 1
ATOM 3232 C CA . ASP B 1 210 ? 57.742 125.096 -32.092 1.00 49.75 191 ASP B CA 1
ATOM 3233 C C . ASP B 1 210 ? 57.697 126.609 -32.232 1.00 49.78 191 ASP B C 1
ATOM 3234 O O . ASP B 1 210 ? 58.662 127.208 -32.690 1.00 50.05 191 ASP B O 1
ATOM 3239 N N . GLN B 1 211 ? 56.578 127.206 -31.836 1.00 50.37 192 GLN B N 1
ATOM 3240 C CA . GLN B 1 211 ? 56.414 128.662 -31.907 1.00 52.08 192 GLN B CA 1
ATOM 3241 C C . GLN B 1 211 ? 57.482 129.417 -31.114 1.00 51.92 192 GLN B C 1
ATOM 3242 O O . GLN B 1 211 ? 57.992 130.428 -31.593 1.00 53.00 192 GLN B O 1
ATOM 3248 N N . SER B 1 212 ? 57.849 128.911 -29.934 1.00 50.38 193 SER B N 1
ATOM 3249 C CA . SER B 1 212 ? 58.919 129.526 -29.143 1.00 50.27 193 SER B CA 1
ATOM 3250 C C . SER B 1 212 ? 60.288 129.397 -29.830 1.00 50.08 193 SER B C 1
ATOM 3251 O O . SER B 1 212 ? 61.078 130.339 -29.784 1.00 50.45 193 SER B O 1
ATOM 3254 N N . ILE B 1 213 ? 60.559 128.251 -30.469 1.00 50.46 194 ILE B N 1
ATOM 3255 C CA . ILE B 1 213 ? 61.812 128.040 -31.237 1.00 50.77 194 ILE B CA 1
ATOM 3256 C C . ILE B 1 213 ? 61.920 129.043 -32.416 1.00 51.34 194 ILE B C 1
ATOM 3257 O O . ILE B 1 213 ? 63.010 129.569 -32.686 1.00 51.42 194 ILE B O 1
ATOM 3262 N N . GLN B 1 214 ? 60.799 129.307 -33.093 1.00 51.64 195 GLN B N 1
ATOM 3263 C CA . GLN B 1 214 ? 60.780 130.266 -34.209 1.00 53.09 195 GLN B CA 1
ATOM 3264 C C . GLN B 1 214 ? 61.096 131.671 -33.701 1.00 53.59 195 GLN B C 1
ATOM 3265 O O . GLN B 1 214 ? 62.041 132.307 -34.211 1.00 53.73 195 GLN B O 1
ATOM 3271 N N . SER B 1 215 ? 60.346 132.112 -32.677 1.00 52.91 196 SER B N 1
ATOM 3272 C CA . SER B 1 215 ? 60.535 133.425 -32.040 1.00 52.63 196 SER B CA 1
ATOM 3273 C C . SER B 1 215 ? 61.974 133.622 -31.606 1.00 52.24 196 SER B C 1
ATOM 3274 O O . SER B 1 215 ? 62.560 134.654 -31.912 1.00 53.89 196 SER B O 1
ATOM 3277 N N . LEU B 1 216 ? 62.556 132.621 -30.953 1.00 51.51 197 LEU B N 1
ATOM 3278 C CA . LEU B 1 216 ? 63.976 132.681 -30.578 1.00 52.45 197 LEU B CA 1
ATOM 3279 C C . LEU B 1 216 ? 64.913 132.735 -31.795 1.00 52.90 197 LEU B C 1
ATOM 3280 O O . LEU B 1 216 ? 66.016 133.323 -31.707 1.00 52.07 197 LEU B O 1
ATOM 3285 N N . THR B 1 217 ? 64.492 132.093 -32.896 1.00 53.89 198 THR B N 1
ATOM 3286 C CA . THR B 1 217 ? 65.248 132.127 -34.171 1.00 54.31 198 THR B CA 1
ATOM 3287 C C . THR B 1 217 ? 65.198 133.548 -34.770 1.00 53.34 198 THR B C 1
ATOM 3288 O O . THR B 1 217 ? 66.229 134.062 -35.185 1.00 53.62 198 THR B O 1
ATOM 3292 N N . ALA B 1 218 ? 64.026 134.186 -34.753 1.00 53.95 199 ALA B N 1
ATOM 3293 C CA . ALA B 1 218 ? 63.900 135.600 -35.185 1.00 54.42 199 ALA B CA 1
ATOM 3294 C C . ALA B 1 218 ? 64.736 136.552 -34.289 1.00 55.42 199 ALA B C 1
ATOM 3295 O O . ALA B 1 218 ? 65.273 137.556 -34.770 1.00 57.60 199 ALA B O 1
ATOM 3297 N N . GLN B 1 219 ? 64.866 136.206 -33.008 1.00 55.42 200 GLN B N 1
ATOM 3298 C CA . GLN B 1 219 ? 65.655 136.962 -32.026 1.00 54.88 200 GLN B CA 1
ATOM 3299 C C . GLN B 1 219 ? 67.159 136.675 -32.075 1.00 54.74 200 GLN B C 1
ATOM 3300 O O . GLN B 1 219 ? 67.920 137.303 -31.332 1.00 55.99 200 GLN B O 1
ATOM 3306 N N . THR B 1 220 ? 67.592 135.746 -32.929 1.00 54.48 201 THR B N 1
ATOM 3307 C CA . THR B 1 220 ? 69.012 135.387 -33.095 1.00 54.91 201 THR B CA 1
ATOM 3308 C C . THR B 1 220 ? 69.636 134.830 -31.794 1.00 55.66 201 THR B C 1
ATOM 3309 O O . THR B 1 220 ? 70.818 135.081 -31.487 1.00 55.83 201 THR B O 1
ATOM 3313 N N . ALA B 1 221 ? 68.839 134.032 -31.060 1.00 55.46 202 ALA B N 1
ATOM 3314 C CA . ALA B 1 221 ? 69.298 133.350 -29.831 1.00 54.35 202 ALA B CA 1
ATOM 3315 C C . ALA B 1 221 ? 70.435 132.382 -30.146 1.00 53.48 202 ALA B C 1
ATOM 3316 O O . ALA B 1 221 ? 70.651 132.033 -31.314 1.00 53.27 202 ALA B O 1
ATOM 3318 N N . ALA B 1 222 ? 71.157 131.959 -29.110 1.00 52.95 203 ALA B N 1
ATOM 3319 C CA . ALA B 1 222 ? 72.310 131.064 -29.282 1.00 53.79 203 ALA B CA 1
ATOM 3320 C C . ALA B 1 222 ? 71.949 129.826 -30.115 1.00 55.22 203 ALA B C 1
ATOM 3321 O O . ALA B 1 222 ? 70.900 129.197 -29.900 1.00 54.69 203 ALA B O 1
ATOM 3323 N N . GLU B 1 223 ? 72.821 129.509 -31.068 1.00 55.95 204 GLU B N 1
ATOM 3324 C CA . GLU B 1 223 ? 72.612 128.413 -32.015 1.00 56.73 204 GLU B CA 1
ATOM 3325 C C . GLU B 1 223 ? 72.477 127.084 -31.303 1.00 55.21 204 GLU B C 1
ATOM 3326 O O . GLU B 1 223 ? 71.563 126.322 -31.589 1.00 54.59 204 GLU B O 1
ATOM 3332 N N . GLN B 1 224 ? 73.386 126.838 -30.363 1.00 55.28 205 GLN B N 1
ATOM 3333 C CA . GLN B 1 224 ? 73.405 125.608 -29.578 1.00 53.83 205 GLN B CA 1
ATOM 3334 C C . GLN B 1 224 ? 72.078 125.348 -28.843 1.00 53.63 205 GLN B C 1
ATOM 3335 O O . GLN B 1 224 ? 71.658 124.199 -28.765 1.00 53.45 205 GLN B O 1
ATOM 3341 N N . GLU B 1 225 ? 71.423 126.406 -28.345 1.00 52.56 206 GLU B N 1
ATOM 3342 C CA . GLU B 1 225 ? 70.152 126.272 -27.623 1.00 52.11 206 GLU B CA 1
ATOM 3343 C C . GLU B 1 225 ? 69.009 126.082 -28.595 1.00 50.96 206 GLU B C 1
ATOM 3344 O O . GLU B 1 225 ? 68.041 125.391 -28.266 1.00 50.39 206 GLU B O 1
ATOM 3350 N N . LEU B 1 226 ? 69.077 126.748 -29.755 1.00 50.40 207 LEU B N 1
ATOM 3351 C CA . LEU B 1 226 ? 68.091 126.550 -30.822 1.00 49.71 207 LEU B CA 1
ATOM 3352 C C . LEU B 1 226 ? 68.139 125.072 -31.292 1.00 49.68 207 LEU B C 1
ATOM 3353 O O . LEU B 1 226 ? 67.087 124.450 -31.427 1.00 50.49 207 LEU B O 1
ATOM 3358 N N . PHE B 1 227 ? 69.339 124.517 -31.484 1.00 49.31 208 PHE B N 1
ATOM 3359 C CA . PHE B 1 227 ? 69.480 123.098 -31.826 1.00 50.27 208 PHE B CA 1
ATOM 3360 C C . PHE B 1 227 ? 68.970 122.167 -30.710 1.00 50.15 208 PHE B C 1
ATOM 3361 O O . PHE B 1 227 ? 68.270 121.212 -31.000 1.00 50.19 208 PHE B O 1
ATOM 3369 N N . ASN B 1 228 ? 69.367 122.424 -29.461 1.00 50.47 209 ASN B N 1
ATOM 3370 C CA . ASN B 1 228 ? 68.930 121.611 -28.305 1.00 50.33 209 ASN B CA 1
ATOM 3371 C C . ASN B 1 228 ? 67.403 121.567 -28.184 1.00 49.39 209 ASN B C 1
ATOM 3372 O O . ASN B 1 228 ? 66.827 120.499 -27.935 1.00 49.34 209 ASN B O 1
ATOM 3377 N N . LEU B 1 229 ? 66.766 122.717 -28.369 1.00 48.35 210 LEU B N 1
ATOM 3378 C CA . LEU B 1 229 ? 65.301 122.800 -28.368 1.00 48.43 210 LEU B CA 1
ATOM 3379 C C . LEU B 1 229 ? 64.649 122.058 -29.544 1.00 48.68 210 LEU B C 1
ATOM 3380 O O . LEU B 1 229 ? 63.610 121.424 -29.360 1.00 48.69 210 LEU B O 1
ATOM 3385 N N . SER B 1 230 ? 65.232 122.160 -30.744 1.00 48.82 211 SER B N 1
ATOM 3386 C CA . SER B 1 230 ? 64.705 121.442 -31.930 1.00 48.63 211 SER B CA 1
ATOM 3387 C C . SER B 1 230 ? 64.824 119.941 -31.718 1.00 48.37 211 SER B C 1
ATOM 3388 O O . SER B 1 230 ? 63.928 119.176 -32.100 1.00 48.18 211 SER B O 1
ATOM 3391 N N . GLY B 1 231 ? 65.926 119.538 -31.090 1.00 47.81 212 GLY B N 1
ATOM 3392 C CA . GLY B 1 231 ? 66.142 118.165 -30.706 1.00 47.84 212 GLY B CA 1
ATOM 3393 C C . GLY B 1 231 ? 65.046 117.671 -29.791 1.00 47.84 212 GLY B C 1
ATOM 3394 O O . GLY B 1 231 ? 64.583 116.562 -29.978 1.00 49.04 212 GLY B O 1
ATOM 3395 N N . VAL B 1 232 ? 64.639 118.494 -28.816 1.00 47.61 213 VAL B N 1
ATOM 3396 C CA . VAL B 1 232 ? 63.543 118.156 -27.892 1.00 46.86 213 VAL B CA 1
ATOM 3397 C C . VAL B 1 232 ? 62.219 118.033 -28.646 1.00 47.15 213 VAL B C 1
ATOM 3398 O O . VAL B 1 232 ? 61.482 117.069 -28.418 1.00 46.87 213 VAL B O 1
ATOM 3402 N N . TYR B 1 233 ? 61.977 118.970 -29.570 1.00 46.93 214 TYR B N 1
ATOM 3403 C CA . TYR B 1 233 ? 60.798 118.988 -30.436 1.00 47.37 214 TYR B CA 1
ATOM 3404 C C . TYR B 1 233 ? 60.655 117.713 -31.281 1.00 47.32 214 TYR B C 1
ATOM 3405 O O . TYR B 1 233 ? 59.581 117.127 -31.319 1.00 45.97 214 TYR B O 1
ATOM 3414 N N . HIS B 1 234 ? 61.721 117.347 -31.989 1.00 48.21 215 HIS B N 1
ATOM 3415 C CA . HIS B 1 234 ? 61.707 116.165 -32.870 1.00 49.59 215 HIS B CA 1
ATOM 3416 C C . HIS B 1 234 ? 61.599 114.845 -32.091 1.00 47.67 215 HIS B C 1
ATOM 3417 O O . HIS B 1 234 ? 60.976 113.906 -32.566 1.00 46.79 215 HIS B O 1
ATOM 3424 N N . ASN B 1 235 ? 62.178 114.806 -30.893 1.00 45.57 216 ASN B N 1
ATOM 3425 C CA . ASN B 1 235 ? 62.088 113.672 -30.001 1.00 44.78 216 ASN B CA 1
ATOM 3426 C C . ASN B 1 235 ? 60.638 113.477 -29.558 1.00 43.82 216 ASN B C 1
ATOM 3427 O O . ASN B 1 235 ? 60.145 112.354 -29.592 1.00 44.48 216 ASN B O 1
ATOM 3432 N N . LEU B 1 236 ? 59.960 114.557 -29.163 1.00 42.17 217 LEU B N 1
ATOM 3433 C CA . LEU B 1 236 ? 58.535 114.477 -28.783 1.00 43.08 217 LEU B CA 1
ATOM 3434 C C . LEU B 1 236 ? 57.665 114.077 -29.973 1.00 43.50 217 LEU B C 1
ATOM 3435 O O . LEU B 1 236 ? 56.759 113.253 -29.819 1.00 42.44 217 LEU B O 1
ATOM 3440 N N . LEU B 1 237 ? 57.967 114.625 -31.148 1.00 43.98 218 LEU B N 1
ATOM 3441 C CA . LEU B 1 237 ? 57.243 114.265 -32.374 1.00 44.55 218 LEU B CA 1
ATOM 3442 C C . LEU B 1 237 ? 57.439 112.769 -32.691 1.00 44.50 218 LEU B C 1
ATOM 3443 O O . LEU B 1 237 ? 56.491 112.085 -33.055 1.00 43.52 218 LEU B O 1
ATOM 3448 N N . ARG B 1 238 ? 58.659 112.272 -32.520 1.00 44.79 219 ARG B N 1
ATOM 3449 C CA . ARG B 1 238 ? 58.909 110.834 -32.678 1.00 46.43 219 ARG B CA 1
ATOM 3450 C C . ARG B 1 238 ? 58.117 109.994 -31.650 1.00 44.92 219 ARG B C 1
ATOM 3451 O O . ARG B 1 238 ? 57.649 108.947 -31.995 1.00 44.17 219 ARG B O 1
ATOM 3459 N N . ARG B 1 239 ? 57.984 110.463 -30.413 1.00 44.58 220 ARG B N 1
ATOM 3460 C CA . ARG B 1 239 ? 57.253 109.742 -29.371 1.00 45.85 220 ARG B CA 1
ATOM 3461 C C . ARG B 1 239 ? 55.752 109.688 -29.570 1.00 44.50 220 ARG B C 1
ATOM 3462 O O . ARG B 1 239 ? 55.141 108.659 -29.324 1.00 44.38 220 ARG B O 1
ATOM 3470 N N . TRP B 1 240 ? 55.187 110.792 -30.050 1.00 43.86 221 TRP B N 1
ATOM 3471 C CA . TRP B 1 240 ? 53.748 110.992 -30.127 1.00 43.92 221 TRP B CA 1
ATOM 3472 C C . TRP B 1 240 ? 53.045 110.830 -31.468 1.00 44.51 221 TRP B C 1
ATOM 3473 O O . TRP B 1 240 ? 51.809 110.755 -31.487 1.00 44.94 221 TRP B O 1
ATOM 3484 N N . SER B 1 241 ? 53.795 110.775 -32.567 1.00 44.29 222 SER B N 1
ATOM 3485 C CA . SER B 1 241 ? 53.207 110.665 -33.900 1.00 45.14 222 SER B CA 1
ATOM 3486 C C . SER B 1 241 ? 52.555 109.296 -34.191 1.00 45.17 222 SER B C 1
ATOM 3487 O O . SER B 1 241 ? 53.018 108.290 -33.705 1.00 44.53 222 SER B O 1
ATOM 3490 N N . GLU B 1 242 ? 51.456 109.289 -34.937 1.00 46.05 223 GLU B N 1
ATOM 3491 C CA . GLU B 1 242 ? 50.811 108.061 -35.435 1.00 48.76 223 GLU B CA 1
ATOM 3492 C C . GLU B 1 242 ? 50.537 108.363 -36.901 1.00 49.61 223 GLU B C 1
ATOM 3493 O O . GLU B 1 242 ? 49.796 109.293 -37.195 1.00 50.19 223 GLU B O 1
ATOM 3499 N N . LEU B 1 243 ? 51.164 107.615 -37.796 1.00 51.10 224 LEU B N 1
ATOM 3500 C CA . LEU B 1 243 ? 51.093 107.868 -39.240 1.00 53.84 224 LEU B CA 1
ATOM 3501 C C . LEU B 1 243 ? 50.161 106.906 -39.965 1.00 56.06 224 LEU B C 1
ATOM 3502 O O . LEU B 1 243 ? 49.940 107.040 -41.169 1.00 57.52 224 LEU B O 1
ATOM 3508 N N . LEU C 1 15 ? 81.099 93.774 -35.751 1.00 101.67 -4 LEU C N 1
ATOM 3509 C CA . LEU C 1 15 ? 79.919 94.579 -35.330 1.00 101.85 -4 LEU C CA 1
ATOM 3510 C C . LEU C 1 15 ? 80.276 95.385 -34.054 1.00 102.29 -4 LEU C C 1
ATOM 3511 O O . LEU C 1 15 ? 80.191 94.854 -32.938 1.00 102.84 -4 LEU C O 1
ATOM 3516 N N . TYR C 1 16 ? 80.636 96.665 -34.228 1.00 102.37 -3 TYR C N 1
ATOM 3517 C CA . TYR C 1 16 ? 81.063 97.563 -33.119 1.00 102.23 -3 TYR C CA 1
ATOM 3518 C C . TYR C 1 16 ? 79.948 98.488 -32.610 1.00 101.66 -3 TYR C C 1
ATOM 3519 O O . TYR C 1 16 ? 79.416 99.277 -33.384 1.00 101.02 -3 TYR C O 1
ATOM 3528 N N . PHE C 1 17 ? 79.667 98.431 -31.297 1.00 101.74 -2 PHE C N 1
ATOM 3529 C CA . PHE C 1 17 ? 78.554 99.179 -30.638 1.00 101.31 -2 PHE C CA 1
ATOM 3530 C C . PHE C 1 17 ? 79.092 100.443 -29.924 1.00 100.61 -2 PHE C C 1
ATOM 3531 O O . PHE C 1 17 ? 78.739 100.710 -28.766 1.00 100.98 -2 PHE C O 1
ATOM 3539 N N . GLN C 1 18 ? 79.906 101.230 -30.635 1.00 99.17 -1 GLN C N 1
ATOM 3540 C CA . GLN C 1 18 ? 80.543 102.445 -30.086 1.00 98.39 -1 GLN C CA 1
ATOM 3541 C C . GLN C 1 18 ? 79.519 103.519 -29.673 1.00 95.06 -1 GLN C C 1
ATOM 3542 O O . GLN C 1 18 ? 79.055 104.293 -30.506 1.00 95.32 -1 GLN C O 1
ATOM 3548 N N . GLY C 1 19 ? 79.151 103.524 -28.391 1.00 91.23 0 GLY C N 1
ATOM 3549 C CA . GLY C 1 19 ? 78.216 104.498 -27.837 1.00 88.22 0 GLY C CA 1
ATOM 3550 C C . GLY C 1 19 ? 76.789 104.301 -28.313 1.00 85.70 0 GLY C C 1
ATOM 3551 O O . GLY C 1 19 ? 76.284 103.182 -28.340 1.00 85.34 0 GLY C O 1
ATOM 3560 N N . LEU C 1 21 ? 75.769 104.813 -31.382 1.00 76.89 2 LEU C N 1
ATOM 3561 C CA . LEU C 1 21 ? 75.823 104.401 -32.779 1.00 76.05 2 LEU C CA 1
ATOM 3562 C C . LEU C 1 21 ? 76.427 103.007 -32.951 1.00 72.84 2 LEU C C 1
ATOM 3563 O O . LEU C 1 21 ? 77.236 102.580 -32.143 1.00 71.63 2 LEU C O 1
ATOM 3568 N N . ILE C 1 22 ? 76.016 102.315 -34.016 1.00 70.80 3 ILE C N 1
ATOM 3569 C CA . ILE C 1 22 ? 76.465 100.950 -34.307 1.00 69.94 3 ILE C CA 1
ATOM 3570 C C . ILE C 1 22 ? 77.050 100.834 -35.726 1.00 67.88 3 ILE C C 1
ATOM 3571 O O . ILE C 1 22 ? 76.492 101.367 -36.679 1.00 67.82 3 ILE C O 1
ATOM 3576 N N . GLU C 1 23 ? 78.196 100.164 -35.831 1.00 66.31 4 GLU C N 1
ATOM 3577 C CA . GLU C 1 23 ? 78.904 99.950 -37.084 1.00 66.43 4 GLU C CA 1
ATOM 3578 C C . GLU C 1 23 ? 78.726 98.514 -37.529 1.00 65.02 4 GLU C C 1
ATOM 3579 O O . GLU C 1 23 ? 79.038 97.615 -36.767 1.00 65.64 4 GLU C O 1
ATOM 3585 N N . ILE C 1 24 ? 78.226 98.301 -38.748 1.00 63.77 5 ILE C N 1
ATOM 3586 C CA . ILE C 1 24 ? 78.095 96.959 -39.338 1.00 62.17 5 ILE C CA 1
ATOM 3587 C C . ILE C 1 24 ? 79.148 96.883 -40.448 1.00 61.43 5 ILE C C 1
ATOM 3588 O O . ILE C 1 24 ? 78.960 97.477 -41.522 1.00 60.88 5 ILE C O 1
ATOM 3593 N N . PRO C 1 25 ? 80.267 96.162 -40.202 1.00 61.12 6 PRO C N 1
ATOM 3594 C CA . PRO C 1 25 ? 81.316 96.124 -41.226 1.00 60.01 6 PRO C CA 1
ATOM 3595 C C . PRO C 1 25 ? 81.002 95.101 -42.308 1.00 59.15 6 PRO C C 1
ATOM 3596 O O . PRO C 1 25 ? 80.226 94.163 -42.076 1.00 59.36 6 PRO C O 1
ATOM 3600 N N . ASN C 1 26 ? 81.572 95.321 -43.487 1.00 59.36 7 ASN C N 1
ATOM 3601 C CA . ASN C 1 26 ? 81.462 94.407 -44.626 1.00 59.66 7 ASN C CA 1
ATOM 3602 C C . ASN C 1 26 ? 80.026 94.047 -45.008 1.00 58.25 7 ASN C C 1
ATOM 3603 O O . ASN C 1 26 ? 79.715 92.867 -45.185 1.00 58.89 7 ASN C O 1
ATOM 3608 N N . VAL C 1 27 ? 79.142 95.048 -45.097 1.00 56.28 8 VAL C N 1
ATOM 3609 C CA . VAL C 1 27 ? 77.764 94.804 -45.576 1.00 54.90 8 VAL C CA 1
ATOM 3610 C C . VAL C 1 27 ? 77.869 94.305 -47.040 1.00 54.57 8 VAL C C 1
ATOM 3611 O O . VAL C 1 27 ? 77.136 93.396 -47.445 1.00 54.23 8 VAL C O 1
ATOM 3615 N N . PHE C 1 28 ? 78.770 94.935 -47.802 1.00 53.77 9 PHE C N 1
ATOM 3616 C CA . PHE C 1 28 ? 79.167 94.525 -49.152 1.00 53.76 9 PHE C CA 1
ATOM 3617 C C . PHE C 1 28 ? 80.691 94.351 -49.177 1.00 53.00 9 PHE C C 1
ATOM 3618 O O . PHE C 1 28 ? 81.416 95.038 -48.453 1.00 52.07 9 PHE C O 1
ATOM 3626 N N . SER C 1 29 ? 81.162 93.452 -50.041 1.00 53.63 10 SER C N 1
ATOM 3627 C CA . SER C 1 29 ? 82.596 93.193 -50.214 1.00 54.54 10 SER C CA 1
ATOM 3628 C C . SER C 1 29 ? 83.256 94.332 -50.993 1.00 55.25 10 SER C C 1
ATOM 3629 O O . SER C 1 29 ? 82.567 95.198 -51.541 1.00 55.80 10 SER C O 1
ATOM 3632 N N . LYS C 1 30 ? 84.586 94.318 -51.056 1.00 55.23 11 LYS C N 1
ATOM 3633 C CA . LYS C 1 30 ? 85.335 95.345 -51.801 1.00 56.03 11 LYS C CA 1
ATOM 3634 C C . LYS C 1 30 ? 85.039 95.260 -53.292 1.00 56.26 11 LYS C C 1
ATOM 3635 O O . LYS C 1 30 ? 84.960 96.293 -53.961 1.00 56.61 11 LYS C O 1
ATOM 3641 N N . GLN C 1 31 ? 84.864 94.029 -53.782 1.00 57.10 12 GLN C N 1
ATOM 3642 C CA . GLN C 1 31 ? 84.482 93.737 -55.177 1.00 57.36 12 GLN C CA 1
ATOM 3643 C C . GLN C 1 31 ? 83.056 94.239 -55.473 1.00 56.88 12 GLN C C 1
ATOM 3644 O O . GLN C 1 31 ? 82.816 94.880 -56.511 1.00 56.89 12 GLN C O 1
ATOM 3650 N N . GLU C 1 32 ? 82.128 93.969 -54.552 1.00 56.11 13 GLU C N 1
ATOM 3651 C CA . GLU C 1 32 ? 80.739 94.448 -54.675 1.00 56.14 13 GLU C CA 1
ATOM 3652 C C . GLU C 1 32 ? 80.670 95.968 -54.660 1.00 55.05 13 GLU C C 1
ATOM 3653 O O . GLU C 1 32 ? 79.911 96.543 -55.445 1.00 54.42 13 GLU C O 1
ATOM 3659 N N . VAL C 1 33 ? 81.478 96.596 -53.793 1.00 54.12 14 VAL C N 1
ATOM 3660 C CA . VAL C 1 33 ? 81.581 98.064 -53.735 1.00 52.91 14 VAL C CA 1
ATOM 3661 C C . VAL C 1 33 ? 82.094 98.622 -55.066 1.00 52.41 14 VAL C C 1
ATOM 3662 O O . VAL C 1 33 ? 81.572 99.625 -55.535 1.00 52.25 14 VAL C O 1
ATOM 3666 N N . SER C 1 34 ? 83.081 97.967 -55.685 1.00 52.94 15 SER C N 1
ATOM 3667 C CA . SER C 1 34 ? 83.575 98.413 -57.003 1.00 53.22 15 SER C CA 1
ATOM 3668 C C . SER C 1 34 ? 82.496 98.302 -58.099 1.00 52.64 15 SER C C 1
ATOM 3669 O O . SER C 1 34 ? 82.363 99.207 -58.924 1.00 52.61 15 SER C O 1
ATOM 3672 N N . HIS C 1 35 ? 81.734 97.205 -58.086 1.00 52.09 16 HIS C N 1
ATOM 3673 C CA . HIS C 1 35 ? 80.641 96.989 -59.050 1.00 52.14 16 HIS C CA 1
ATOM 3674 C C . HIS C 1 35 ? 79.513 98.012 -58.815 1.00 51.90 16 HIS C C 1
ATOM 3675 O O . HIS C 1 35 ? 78.930 98.526 -59.768 1.00 52.11 16 HIS C O 1
ATOM 3682 N N . LEU C 1 36 ? 79.220 98.306 -57.547 1.00 51.39 17 LEU C N 1
ATOM 3683 C CA . LEU C 1 36 ? 78.276 99.370 -57.189 1.00 50.42 17 LEU C CA 1
ATOM 3684 C C . LEU C 1 36 ? 78.759 100.728 -57.722 1.00 50.19 17 LEU C C 1
ATOM 3685 O O . LEU C 1 36 ? 77.992 101.448 -58.365 1.00 50.27 17 LEU C O 1
ATOM 3690 N N . ARG C 1 37 ? 80.029 101.052 -57.463 1.00 50.21 18 ARG C N 1
ATOM 3691 C CA . ARG C 1 37 ? 80.628 102.311 -57.922 1.00 50.06 18 ARG C CA 1
ATOM 3692 C C . ARG C 1 37 ? 80.725 102.441 -59.449 1.00 50.40 18 ARG C C 1
ATOM 3693 O O . ARG C 1 37 ? 80.512 103.538 -59.958 1.00 49.06 18 ARG C O 1
ATOM 3701 N N . GLU C 1 38 ? 80.996 101.342 -60.168 1.00 50.89 19 GLU C N 1
ATOM 3702 C CA A GLU C 1 38 ? 81.065 101.406 -61.647 0.50 50.94 19 GLU C CA 1
ATOM 3703 C CA B GLU C 1 38 ? 81.074 101.365 -61.633 0.50 50.87 19 GLU C CA 1
ATOM 3704 C C . GLU C 1 38 ? 79.692 101.787 -62.185 1.00 50.98 19 GLU C C 1
ATOM 3705 O O . GLU C 1 38 ? 79.591 102.631 -63.070 1.00 51.77 19 GLU C O 1
ATOM 3716 N N . GLN C 1 39 ? 78.636 101.211 -61.611 1.00 50.99 20 GLN C N 1
ATOM 3717 C CA . GLN C 1 39 ? 77.255 101.512 -62.009 1.00 50.92 20 GLN C CA 1
ATOM 3718 C C . GLN C 1 39 ? 76.846 102.932 -61.624 1.00 50.36 20 GLN C C 1
ATOM 3719 O O . GLN C 1 39 ? 76.276 103.651 -62.440 1.00 50.52 20 GLN C O 1
ATOM 3725 N N . LEU C 1 40 ? 77.157 103.321 -60.391 1.00 50.03 21 LEU C N 1
ATOM 3726 C CA . LEU C 1 40 ? 76.811 104.652 -59.867 1.00 49.86 21 LEU C CA 1
ATOM 3727 C C . LEU C 1 40 ? 77.555 105.814 -60.528 1.00 49.51 21 LEU C C 1
ATOM 3728 O O . LEU C 1 40 ? 76.946 106.845 -60.790 1.00 48.00 21 LEU C O 1
ATOM 3733 N N . ASP C 1 41 ? 78.853 105.633 -60.780 1.00 49.90 22 ASP C N 1
ATOM 3734 C CA . ASP C 1 41 ? 79.700 106.662 -61.424 1.00 50.16 22 ASP C CA 1
ATOM 3735 C C . ASP C 1 41 ? 79.282 107.009 -62.849 1.00 50.07 22 ASP C C 1
ATOM 3736 O O . ASP C 1 41 ? 79.566 108.107 -63.299 1.00 50.24 22 ASP C O 1
ATOM 3741 N N . ALA C 1 42 ? 78.646 106.067 -63.548 1.00 50.06 23 ALA C N 1
ATOM 3742 C CA . ALA C 1 42 ? 78.117 106.304 -64.898 1.00 50.52 23 ALA C CA 1
ATOM 3743 C C . ALA C 1 42 ? 76.890 107.228 -64.907 1.00 50.44 23 ALA C C 1
ATOM 3744 O O . ALA C 1 42 ? 76.626 107.877 -65.898 1.00 50.94 23 ALA C O 1
ATOM 3746 N N . ARG C 1 43 ? 76.160 107.316 -63.800 1.00 50.54 24 ARG C N 1
ATOM 3747 C CA . ARG C 1 43 ? 74.924 108.120 -63.739 1.00 50.67 24 ARG C CA 1
ATOM 3748 C C . ARG C 1 43 ? 75.214 109.611 -63.636 1.00 51.36 24 ARG C C 1
ATOM 3749 O O . ARG C 1 43 ? 76.336 110.018 -63.363 1.00 49.55 24 ARG C O 1
ATOM 3757 N N . ARG C 1 44 ? 74.172 110.410 -63.841 1.00 54.06 25 ARG C N 1
ATOM 3758 C CA . ARG C 1 44 ? 74.275 111.868 -63.835 1.00 57.11 25 ARG C CA 1
ATOM 3759 C C . ARG C 1 44 ? 74.176 112.421 -62.394 1.00 56.03 25 ARG C C 1
ATOM 3760 O O . ARG C 1 44 ? 73.099 112.435 -61.797 1.00 55.41 25 ARG C O 1
ATOM 3768 N N . TRP C 1 45 ? 75.307 112.887 -61.865 1.00 56.18 26 TRP C N 1
ATOM 3769 C CA . TRP C 1 45 ? 75.378 113.473 -60.522 1.00 56.67 26 TRP C CA 1
ATOM 3770 C C . TRP C 1 45 ? 74.948 114.932 -60.564 1.00 59.81 26 TRP C C 1
ATOM 3771 O O . TRP C 1 45 ? 75.637 115.758 -61.146 1.00 59.25 26 TRP C O 1
ATOM 3782 N N . ILE C 1 46 ? 73.817 115.227 -59.925 1.00 63.62 27 ILE C N 1
ATOM 3783 C CA . ILE C 1 46 ? 73.203 116.550 -59.915 1.00 68.22 27 ILE C CA 1
ATOM 3784 C C . ILE C 1 46 ? 73.621 117.341 -58.672 1.00 69.16 27 ILE C C 1
ATOM 3785 O O . ILE C 1 46 ? 73.599 116.814 -57.568 1.00 67.96 27 ILE C O 1
ATOM 3790 N N . ASP C 1 47 ? 73.940 118.621 -58.867 1.00 72.39 28 ASP C N 1
ATOM 3791 C CA . ASP C 1 47 ? 74.322 119.536 -57.776 1.00 74.28 28 ASP C CA 1
ATOM 3792 C C . ASP C 1 47 ? 73.084 120.023 -57.048 1.00 77.83 28 ASP C C 1
ATOM 3793 O O . ASP C 1 47 ? 71.955 119.811 -57.514 1.00 78.09 28 ASP C O 1
ATOM 3798 N N . GLY C 1 48 ? 73.305 120.663 -55.899 1.00 81.36 29 GLY C N 1
ATOM 3799 C CA . GLY C 1 48 ? 72.213 121.232 -55.109 1.00 84.25 29 GLY C CA 1
ATOM 3800 C C . GLY C 1 48 ? 72.587 121.787 -53.745 1.00 87.30 29 GLY C C 1
ATOM 3801 O O . GLY C 1 48 ? 73.654 121.460 -53.203 1.00 87.03 29 GLY C O 1
ATOM 3802 N N . ASN C 1 49 ? 71.703 122.655 -53.228 1.00 91.35 30 ASN C N 1
ATOM 3803 C CA . ASN C 1 49 ? 71.808 123.284 -51.895 1.00 94.17 30 ASN C CA 1
ATOM 3804 C C . ASN C 1 49 ? 70.458 123.137 -51.161 1.00 95.34 30 ASN C C 1
ATOM 3805 O O . ASN C 1 49 ? 69.791 124.135 -50.851 1.00 96.22 30 ASN C O 1
ATOM 3810 N N . GLN C 1 50 ? 70.080 121.887 -50.880 1.00 96.25 31 GLN C N 1
ATOM 3811 C CA . GLN C 1 50 ? 68.788 121.539 -50.240 1.00 96.55 31 GLN C CA 1
ATOM 3812 C C . GLN C 1 50 ? 68.962 120.856 -48.871 1.00 97.18 31 GLN C C 1
ATOM 3813 O O . GLN C 1 50 ? 68.765 121.472 -47.812 1.00 97.21 31 GLN C O 1
ATOM 3819 N N . ARG C 1 59 ? 73.051 124.985 -44.090 1.00 77.05 40 ARG C N 1
ATOM 3820 C CA . ARG C 1 59 ? 73.866 125.219 -45.279 1.00 76.86 40 ARG C CA 1
ATOM 3821 C C . ARG C 1 59 ? 74.361 123.880 -45.836 1.00 76.23 40 ARG C C 1
ATOM 3822 O O . ARG C 1 59 ? 74.888 123.044 -45.092 1.00 75.54 40 ARG C O 1
ATOM 3824 N N . LYS C 1 60 ? 74.185 123.692 -47.145 1.00 76.07 41 LYS C N 1
ATOM 3825 C CA . LYS C 1 60 ? 74.586 122.462 -47.844 1.00 75.61 41 LYS C CA 1
ATOM 3826 C C . LYS C 1 60 ? 75.012 122.749 -49.295 1.00 73.95 41 LYS C C 1
ATOM 3827 O O . LYS C 1 60 ? 74.441 123.618 -49.978 1.00 74.84 41 LYS C O 1
ATOM 3833 N N . ARG C 1 61 ? 76.029 122.010 -49.733 1.00 70.40 42 ARG C N 1
ATOM 3834 C CA . ARG C 1 61 ? 76.506 122.035 -51.100 1.00 68.33 42 ARG C CA 1
ATOM 3835 C C . ARG C 1 61 ? 77.131 120.666 -51.307 1.00 64.65 42 ARG C C 1
ATOM 3836 O O . ARG C 1 61 ? 78.121 120.356 -50.666 1.00 64.06 42 ARG C O 1
ATOM 3844 N N . ASN C 1 62 ? 76.472 119.815 -52.085 1.00 62.24 43 ASN C N 1
ATOM 3845 C CA . ASN C 1 62 ? 76.993 118.488 -52.449 1.00 59.85 43 ASN C CA 1
ATOM 3846 C C . ASN C 1 62 ? 76.413 118.049 -53.812 1.00 59.89 43 ASN C C 1
ATOM 3847 O O . ASN C 1 62 ? 75.859 118.899 -54.545 1.00 60.87 43 ASN C O 1
ATOM 3852 N N . GLN C 1 63 ? 76.572 116.759 -54.145 1.00 58.13 44 GLN C N 1
ATOM 3853 C CA A GLN C 1 63 ? 75.989 116.182 -55.355 0.50 57.44 44 GLN C CA 1
ATOM 3854 C CA B GLN C 1 63 ? 76.029 116.168 -55.368 0.50 57.86 44 GLN C CA 1
ATOM 3855 C C . GLN C 1 63 ? 75.214 114.925 -55.000 1.00 56.66 44 GLN C C 1
ATOM 3856 O O . GLN C 1 63 ? 75.538 114.235 -54.029 1.00 55.72 44 GLN C O 1
ATOM 3867 N N . GLN C 1 64 ? 74.163 114.658 -55.772 1.00 55.54 45 GLN C N 1
ATOM 3868 C CA . GLN C 1 64 ? 73.313 113.490 -55.577 1.00 55.97 45 GLN C CA 1
ATOM 3869 C C . GLN C 1 64 ? 72.821 112.970 -56.892 1.00 53.57 45 GLN C C 1
ATOM 3870 O O . GLN C 1 64 ? 72.837 113.686 -57.882 1.00 52.94 45 GLN C O 1
ATOM 3876 N N . LEU C 1 65 ? 72.408 111.706 -56.877 1.00 52.64 46 LEU C N 1
ATOM 3877 C CA . LEU C 1 65 ? 71.701 111.110 -57.991 1.00 52.23 46 LEU C CA 1
ATOM 3878 C C . LEU C 1 65 ? 70.234 111.431 -57.757 1.00 52.19 46 LEU C C 1
ATOM 3879 O O . LEU C 1 65 ? 69.770 111.517 -56.610 1.00 51.48 46 LEU C O 1
ATOM 3884 N N . ASP C 1 66 ? 69.508 111.647 -58.846 1.00 53.34 47 ASP C N 1
ATOM 3885 C CA . ASP C 1 66 ? 68.079 111.917 -58.767 1.00 55.34 47 ASP C CA 1
ATOM 3886 C C . ASP C 1 66 ? 67.394 110.702 -58.134 1.00 54.15 47 ASP C C 1
ATOM 3887 O O . ASP C 1 66 ? 67.751 109.561 -58.462 1.00 52.46 47 ASP C O 1
ATOM 3892 N N . LYS C 1 67 ? 66.445 110.945 -57.222 1.00 55.52 48 LYS C N 1
ATOM 3893 C CA . LYS C 1 67 ? 65.686 109.848 -56.562 1.00 57.95 48 LYS C CA 1
ATOM 3894 C C . LYS C 1 67 ? 65.011 108.863 -57.527 1.00 57.57 48 LYS C C 1
ATOM 3895 O O . LYS C 1 67 ? 64.919 107.685 -57.219 1.00 59.30 48 LYS C O 1
ATOM 3901 N N . ASP C 1 68 ? 64.560 109.358 -58.683 1.00 57.42 49 ASP C N 1
ATOM 3902 C CA . ASP C 1 68 ? 63.896 108.543 -59.713 1.00 57.44 49 ASP C CA 1
ATOM 3903 C C . ASP C 1 68 ? 64.858 107.943 -60.763 1.00 57.06 49 ASP C C 1
ATOM 3904 O O . ASP C 1 68 ? 64.399 107.334 -61.743 1.00 56.98 49 ASP C O 1
ATOM 3909 N N . ASP C 1 69 ? 66.173 108.114 -60.583 1.00 55.87 50 ASP C N 1
ATOM 3910 C CA . ASP C 1 69 ? 67.163 107.533 -61.499 1.00 54.82 50 ASP C CA 1
ATOM 3911 C C . ASP C 1 69 ? 67.003 106.002 -61.335 1.00 54.33 50 ASP C C 1
ATOM 3912 O O . ASP C 1 69 ? 67.140 105.502 -60.215 1.00 54.17 50 ASP C O 1
ATOM 3917 N N . PRO C 1 70 ? 66.690 105.277 -62.432 1.00 53.26 51 PRO C N 1
ATOM 3918 C CA . PRO C 1 70 ? 66.426 103.843 -62.331 1.00 52.77 51 PRO C CA 1
ATOM 3919 C C . PRO C 1 70 ? 67.583 103.011 -61.771 1.00 52.01 51 PRO C C 1
ATOM 3920 O O . PRO C 1 70 ? 67.323 102.036 -61.059 1.00 51.06 51 PRO C O 1
ATOM 3924 N N . VAL C 1 71 ? 68.828 103.399 -62.065 1.00 51.34 52 VAL C N 1
ATOM 3925 C CA . VAL C 1 71 ? 70.001 102.717 -61.495 1.00 50.90 52 VAL C CA 1
ATOM 3926 C C . VAL C 1 71 ? 70.059 102.991 -59.981 1.00 51.39 52 VAL C C 1
ATOM 3927 O O . VAL C 1 71 ? 70.268 102.064 -59.201 1.00 51.85 52 VAL C O 1
ATOM 3931 N N . ALA C 1 72 ? 69.831 104.245 -59.575 1.00 51.27 53 ALA C N 1
ATOM 3932 C CA . ALA C 1 72 ? 69.780 104.615 -58.153 1.00 51.08 53 ALA C CA 1
ATOM 3933 C C . ALA C 1 72 ? 68.681 103.848 -57.419 1.00 51.27 53 ALA C C 1
ATOM 3934 O O . ALA C 1 72 ? 68.914 103.332 -56.324 1.00 51.66 53 ALA C O 1
ATOM 3936 N N . VAL C 1 73 ? 67.501 103.740 -58.034 1.00 51.34 54 VAL C N 1
ATOM 3937 C CA . VAL C 1 73 ? 66.384 102.984 -57.453 1.00 50.34 54 VAL C CA 1
ATOM 3938 C C . VAL C 1 73 ? 66.729 101.493 -57.334 1.00 49.67 54 VAL C C 1
ATOM 3939 O O . VAL C 1 73 ? 66.524 100.886 -56.280 1.00 50.33 54 VAL C O 1
ATOM 3943 N N . ALA C 1 74 ? 67.251 100.922 -58.406 1.00 48.69 55 ALA C N 1
ATOM 3944 C CA . ALA C 1 74 ? 67.626 99.507 -58.435 1.00 49.50 55 ALA C CA 1
ATOM 3945 C C . ALA C 1 74 ? 68.681 99.162 -57.388 1.00 50.43 55 ALA C C 1
ATOM 3946 O O . ALA C 1 74 ? 68.497 98.201 -56.624 1.00 50.58 55 ALA C O 1
ATOM 3948 N N . LEU C 1 75 ? 69.755 99.960 -57.336 1.00 50.77 56 LEU C N 1
ATOM 3949 C CA . LEU C 1 75 ? 70.877 99.702 -56.408 1.00 50.03 56 LEU C CA 1
ATOM 3950 C C . LEU C 1 75 ? 70.487 99.989 -54.963 1.00 49.93 56 LEU C C 1
ATOM 3951 O O . LEU C 1 75 ? 71.010 99.348 -54.059 1.00 48.38 56 LEU C O 1
ATOM 3956 N N . GLY C 1 76 ? 69.587 100.956 -54.756 1.00 49.81 57 GLY C N 1
ATOM 3957 C CA . GLY C 1 76 ? 69.043 101.227 -53.438 1.00 50.51 57 GLY C CA 1
ATOM 3958 C C . GLY C 1 76 ? 68.282 99.997 -52.918 1.00 50.92 57 GLY C C 1
ATOM 3959 O O . GLY C 1 76 ? 68.411 99.653 -51.731 1.00 50.76 57 GLY C O 1
ATOM 3960 N N . GLN C 1 77 ? 67.509 99.343 -53.801 1.00 51.10 58 GLN C N 1
ATOM 3961 C CA . GLN C 1 77 ? 66.764 98.118 -53.458 1.00 50.45 58 GLN C CA 1
ATOM 3962 C C . GLN C 1 77 ? 67.734 96.995 -53.083 1.00 50.58 58 GLN C C 1
ATOM 3963 O O . GLN C 1 77 ? 67.496 96.267 -52.126 1.00 51.29 58 GLN C O 1
ATOM 3969 N N . GLN C 1 78 ? 68.840 96.890 -53.820 1.00 50.46 59 GLN C N 1
ATOM 3970 C CA . GLN C 1 78 ? 69.894 95.933 -53.512 1.00 50.32 59 GLN C CA 1
ATOM 3971 C C . GLN C 1 78 ? 70.489 96.178 -52.126 1.00 50.06 59 GLN C C 1
ATOM 3972 O O . GLN C 1 78 ? 70.762 95.226 -51.408 1.00 50.55 59 GLN C O 1
ATOM 3978 N N . ILE C 1 79 ? 70.682 97.447 -51.761 1.00 48.88 60 ILE C N 1
ATOM 3979 C CA . ILE C 1 79 ? 71.194 97.797 -50.438 1.00 49.23 60 ILE C CA 1
ATOM 3980 C C . ILE C 1 79 ? 70.165 97.413 -49.368 1.00 49.71 60 ILE C C 1
ATOM 3981 O O . ILE C 1 79 ? 70.538 96.801 -48.376 1.00 50.63 60 ILE C O 1
ATOM 3994 N N . ASP C 1 81 ? 67.733 95.099 -49.603 1.00 50.69 62 ASP C N 1
ATOM 3995 C CA . ASP C 1 81 ? 67.694 93.618 -49.615 1.00 50.90 62 ASP C CA 1
ATOM 3996 C C . ASP C 1 81 ? 68.856 93.046 -48.805 1.00 51.63 62 ASP C C 1
ATOM 3997 O O . ASP C 1 81 ? 68.657 92.196 -47.940 1.00 53.94 62 ASP C O 1
ATOM 4002 N N . ARG C 1 82 ? 70.056 93.552 -49.046 1.00 51.68 63 ARG C N 1
ATOM 4003 C CA . ARG C 1 82 ? 71.242 93.089 -48.333 1.00 51.92 63 ARG C CA 1
ATOM 4004 C C . ARG C 1 82 ? 71.163 93.336 -46.831 1.00 52.42 63 ARG C C 1
ATOM 4005 O O . ARG C 1 82 ? 71.556 92.467 -46.050 1.00 53.45 63 ARG C O 1
ATOM 4013 N N . LEU C 1 83 ? 70.707 94.531 -46.445 1.00 51.99 64 LEU C N 1
ATOM 4014 C CA . LEU C 1 83 ? 70.574 94.897 -45.038 1.00 51.01 64 LEU C CA 1
ATOM 4015 C C . LEU C 1 83 ? 69.516 94.036 -44.360 1.00 51.72 64 LEU C C 1
ATOM 4016 O O . LEU C 1 83 ? 69.740 93.564 -43.240 1.00 52.46 64 LEU C O 1
ATOM 4021 N N . LEU C 1 84 ? 68.383 93.827 -45.037 1.00 52.69 65 LEU C N 1
ATOM 4022 C CA . LEU C 1 84 ? 67.313 92.944 -44.536 1.00 53.47 65 LEU C CA 1
ATOM 4023 C C . LEU C 1 84 ? 67.732 91.457 -44.446 1.00 54.14 65 LEU C C 1
ATOM 4024 O O . LEU C 1 84 ? 67.093 90.695 -43.729 1.00 54.54 65 LEU C O 1
ATOM 4029 N N . ALA C 1 85 ? 68.785 91.072 -45.167 1.00 54.01 66 ALA C N 1
ATOM 4030 C CA . ALA C 1 85 ? 69.388 89.740 -45.084 1.00 54.59 66 ALA C CA 1
ATOM 4031 C C . ALA C 1 85 ? 70.490 89.657 -44.006 1.00 55.75 66 ALA C C 1
ATOM 4032 O O . ALA C 1 85 ? 71.097 88.599 -43.858 1.00 57.36 66 ALA C O 1
ATOM 4034 N N . HIS C 1 86 ? 70.770 90.746 -43.282 1.00 55.24 67 HIS C N 1
ATOM 4035 C CA . HIS C 1 86 ? 71.830 90.783 -42.268 1.00 55.39 67 HIS C CA 1
ATOM 4036 C C . HIS C 1 86 ? 71.136 90.636 -40.901 1.00 56.07 67 HIS C C 1
ATOM 4037 O O . HIS C 1 86 ? 70.401 91.543 -40.496 1.00 55.89 67 HIS C O 1
ATOM 4044 N N . PRO C 1 87 ? 71.339 89.500 -40.195 1.00 56.78 68 PRO C N 1
ATOM 4045 C CA . PRO C 1 87 ? 70.622 89.316 -38.918 1.00 56.68 68 PRO C CA 1
ATOM 4046 C C . PRO C 1 87 ? 70.930 90.335 -37.820 1.00 56.88 68 PRO C C 1
ATOM 4047 O O . PRO C 1 87 ? 70.022 90.701 -37.072 1.00 56.76 68 PRO C O 1
ATOM 4051 N N . GLN C 1 88 ? 72.181 90.791 -37.732 1.00 56.90 69 GLN C N 1
ATOM 4052 C CA . GLN C 1 88 ? 72.558 91.781 -36.722 1.00 57.97 69 GLN C CA 1
ATOM 4053 C C . GLN C 1 88 ? 71.984 93.156 -37.028 1.00 56.35 69 GLN C C 1
ATOM 4054 O O . GLN C 1 88 ? 71.658 93.898 -36.102 1.00 56.17 69 GLN C O 1
ATOM 4060 N N . PHE C 1 89 ? 71.811 93.482 -38.313 1.00 54.42 70 PHE C N 1
ATOM 4061 C CA . PHE C 1 89 ? 71.197 94.743 -38.695 1.00 52.69 70 PHE C CA 1
ATOM 4062 C C . PHE C 1 89 ? 69.722 94.676 -38.296 1.00 52.25 70 PHE C C 1
ATOM 4063 O O . PHE C 1 89 ? 69.198 95.615 -37.702 1.00 50.66 70 PHE C O 1
ATOM 4071 N N . VAL C 1 90 ? 69.074 93.574 -38.689 1.00 52.60 71 VAL C N 1
ATOM 4072 C CA . VAL C 1 90 ? 67.666 93.346 -38.416 1.00 52.37 71 VAL C CA 1
ATOM 4073 C C . VAL C 1 90 ? 67.426 93.386 -36.910 1.00 53.92 71 VAL C C 1
ATOM 4074 O O . VAL C 1 90 ? 66.522 94.063 -36.467 1.00 54.49 71 VAL C O 1
ATOM 4078 N N . SER C 1 91 ? 68.289 92.729 -36.132 1.00 54.83 72 SER C N 1
ATOM 4079 C CA . SER C 1 91 ? 68.167 92.720 -34.679 1.00 54.91 72 SER C CA 1
ATOM 4080 C C . SER C 1 91 ? 68.315 94.107 -34.078 1.00 53.45 72 SER C C 1
ATOM 4081 O O . SER C 1 91 ? 67.496 94.493 -33.262 1.00 53.49 72 SER C O 1
ATOM 4084 N N . ALA C 1 92 ? 69.354 94.837 -34.479 1.00 52.38 73 ALA C N 1
ATOM 4085 C CA . ALA C 1 92 ? 69.618 96.195 -33.948 1.00 51.69 73 ALA C CA 1
ATOM 4086 C C . ALA C 1 92 ? 68.569 97.264 -34.290 1.00 51.14 73 ALA C C 1
ATOM 4087 O O . ALA C 1 92 ? 68.240 98.097 -33.442 1.00 51.38 73 ALA C O 1
ATOM 4089 N N . ALA C 1 93 ? 68.062 97.231 -35.517 1.00 49.78 74 ALA C N 1
ATOM 4090 C CA . ALA C 1 93 ? 67.141 98.242 -36.037 1.00 48.92 74 ALA C CA 1
ATOM 4091 C C . ALA C 1 93 ? 65.664 97.834 -36.080 1.00 48.50 74 ALA C C 1
ATOM 4092 O O . ALA C 1 93 ? 64.800 98.712 -36.062 1.00 47.72 74 ALA C O 1
ATOM 4094 N N . LEU C 1 94 ? 65.379 96.527 -36.146 1.00 48.16 75 LEU C N 1
ATOM 4095 C CA . LEU C 1 94 ? 64.014 95.989 -36.279 1.00 48.44 75 LEU C CA 1
ATOM 4096 C C . LEU C 1 94 ? 63.218 96.788 -37.316 1.00 49.41 75 LEU C C 1
ATOM 4097 O O . LEU C 1 94 ? 62.165 97.328 -37.005 1.00 49.83 75 LEU C O 1
ATOM 4102 N N . PRO C 1 95 ? 63.737 96.860 -38.563 1.00 50.11 76 PRO C N 1
ATOM 4103 C CA . PRO C 1 95 ? 63.118 97.730 -39.553 1.00 49.75 76 PRO C CA 1
ATOM 4104 C C . PRO C 1 95 ? 61.709 97.388 -39.960 1.00 49.37 76 PRO C C 1
ATOM 4105 O O . PRO C 1 95 ? 61.384 96.221 -40.149 1.00 49.96 76 PRO C O 1
ATOM 4109 N N . LEU C 1 96 ? 60.882 98.422 -40.043 1.00 48.56 77 LEU C N 1
ATOM 4110 C CA . LEU C 1 96 ? 59.535 98.299 -40.518 1.00 48.93 77 LEU C CA 1
ATOM 4111 C C . LEU C 1 96 ? 59.472 98.860 -41.937 1.00 51.32 77 LEU C C 1
ATOM 4112 O O . LEU C 1 96 ? 58.851 98.262 -42.782 1.00 52.03 77 LEU C O 1
ATOM 4117 N N . GLN C 1 97 ? 60.051 100.037 -42.170 1.00 53.72 78 GLN C N 1
ATOM 4118 C CA . GLN C 1 97 ? 59.997 100.669 -43.475 1.00 55.05 78 GLN C CA 1
ATOM 4119 C C . GLN C 1 97 ? 61.206 101.572 -43.682 1.00 53.20 78 GLN C C 1
ATOM 4120 O O . GLN C 1 97 ? 61.566 102.328 -42.802 1.00 53.53 78 GLN C O 1
ATOM 4126 N N . PHE C 1 98 ? 61.808 101.494 -44.859 1.00 52.68 79 PHE C N 1
ATOM 4127 C CA . PHE C 1 98 ? 62.951 102.342 -45.221 1.00 52.86 79 PHE C CA 1
ATOM 4128 C C . PHE C 1 98 ? 62.512 103.558 -46.035 1.00 53.00 79 PHE C C 1
ATOM 4129 O O . PHE C 1 98 ? 61.521 103.512 -46.751 1.00 53.67 79 PHE C O 1
ATOM 4137 N N . TYR C 1 99 ? 63.268 104.637 -45.913 1.00 52.56 80 TYR C N 1
ATOM 4138 C CA . TYR C 1 99 ? 63.197 105.738 -46.870 1.00 53.48 80 TYR C CA 1
ATOM 4139 C C . TYR C 1 99 ? 64.218 105.188 -47.878 1.00 52.95 80 TYR C C 1
ATOM 4140 O O . TYR C 1 99 ? 65.343 104.867 -47.443 1.00 51.68 80 TYR C O 1
ATOM 4149 N N . PRO C 1 100 ? 63.850 105.044 -49.184 1.00 51.65 81 PRO C N 1
ATOM 4150 C CA . PRO C 1 100 ? 64.772 104.442 -50.178 1.00 51.31 81 PRO C CA 1
ATOM 4151 C C . PRO C 1 100 ? 66.149 105.111 -50.248 1.00 48.48 81 PRO C C 1
ATOM 4152 O O . PRO C 1 100 ? 66.233 106.321 -50.176 1.00 45.99 81 PRO C O 1
ATOM 4156 N N . PRO C 1 101 ? 67.219 104.321 -50.319 1.00 48.77 82 PRO C N 1
ATOM 4157 C CA . PRO C 1 101 ? 68.547 104.933 -50.303 1.00 49.59 82 PRO C CA 1
ATOM 4158 C C . PRO C 1 101 ? 68.798 106.058 -51.299 1.00 49.85 82 PRO C C 1
ATOM 4159 O O . PRO C 1 101 ? 68.387 105.980 -52.456 1.00 49.57 82 PRO C O 1
ATOM 4163 N N . LEU C 1 102 ? 69.488 107.076 -50.808 1.00 51.74 83 LEU C N 1
ATOM 4164 C CA . LEU C 1 102 ? 69.845 108.262 -51.552 1.00 51.57 83 LEU C CA 1
ATOM 4165 C C . LEU C 1 102 ? 71.354 108.262 -51.696 1.00 50.24 83 LEU C C 1
ATOM 4166 O O . LEU C 1 102 ? 72.077 108.090 -50.712 1.00 49.90 83 LEU C O 1
ATOM 4171 N N . PHE C 1 103 ? 71.832 108.425 -52.930 1.00 49.54 84 PHE C N 1
ATOM 4172 C CA . PHE C 1 103 ? 73.264 108.405 -53.219 1.00 47.87 84 PHE C CA 1
ATOM 4173 C C . PHE C 1 103 ? 73.784 109.832 -53.276 1.00 48.27 84 PHE C C 1
ATOM 4174 O O . PHE C 1 103 ? 73.257 110.666 -54.017 1.00 48.02 84 PHE C O 1
ATOM 4182 N N . ASN C 1 104 ? 74.821 110.085 -52.481 1.00 48.16 85 ASN C N 1
ATOM 4183 C CA . ASN C 1 104 ? 75.415 111.406 -52.313 1.00 49.25 85 ASN C CA 1
ATOM 4184 C C . ASN C 1 104 ? 76.930 111.375 -52.517 1.00 49.33 85 ASN C C 1
ATOM 4185 O O . ASN C 1 104 ? 77.566 110.312 -52.405 1.00 49.24 85 ASN C O 1
ATOM 4190 N N . ARG C 1 105 ? 77.481 112.539 -52.841 1.00 48.92 86 ARG C N 1
ATOM 4191 C CA . ARG C 1 105 ? 78.895 112.687 -53.121 1.00 49.59 86 ARG C CA 1
ATOM 4192 C C . ARG C 1 105 ? 79.403 114.037 -52.669 1.00 49.00 86 ARG C C 1
ATOM 4193 O O . ARG C 1 105 ? 78.783 115.050 -52.991 1.00 47.61 86 ARG C O 1
ATOM 4201 N N . TYR C 1 106 ? 80.549 114.020 -51.975 1.00 49.65 87 TYR C N 1
ATOM 4202 C CA . TYR C 1 106 ? 81.218 115.218 -51.459 1.00 51.11 87 TYR C CA 1
ATOM 4203 C C . TYR C 1 106 ? 82.664 115.273 -51.930 1.00 51.94 87 TYR C C 1
ATOM 4204 O O . TYR C 1 106 ? 83.433 114.346 -51.672 1.00 52.15 87 TYR C O 1
ATOM 4213 N N . GLN C 1 107 ? 83.006 116.347 -52.633 1.00 52.81 88 GLN C N 1
ATOM 4214 C CA . GLN C 1 107 ? 84.370 116.632 -53.063 1.00 54.50 88 GLN C CA 1
ATOM 4215 C C . GLN C 1 107 ? 84.563 118.140 -53.193 1.00 54.31 88 GLN C C 1
ATOM 4216 O O . GLN C 1 107 ? 83.580 118.882 -53.187 1.00 53.85 88 GLN C O 1
ATOM 4222 N N . GLY C 1 108 ? 85.824 118.570 -53.322 1.00 54.33 89 GLY C N 1
ATOM 4223 C CA . GLY C 1 108 ? 86.186 119.984 -53.527 1.00 54.33 89 GLY C CA 1
ATOM 4224 C C . GLY C 1 108 ? 85.456 121.005 -52.667 1.00 54.27 89 GLY C C 1
ATOM 4225 O O . GLY C 1 108 ? 84.830 121.940 -53.191 1.00 53.04 89 GLY C O 1
ATOM 4226 N N . GLY C 1 109 ? 85.491 120.774 -51.352 1.00 54.40 90 GLY C N 1
ATOM 4227 C CA . GLY C 1 109 ? 84.866 121.658 -50.365 1.00 54.62 90 GLY C CA 1
ATOM 4228 C C . GLY C 1 109 ? 83.387 121.458 -50.091 1.00 54.92 90 GLY C C 1
ATOM 4229 O O . GLY C 1 109 ? 82.817 122.158 -49.238 1.00 55.01 90 GLY C O 1
ATOM 4230 N N . GLU C 1 110 ? 82.754 120.524 -50.804 1.00 54.85 91 GLU C N 1
ATOM 4231 C CA . GLU C 1 110 ? 81.344 120.202 -50.580 1.00 54.79 91 GLU C CA 1
ATOM 4232 C C . GLU C 1 110 ? 81.184 119.707 -49.147 1.00 53.68 91 GLU C C 1
ATOM 4233 O O . GLU C 1 110 ? 82.039 118.967 -48.654 1.00 53.21 91 GLU C O 1
ATOM 4239 N N . THR C 1 111 ? 80.102 120.135 -48.498 1.00 53.29 92 THR C N 1
ATOM 4240 C CA . THR C 1 111 ? 79.837 119.821 -47.092 1.00 52.60 92 THR C CA 1
ATOM 4241 C C . THR C 1 111 ? 78.347 119.906 -46.756 1.00 52.70 92 THR C C 1
ATOM 4242 O O . THR C 1 111 ? 77.569 120.461 -47.526 1.00 52.77 92 THR C O 1
ATOM 4246 N N . PHE C 1 112 ? 77.969 119.342 -45.610 1.00 53.01 93 PHE C N 1
ATOM 4247 C CA . PHE C 1 112 ? 76.597 119.406 -45.099 1.00 53.31 93 PHE C CA 1
ATOM 4248 C C . PHE C 1 112 ? 76.755 119.826 -43.632 1.00 53.03 93 PHE C C 1
ATOM 4249 O O . PHE C 1 112 ? 77.171 119.024 -42.808 1.00 51.01 93 PHE C O 1
ATOM 4257 N N . GLY C 1 113 ? 76.411 121.081 -43.329 1.00 53.76 94 GLY C N 1
ATOM 4258 C CA . GLY C 1 113 ? 76.571 121.647 -41.988 1.00 53.98 94 GLY C CA 1
ATOM 4259 C C . GLY C 1 113 ? 75.664 121.057 -40.927 1.00 53.66 94 GLY C C 1
ATOM 4260 O O . GLY C 1 113 ? 74.730 120.326 -41.246 1.00 53.64 94 GLY C O 1
ATOM 4261 N N . TYR C 1 114 ? 75.941 121.387 -39.665 1.00 53.49 95 TYR C N 1
ATOM 4262 C CA . TYR C 1 114 ? 75.140 120.899 -38.537 1.00 53.24 95 TYR C CA 1
ATOM 4263 C C . TYR C 1 114 ? 73.637 121.138 -38.706 1.00 53.04 95 TYR C C 1
ATOM 4264 O O . TYR C 1 114 ? 73.190 122.234 -39.047 1.00 52.41 95 TYR C O 1
ATOM 4273 N N . HIS C 1 115 ? 72.886 120.065 -38.504 1.00 53.60 96 HIS C N 1
ATOM 4274 C CA . HIS C 1 115 ? 71.438 120.077 -38.604 1.00 53.91 96 HIS C CA 1
ATOM 4275 C C . HIS C 1 115 ? 70.877 118.886 -37.821 1.00 54.59 96 HIS C C 1
ATOM 4276 O O . HIS C 1 115 ? 71.610 117.960 -37.444 1.00 53.38 96 HIS C O 1
ATOM 4283 N N . ILE C 1 116 ? 69.575 118.944 -37.589 1.00 56.61 97 ILE C N 1
ATOM 4284 C CA . ILE C 1 116 ? 68.808 117.853 -36.988 1.00 57.80 97 ILE C CA 1
ATOM 4285 C C . ILE C 1 116 ? 67.872 117.385 -38.096 1.00 56.28 97 ILE C C 1
ATOM 4286 O O . ILE C 1 116 ? 67.255 118.214 -38.768 1.00 56.35 97 ILE C O 1
ATOM 4291 N N . ASP C 1 117 ? 67.796 116.079 -38.316 1.00 56.04 98 ASP C N 1
ATOM 4292 C CA . ASP C 1 117 ? 66.871 115.526 -39.303 1.00 55.27 98 ASP C CA 1
ATOM 4293 C C . ASP C 1 117 ? 65.435 115.623 -38.794 1.00 55.10 98 ASP C C 1
ATOM 4294 O O . ASP C 1 117 ? 65.193 115.509 -37.605 1.00 54.51 98 ASP C O 1
ATOM 4299 N N . ASN C 1 118 ? 64.497 115.840 -39.712 1.00 56.22 99 ASN C N 1
ATOM 4300 C CA . ASN C 1 118 ? 63.063 115.888 -39.395 1.00 57.14 99 ASN C CA 1
ATOM 4301 C C . ASN C 1 118 ? 62.608 114.531 -38.861 1.00 55.77 99 ASN C C 1
ATOM 4302 O O . ASN C 1 118 ? 63.090 113.478 -39.324 1.00 55.42 99 ASN C O 1
ATOM 4307 N N . ALA C 1 119 ? 61.690 114.563 -37.898 1.00 54.19 100 ALA C N 1
ATOM 4308 C CA . ALA C 1 119 ? 61.147 113.341 -37.288 1.00 52.83 100 ALA C CA 1
ATOM 4309 C C . ALA C 1 119 ? 60.270 112.560 -38.268 1.00 52.47 100 ALA C C 1
ATOM 4310 O O . ALA C 1 119 ? 60.248 111.328 -38.231 1.00 50.66 100 ALA C O 1
ATOM 4312 N N . ILE C 1 120 ? 59.571 113.282 -39.151 1.00 53.43 101 ILE C N 1
ATOM 4313 C CA . ILE C 1 120 ? 58.673 112.695 -40.131 1.00 54.35 101 ILE C CA 1
ATOM 4314 C C . ILE C 1 120 ? 59.193 113.022 -41.514 1.00 57.59 101 ILE C C 1
ATOM 4315 O O . ILE C 1 120 ? 59.617 114.152 -41.765 1.00 58.89 101 ILE C O 1
ATOM 4320 N N . ARG C 1 121 ? 59.158 112.023 -42.396 1.00 59.91 102 ARG C N 1
ATOM 4321 C CA . ARG C 1 121 ? 59.629 112.113 -43.778 1.00 62.45 102 ARG C CA 1
ATOM 4322 C C . ARG C 1 121 ? 58.617 111.458 -44.699 1.00 63.52 102 ARG C C 1
ATOM 4323 O O . ARG C 1 121 ? 58.043 110.416 -44.376 1.00 62.79 102 ARG C O 1
ATOM 4331 N N . SER C 1 122 ? 58.403 112.073 -45.849 1.00 67.04 103 SER C N 1
ATOM 4332 C CA . SER C 1 122 ? 57.454 111.568 -46.840 1.00 69.72 103 SER C CA 1
ATOM 4333 C C . SER C 1 122 ? 58.207 110.674 -47.802 1.00 70.33 103 SER C C 1
ATOM 4334 O O . SER C 1 122 ? 59.237 111.082 -48.294 1.00 71.79 103 SER C O 1
ATOM 4337 N N . THR C 1 123 ? 57.712 109.461 -48.042 1.00 71.42 104 THR C N 1
ATOM 4338 C CA . THR C 1 123 ? 58.325 108.512 -48.989 1.00 72.33 104 THR C CA 1
ATOM 4339 C C . THR C 1 123 ? 57.327 108.264 -50.134 1.00 73.58 104 THR C C 1
ATOM 4340 O O . THR C 1 123 ? 56.167 108.723 -50.047 1.00 74.24 104 THR C O 1
ATOM 4344 N N . PRO C 1 124 ? 57.765 107.563 -51.218 1.00 74.30 105 PRO C N 1
ATOM 4345 C CA . PRO C 1 124 ? 56.813 107.179 -52.280 1.00 74.42 105 PRO C CA 1
ATOM 4346 C C . PRO C 1 124 ? 55.656 106.269 -51.819 1.00 75.17 105 PRO C C 1
ATOM 4347 O O . PRO C 1 124 ? 54.625 106.264 -52.483 1.00 75.67 105 PRO C O 1
ATOM 4351 N N . ASP C 1 125 ? 55.838 105.509 -50.723 1.00 75.34 106 ASP C N 1
ATOM 4352 C CA . ASP C 1 125 ? 54.801 104.618 -50.163 1.00 75.59 106 ASP C CA 1
ATOM 4353 C C . ASP C 1 125 ? 54.345 105.070 -48.768 1.00 74.15 106 ASP C C 1
ATOM 4354 O O . ASP C 1 125 ? 54.251 104.265 -47.841 1.00 75.15 106 ASP C O 1
ATOM 4359 N N . GLY C 1 126 ? 54.046 106.363 -48.644 1.00 72.21 107 GLY C N 1
ATOM 4360 C CA . GLY C 1 126 ? 53.571 106.965 -47.400 1.00 69.75 107 GLY C CA 1
ATOM 4361 C C . GLY C 1 126 ? 54.622 107.604 -46.503 1.00 67.24 107 GLY C C 1
ATOM 4362 O O . GLY C 1 126 ? 55.820 107.607 -46.795 1.00 67.27 107 GLY C O 1
ATOM 4371 N N . ILE C 1 128 ? 56.854 108.151 -43.066 1.00 55.53 109 ILE C N 1
ATOM 4372 C CA . ILE C 1 128 ? 57.579 107.356 -42.088 1.00 54.51 109 ILE C CA 1
ATOM 4373 C C . ILE C 1 128 ? 58.121 108.236 -40.979 1.00 52.91 109 ILE C C 1
ATOM 4374 O O . ILE C 1 128 ? 58.414 109.421 -41.198 1.00 52.34 109 ILE C O 1
ATOM 4379 N N . ARG C 1 129 ? 58.293 107.614 -39.820 1.00 51.41 110 ARG C N 1
ATOM 4380 C CA . ARG C 1 129 ? 58.907 108.211 -38.660 1.00 50.69 110 ARG C CA 1
ATOM 4381 C C . ARG C 1 129 ? 60.389 107.827 -38.760 1.00 51.95 110 ARG C C 1
ATOM 4382 O O . ARG C 1 129 ? 60.706 106.646 -38.870 1.00 52.84 110 ARG C O 1
ATOM 4390 N N . THR C 1 130 ? 61.289 108.805 -38.695 1.00 51.65 111 THR C N 1
ATOM 4391 C CA . THR C 1 130 ? 62.725 108.556 -38.848 1.00 52.10 111 THR C CA 1
ATOM 4392 C C . THR C 1 130 ? 63.329 108.151 -37.488 1.00 52.91 111 THR C C 1
ATOM 4393 O O . THR C 1 130 ? 63.792 108.992 -36.699 1.00 54.74 111 THR C O 1
ATOM 4397 N N . ASP C 1 131 ? 63.300 106.857 -37.192 1.00 50.88 112 ASP C N 1
ATOM 4398 C CA . ASP C 1 131 ? 63.876 106.372 -35.933 1.00 50.13 112 ASP C CA 1
ATOM 4399 C C . ASP C 1 131 ? 65.382 106.304 -36.054 1.00 50.11 112 ASP C C 1
ATOM 4400 O O . ASP C 1 131 ? 66.095 106.688 -35.133 1.00 50.14 112 ASP C O 1
ATOM 4405 N N . LEU C 1 132 ? 65.856 105.811 -37.191 1.00 50.64 113 LEU C N 1
ATOM 4406 C CA . LEU C 1 132 ? 67.271 105.616 -37.415 1.00 51.13 113 LEU C CA 1
ATOM 4407 C C . LEU C 1 132 ? 67.692 106.108 -38.775 1.00 50.34 113 LEU C C 1
ATOM 4408 O O . LEU C 1 132 ? 66.951 106.019 -39.737 1.00 49.68 113 LEU C O 1
ATOM 4413 N N . SER C 1 133 ? 68.911 106.636 -38.806 1.00 51.29 114 SER C N 1
ATOM 4414 C CA . SER C 1 133 ? 69.583 107.077 -39.995 1.00 50.97 114 SER C CA 1
ATOM 4415 C C . SER C 1 133 ? 70.677 106.049 -40.238 1.00 50.76 114 SER C C 1
ATOM 4416 O O . SER C 1 133 ? 71.110 105.353 -39.306 1.00 50.31 114 SER C O 1
ATOM 4419 N N . ALA C 1 134 ? 71.115 105.943 -41.490 1.00 50.09 115 ALA C N 1
ATOM 4420 C CA . ALA C 1 134 ? 72.177 105.000 -41.847 1.00 49.76 115 ALA C CA 1
ATOM 4421 C C . ALA C 1 134 ? 72.926 105.451 -43.088 1.00 49.37 115 ALA C C 1
ATOM 4422 O O . ALA C 1 134 ? 72.297 105.920 -44.020 1.00 50.09 115 ALA C O 1
ATOM 4424 N N . THR C 1 135 ? 74.258 105.344 -43.061 1.00 48.34 116 THR C N 1
ATOM 4425 C CA . THR C 1 135 ? 75.136 105.694 -44.157 1.00 48.38 116 THR C CA 1
ATOM 4426 C C . THR C 1 135 ? 75.957 104.466 -44.512 1.00 49.17 116 THR C C 1
ATOM 4427 O O . THR C 1 135 ? 76.626 103.933 -43.634 1.00 50.08 116 THR C O 1
ATOM 4431 N N . LEU C 1 136 ? 75.891 104.024 -45.777 1.00 48.43 117 LEU C N 1
ATOM 4432 C CA . LEU C 1 136 ? 76.737 102.943 -46.311 1.00 47.59 117 LEU C CA 1
ATOM 4433 C C . LEU C 1 136 ? 77.863 103.659 -47.034 1.00 46.95 117 LEU C C 1
ATOM 4434 O O . LEU C 1 136 ? 77.599 104.449 -47.935 1.00 46.12 117 LEU C O 1
ATOM 4439 N N . PHE C 1 137 ? 79.112 103.380 -46.655 1.00 47.51 118 PHE C N 1
ATOM 4440 C CA . PHE C 1 137 ? 80.273 104.045 -47.265 1.00 47.18 118 PHE C CA 1
ATOM 4441 C C . PHE C 1 137 ? 80.661 103.363 -48.570 1.00 47.68 118 PHE C C 1
ATOM 4442 O O . PHE C 1 137 ? 80.753 102.129 -48.629 1.00 47.89 118 PHE C O 1
ATOM 4450 N N . LEU C 1 138 ? 80.826 104.170 -49.621 1.00 47.24 119 LEU C N 1
ATOM 4451 C CA . LEU C 1 138 ? 81.206 103.679 -50.948 1.00 47.40 119 LEU C CA 1
ATOM 4452 C C . LEU C 1 138 ? 82.516 104.279 -51.438 1.00 47.64 119 LEU C C 1
ATOM 4453 O O . LEU C 1 138 ? 82.838 104.154 -52.597 1.00 49.15 119 LEU C O 1
ATOM 4458 N N . SER C 1 139 ? 83.261 104.935 -50.550 1.00 47.92 120 SER C N 1
ATOM 4459 C CA . SER C 1 139 ? 84.623 105.399 -50.808 1.00 47.40 120 SER C CA 1
ATOM 4460 C C . SER C 1 139 ? 85.440 104.935 -49.605 1.00 47.27 120 SER C C 1
ATOM 4461 O O . SER C 1 139 ? 84.904 104.819 -48.499 1.00 45.89 120 SER C O 1
ATOM 4464 N N . GLU C 1 140 ? 86.714 104.617 -49.831 1.00 48.36 121 GLU C N 1
ATOM 4465 C CA . GLU C 1 140 ? 87.613 104.229 -48.751 1.00 49.13 121 GLU C CA 1
ATOM 4466 C C . GLU C 1 140 ? 88.025 105.525 -48.035 1.00 49.45 121 GLU C C 1
ATOM 4467 O O . GLU C 1 140 ? 88.289 106.536 -48.703 1.00 50.08 121 GLU C O 1
ATOM 4473 N N . PRO C 1 141 ? 88.102 105.504 -46.690 1.00 50.58 122 PRO C N 1
ATOM 4474 C CA . PRO C 1 141 ? 88.431 106.712 -45.913 1.00 50.91 122 PRO C CA 1
ATOM 4475 C C . PRO C 1 141 ? 89.803 107.307 -46.210 1.00 51.88 122 PRO C C 1
ATOM 4476 O O . PRO C 1 141 ? 89.960 108.529 -46.162 1.00 53.34 122 PRO C O 1
ATOM 4480 N N . GLU C 1 142 ? 90.760 106.452 -46.584 1.00 51.90 123 GLU C N 1
ATOM 4481 C CA . GLU C 1 142 ? 92.131 106.868 -46.933 1.00 5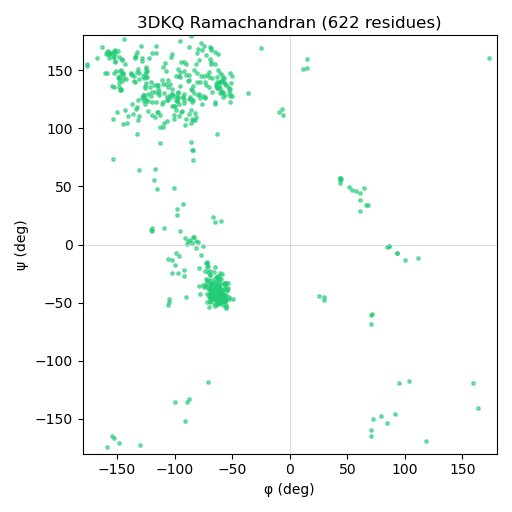1.67 123 GLU C CA 1
ATOM 4482 C C . GLU C 1 142 ? 92.165 107.658 -48.243 1.00 51.49 123 GLU C C 1
ATOM 4483 O O . GLU C 1 142 ? 93.115 108.412 -48.480 1.00 50.86 123 GLU C O 1
ATOM 4489 N N . ASN C 1 143 ? 91.143 107.473 -49.091 1.00 51.54 124 ASN C N 1
ATOM 4490 C CA . ASN C 1 143 ? 91.060 108.121 -50.416 1.00 51.21 124 ASN C CA 1
ATOM 4491 C C . ASN C 1 143 ? 90.392 109.523 -50.452 1.00 50.09 124 ASN C C 1
ATOM 4492 O O . ASN C 1 143 ? 90.207 110.091 -51.545 1.00 49.26 124 ASN C O 1
ATOM 4497 N N . TYR C 1 144 ? 90.003 110.058 -49.283 1.00 48.74 125 TYR C N 1
ATOM 4498 C CA . TYR C 1 144 ? 89.487 111.438 -49.189 1.00 48.05 125 TYR C CA 1
ATOM 4499 C C . TYR C 1 144 ? 89.842 112.084 -47.843 1.00 47.21 125 TYR C C 1
ATOM 4500 O O . TYR C 1 144 ? 89.732 111.437 -46.800 1.00 46.78 125 TYR C O 1
ATOM 4509 N N . GLN C 1 145 ? 90.292 113.344 -47.902 1.00 47.19 126 GLN C N 1
ATOM 4510 C CA . GLN C 1 145 ? 90.656 114.149 -46.727 1.00 47.42 126 GLN C CA 1
ATOM 4511 C C . GLN C 1 145 ? 89.395 114.914 -46.331 1.00 47.39 126 GLN C C 1
ATOM 4512 O O . GLN C 1 145 ? 88.818 115.628 -47.153 1.00 47.76 126 GLN C O 1
ATOM 4514 N N . GLY C 1 146 ? 88.981 114.753 -45.076 1.00 47.80 127 GLY C N 1
ATOM 4515 C CA . GLY C 1 146 ? 87.764 115.366 -44.547 1.00 47.76 127 GLY C CA 1
ATOM 4516 C C . GLY C 1 146 ? 86.611 114.406 -44.731 1.00 47.55 127 GLY C C 1
ATOM 4517 O O . GLY C 1 146 ? 86.795 113.191 -44.626 1.00 47.39 127 GLY C O 1
ATOM 4518 N N . GLY C 1 147 ? 85.421 114.941 -44.990 1.00 48.07 128 GLY C N 1
ATOM 4519 C CA . GLY C 1 147 ? 84.215 114.113 -45.193 1.00 48.12 128 GLY C CA 1
ATOM 4520 C C . GLY C 1 147 ? 83.803 113.241 -44.021 1.00 48.90 128 GLY C C 1
ATOM 4521 O O . GLY C 1 147 ? 83.175 112.177 -44.207 1.00 49.09 128 GLY C O 1
ATOM 4522 N N . GLU C 1 148 ? 84.127 113.686 -42.810 1.00 48.98 129 GLU C N 1
ATOM 4523 C CA . GLU C 1 148 ? 83.815 112.918 -41.603 1.00 49.46 129 GLU C CA 1
ATOM 4524 C C . GLU C 1 148 ? 82.364 113.167 -41.253 1.00 49.51 129 GLU C C 1
ATOM 4525 O O . GLU C 1 148 ? 81.895 114.307 -41.385 1.00 49.37 129 GLU C O 1
ATOM 4531 N N . LEU C 1 149 ? 81.664 112.105 -40.836 1.00 49.50 130 LEU C N 1
ATOM 4532 C CA . LEU C 1 149 ? 80.301 112.200 -40.351 1.00 49.08 130 LEU C CA 1
ATOM 4533 C C . LEU C 1 149 ? 80.420 112.409 -38.832 1.00 50.18 130 LEU C C 1
ATOM 4534 O O . LEU C 1 149 ? 80.706 111.460 -38.084 1.00 49.18 130 LEU C O 1
ATOM 4539 N N . VAL C 1 150 ? 80.221 113.651 -38.386 1.00 51.77 131 VAL C N 1
ATOM 4540 C CA . VAL C 1 150 ? 80.310 113.990 -36.963 1.00 52.65 131 VAL C CA 1
ATOM 4541 C C . VAL C 1 150 ? 78.906 113.965 -36.394 1.00 54.46 131 VAL C C 1
ATOM 4542 O O . VAL C 1 150 ? 78.062 114.701 -36.866 1.00 54.06 131 VAL C O 1
ATOM 4546 N N . ILE C 1 151 ? 78.681 113.120 -35.391 1.00 57.68 132 ILE C N 1
ATOM 4547 C CA . ILE C 1 151 ? 77.391 112.948 -34.706 1.00 61.74 132 ILE C CA 1
ATOM 4548 C C . ILE C 1 151 ? 77.582 113.413 -33.256 1.00 63.66 132 ILE C C 1
ATOM 4549 O O . ILE C 1 151 ? 78.593 113.077 -32.637 1.00 63.55 132 ILE C O 1
ATOM 4554 N N . GLN C 1 152 ? 76.604 114.156 -32.731 1.00 66.42 133 GLN C N 1
ATOM 4555 C CA . GLN C 1 152 ? 76.656 114.775 -31.394 1.00 68.68 133 GLN C CA 1
ATOM 4556 C C . GLN C 1 152 ? 75.320 114.596 -30.667 1.00 71.07 133 GLN C C 1
ATOM 4557 O O . GLN C 1 152 ? 74.282 115.042 -31.157 1.00 71.18 133 GLN C O 1
ATOM 4563 N N . ASP C 1 153 ? 75.350 113.953 -29.499 1.00 73.97 134 ASP C N 1
ATOM 4564 C CA . ASP C 1 153 ? 74.129 113.650 -28.690 1.00 75.75 134 ASP C CA 1
ATOM 4565 C C . ASP C 1 153 ? 74.308 114.083 -27.205 1.00 77.07 134 ASP C C 1
ATOM 4566 O O . ASP C 1 153 ? 75.265 114.815 -26.886 1.00 76.48 134 ASP C O 1
ATOM 4571 N N . THR C 1 154 ? 73.346 113.733 -26.339 1.00 78.75 135 THR C N 1
ATOM 4572 C CA . THR C 1 154 ? 73.475 113.961 -24.874 1.00 79.27 135 THR C CA 1
ATOM 4573 C C . THR C 1 154 ? 74.507 112.942 -24.294 1.00 79.83 135 THR C C 1
ATOM 4574 O O . THR C 1 154 ? 75.191 113.249 -23.301 1.00 80.25 135 THR C O 1
ATOM 4578 N N . TYR C 1 155 ? 74.614 111.756 -24.918 1.00 79.32 136 TYR C N 1
ATOM 4579 C CA . TYR C 1 155 ? 75.632 110.756 -24.563 1.00 78.29 136 TYR C CA 1
ATOM 4580 C C . TYR C 1 155 ? 77.063 111.232 -24.927 1.00 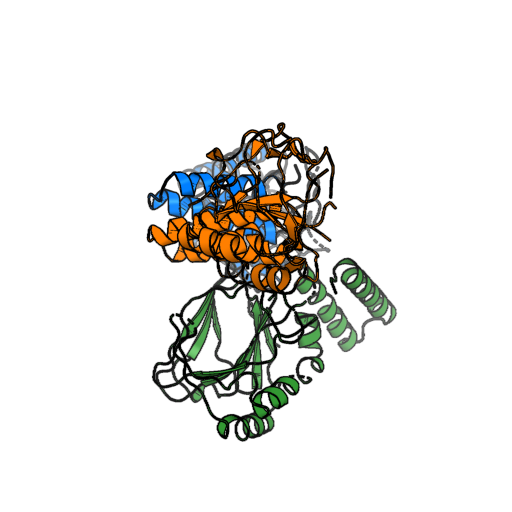77.64 136 TYR C C 1
ATOM 4581 O O . TYR C 1 155 ? 77.997 110.926 -24.201 1.00 78.00 136 TYR C O 1
ATOM 4583 N N . GLY C 1 156 ? 77.239 111.986 -26.017 1.00 76.57 137 GLY C N 1
ATOM 4584 C CA . GLY C 1 156 ? 78.576 112.509 -26.375 1.00 75.72 137 GLY C CA 1
ATOM 4585 C C . GLY C 1 156 ? 78.752 113.016 -27.803 1.00 73.74 137 GLY C C 1
ATOM 4586 O O . GLY C 1 156 ? 77.864 113.691 -28.346 1.00 74.42 137 GLY C O 1
ATOM 4587 N N . GLN C 1 157 ? 79.927 112.723 -28.380 1.00 70.30 138 GLN C N 1
ATOM 4588 C CA . GLN C 1 157 ? 80.290 113.075 -29.758 1.00 67.44 138 GLN C CA 1
ATOM 4589 C C . GLN C 1 157 ? 81.247 112.036 -30.394 1.00 66.65 138 GLN C C 1
ATOM 4590 O O . GLN C 1 157 ? 82.136 111.511 -29.710 1.00 66.37 138 GLN C O 1
ATOM 4596 N N . GLN C 1 158 ? 81.057 111.766 -31.697 1.00 66.04 139 GLN C N 1
ATOM 4597 C CA . GLN C 1 158 ? 81.934 110.881 -32.488 1.00 64.57 139 GLN C CA 1
ATOM 4598 C C . GLN C 1 158 ? 82.090 111.347 -33.946 1.00 62.94 139 GLN C C 1
ATOM 4599 O O . GLN C 1 158 ? 81.170 111.947 -34.492 1.00 63.96 139 GLN C O 1
ATOM 4605 N N . SER C 1 159 ? 83.267 111.103 -34.536 1.00 60.25 140 SER C N 1
ATOM 4606 C CA . SER C 1 159 ? 83.543 111.300 -35.982 1.00 59.39 140 SER C CA 1
ATOM 4607 C C . SER C 1 159 ? 83.492 109.897 -36.597 1.00 58.62 140 SER C C 1
ATOM 4608 O O . SER C 1 159 ? 84.070 108.962 -36.031 1.00 59.57 140 SER C O 1
ATOM 4611 N N . ILE C 1 160 ? 82.796 109.735 -37.726 1.00 57.40 141 ILE C N 1
ATOM 4612 C CA . ILE C 1 160 ? 82.669 108.421 -38.387 1.00 56.36 141 ILE C CA 1
ATOM 4613 C C . ILE C 1 160 ? 83.063 108.536 -39.846 1.00 54.54 141 ILE C C 1
ATOM 4614 O O . ILE C 1 160 ? 82.558 109.398 -40.556 1.00 54.67 141 ILE C O 1
ATOM 4619 N N . LYS C 1 161 ? 83.995 107.673 -40.256 1.00 53.40 142 LYS C N 1
ATOM 4620 C CA . LYS C 1 161 ? 84.536 107.637 -41.605 1.00 52.73 142 LYS C CA 1
ATOM 4621 C C . LYS C 1 161 ? 85.015 106.182 -41.844 1.00 52.96 142 LYS C C 1
ATOM 4622 O O . LYS C 1 161 ? 86.208 105.891 -41.832 1.00 53.60 142 LYS C O 1
ATOM 4628 N N . LEU C 1 162 ? 84.039 105.281 -42.029 1.00 52.82 143 LEU C N 1
ATOM 4629 C CA . LEU C 1 162 ? 84.268 103.826 -42.160 1.00 52.59 143 LEU C CA 1
ATOM 4630 C C . LEU C 1 162 ? 84.709 103.362 -43.541 1.00 52.85 143 LEU C C 1
ATOM 4631 O O . LEU C 1 162 ? 84.565 104.084 -44.541 1.00 52.76 143 LEU C O 1
ATOM 4636 N N . SER C 1 163 ? 85.212 102.122 -43.575 1.00 53.01 144 SER C N 1
ATOM 4637 C CA . SER C 1 163 ? 85.677 101.462 -44.807 1.00 52.57 144 SER C CA 1
ATOM 4638 C C . SER C 1 163 ? 84.555 101.284 -45.818 1.00 51.58 144 SER C C 1
ATOM 4639 O O . SER C 1 163 ? 83.397 101.134 -45.435 1.00 51.81 144 SER C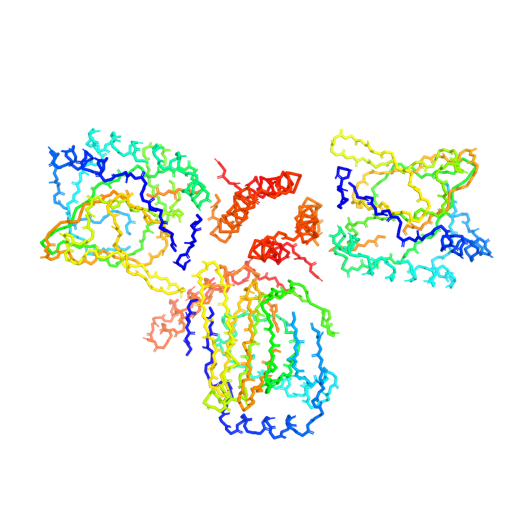 O 1
ATOM 4642 N N . ALA C 1 164 ? 84.917 101.286 -47.103 1.00 50.83 145 ALA C N 1
ATOM 4643 C CA . ALA C 1 164 ? 83.959 101.071 -48.185 1.00 50.07 145 ALA C CA 1
ATOM 4644 C C . ALA C 1 164 ? 83.274 99.711 -47.981 1.00 49.63 145 ALA C C 1
ATOM 4645 O O . ALA C 1 164 ? 83.945 98.695 -47.775 1.00 50.04 145 ALA C O 1
ATOM 4647 N N . GLY C 1 165 ? 81.944 99.721 -47.974 1.00 49.01 146 GLY C N 1
ATOM 4648 C CA . GLY C 1 165 ? 81.140 98.520 -47.732 1.00 49.62 146 GLY C CA 1
ATOM 4649 C C . GLY C 1 165 ? 80.609 98.410 -46.309 1.00 50.17 146 GLY C C 1
ATOM 4650 O O . GLY C 1 165 ? 79.739 97.562 -46.040 1.00 50.19 146 GLY C O 1
ATOM 4651 N N . SER C 1 166 ? 81.140 99.237 -45.397 1.00 50.57 147 SER C N 1
ATOM 4652 C CA . SER C 1 166 ? 80.687 99.272 -44.011 1.00 51.81 147 SER C CA 1
ATOM 4653 C C . SER C 1 166 ? 79.555 100.292 -43.869 1.00 51.59 147 SER C C 1
ATOM 4654 O O . SER C 1 166 ? 79.451 101.244 -44.646 1.00 52.10 147 SER C O 1
ATOM 4657 N N . LEU C 1 167 ? 78.727 100.074 -42.854 1.00 51.87 148 LEU C N 1
ATOM 4658 C CA . LEU C 1 167 ? 77.558 100.883 -42.573 1.00 51.81 148 LEU C CA 1
ATOM 4659 C C . LEU C 1 167 ? 77.570 101.419 -41.136 1.00 52.97 148 LEU C C 1
ATOM 4660 O O . LEU C 1 167 ? 77.876 100.663 -40.204 1.00 53.44 148 LEU C O 1
ATOM 4665 N N . VAL C 1 168 ? 77.231 102.698 -40.960 1.00 52.38 149 VAL C N 1
ATOM 4666 C CA . VAL C 1 168 ? 76.986 103.244 -39.628 1.00 52.63 149 VAL C CA 1
ATOM 4667 C C . VAL C 1 168 ? 75.460 103.413 -39.519 1.00 53.15 149 VAL C C 1
ATOM 4668 O O . VAL C 1 168 ? 74.819 103.867 -40.464 1.00 52.72 149 VAL C O 1
ATOM 4672 N N . LEU C 1 169 ? 74.905 102.999 -38.379 1.00 54.17 150 LEU C N 1
ATOM 4673 C CA . LEU C 1 169 ? 73.481 103.115 -38.044 1.00 54.63 150 LEU C CA 1
ATOM 4674 C C . LEU C 1 169 ? 73.432 103.984 -36.782 1.00 55.52 150 LEU C C 1
ATOM 4675 O O . LEU C 1 169 ? 74.092 103.662 -35.794 1.00 56.33 150 LEU C O 1
ATOM 4680 N N . TYR C 1 170 ? 72.706 105.103 -36.842 1.00 55.73 151 TYR C N 1
ATOM 4681 C CA . TYR C 1 170 ? 72.653 106.076 -35.747 1.00 55.70 151 TYR C CA 1
ATOM 4682 C C . TYR C 1 170 ? 71.251 106.675 -35.600 1.00 56.43 151 TYR C C 1
ATOM 4683 O O . TYR C 1 170 ? 70.492 106.659 -36.562 1.00 54.94 151 TYR C O 1
ATOM 4692 N N . PRO C 1 171 ? 70.890 107.172 -34.388 1.00 57.83 152 PRO C N 1
ATOM 4693 C CA . PRO C 1 171 ? 69.565 107.779 -34.253 1.00 58.11 152 PRO C CA 1
ATOM 4694 C C . PRO C 1 171 ? 69.466 109.067 -35.055 1.00 57.88 152 PRO C C 1
ATOM 4695 O O . PRO C 1 171 ? 70.424 109.831 -35.116 1.00 58.93 152 PRO C O 1
ATOM 4699 N N . SER C 1 172 ? 68.297 109.289 -35.640 1.00 57.81 153 SER C N 1
ATOM 4700 C CA . SER C 1 172 ? 68.024 110.467 -36.469 1.00 58.34 153 SER C CA 1
ATOM 4701 C C . SER C 1 172 ? 67.893 111.790 -35.701 1.00 58.59 153 SER C C 1
ATOM 4702 O O . SER C 1 172 ? 67.931 112.875 -36.315 1.00 59.96 153 SER C O 1
ATOM 4705 N N . SER C 1 173 ? 67.735 111.689 -34.381 1.00 58.06 154 SER C N 1
ATOM 4706 C CA . SER C 1 173 ? 67.652 112.825 -33.454 1.00 58.37 154 SER C CA 1
ATOM 4707 C C . SER C 1 173 ? 68.971 113.575 -33.215 1.00 57.54 154 SER C C 1
ATOM 4708 O O . SER C 1 173 ? 68.959 114.711 -32.737 1.00 56.47 154 SER C O 1
ATOM 4711 N N . SER C 1 174 ? 70.091 112.928 -33.521 1.00 57.78 155 SER C N 1
ATOM 4712 C CA . SER C 1 174 ? 71.431 113.508 -33.355 1.00 58.25 155 SER C CA 1
ATOM 4713 C C . SER C 1 174 ? 71.646 114.796 -34.151 1.00 56.14 155 SER C C 1
ATOM 4714 O O . SER C 1 174 ? 71.094 114.953 -35.256 1.00 56.01 155 SER C O 1
ATOM 4717 N N . LEU C 1 175 ? 72.434 115.701 -33.571 1.00 53.50 156 LEU C N 1
ATOM 4718 C CA . LEU C 1 175 ? 72.868 116.915 -34.241 1.00 53.35 156 LEU C CA 1
ATOM 4719 C C . LEU C 1 175 ? 74.107 116.425 -34.983 1.00 53.15 156 LEU C C 1
ATOM 4720 O O . LEU C 1 175 ? 75.011 115.841 -34.361 1.00 52.53 156 LEU C O 1
ATOM 4725 N N . HIS C 1 176 ? 74.146 116.629 -36.302 1.00 52.01 157 HIS C N 1
ATOM 4726 C CA . HIS C 1 176 ? 75.240 116.079 -37.108 1.00 51.03 157 HIS C CA 1
ATOM 4727 C C . HIS C 1 176 ? 75.597 116.818 -38.379 1.00 50.06 157 HIS C C 1
ATOM 4728 O O . HIS C 1 176 ? 74.840 117.654 -38.875 1.00 50.08 157 HIS C O 1
ATOM 4735 N N . GLN C 1 177 ? 76.769 116.471 -38.901 1.00 49.49 158 GLN C N 1
ATOM 4736 C CA . GLN C 1 177 ? 77.267 117.057 -40.131 1.00 49.58 158 GLN C CA 1
ATOM 4737 C C . GLN C 1 177 ? 78.218 116.144 -40.890 1.00 48.87 158 GLN C C 1
ATOM 4738 O O . GLN C 1 177 ? 78.700 115.151 -40.343 1.00 48.91 158 GLN C O 1
ATOM 4744 N N . VAL C 1 178 ? 78.479 116.524 -42.140 1.00 48.05 159 VAL C N 1
ATOM 4745 C CA . VAL C 1 178 ? 79.522 115.927 -42.970 1.00 47.44 159 VAL C CA 1
ATOM 4746 C C . VAL C 1 178 ? 80.497 117.082 -43.161 1.00 47.68 159 VAL C C 1
ATOM 4747 O O . VAL C 1 178 ? 80.143 118.080 -43.789 1.00 47.26 159 VAL C O 1
ATOM 4751 N N . THR C 1 179 ? 81.707 116.959 -42.606 1.00 47.93 160 THR C N 1
ATOM 4752 C CA . THR C 1 179 ? 82.711 118.048 -42.695 1.00 47.79 160 THR C CA 1
ATOM 4753 C C . THR C 1 179 ? 83.148 118.151 -44.149 1.00 47.90 160 THR C C 1
ATOM 4754 O O . THR C 1 179 ? 82.990 117.175 -44.888 1.00 48.54 160 THR C O 1
ATOM 4758 N N . PRO C 1 180 ? 83.669 119.320 -44.578 1.00 47.26 161 PRO C N 1
ATOM 4759 C CA . PRO C 1 180 ? 84.077 119.429 -45.975 1.00 47.17 161 PRO C CA 1
ATOM 4760 C C . PRO C 1 180 ? 85.118 118.397 -46.437 1.00 48.06 161 PRO C C 1
ATOM 4761 O O . PRO C 1 180 ? 85.978 117.985 -45.644 1.00 48.41 161 PRO C O 1
ATOM 4765 N N . VAL C 1 181 ? 84.972 117.945 -47.686 1.00 48.66 162 VAL C N 1
ATOM 4766 C CA . VAL C 1 181 ? 85.945 117.065 -48.322 1.00 49.06 162 VAL C CA 1
ATOM 4767 C C . VAL C 1 181 ? 86.831 118.051 -49.060 1.00 49.50 162 VAL C C 1
ATOM 4768 O O . VAL C 1 181 ? 86.377 118.743 -49.973 1.00 49.30 162 VAL C O 1
ATOM 4772 N N . LEU C 1 182 ? 88.080 118.131 -48.616 1.00 50.12 163 LEU C N 1
ATOM 4773 C CA . LEU C 1 182 ? 89.078 119.055 -49.154 1.00 50.79 163 LEU C CA 1
ATOM 4774 C C . LEU C 1 182 ? 89.908 118.423 -50.296 1.00 51.49 163 LEU C C 1
ATOM 4775 O O . LEU C 1 182 ? 90.496 119.143 -51.121 1.00 51.10 163 LEU C O 1
ATOM 4780 N N . SER C 1 183 ? 89.951 117.084 -50.320 1.00 51.76 164 SER C N 1
ATOM 4781 C CA . SER C 1 183 ? 90.745 116.291 -51.270 1.00 51.44 164 SER C CA 1
ATOM 4782 C C . SER C 1 183 ? 90.040 114.961 -51.587 1.00 50.39 164 SER C C 1
ATOM 4783 O O . SER C 1 183 ? 89.496 114.313 -50.680 1.00 49.65 164 SER C O 1
ATOM 4786 N N . GLY C 1 184 ? 90.080 114.564 -52.862 1.00 49.76 165 GLY C N 1
ATOM 4787 C CA . GLY C 1 184 ? 89.467 113.324 -53.322 1.00 49.89 165 GLY C CA 1
ATOM 4788 C C . GLY C 1 184 ? 87.957 113.447 -53.339 1.00 50.61 165 GLY C C 1
ATOM 4789 O O . GLY C 1 184 ? 87.432 114.560 -53.516 1.00 50.79 165 GLY C O 1
ATOM 4790 N N . GLU C 1 185 ? 87.273 112.313 -53.130 1.00 50.40 166 GLU C N 1
ATOM 4791 C CA . GLU C 1 185 ? 85.811 112.258 -53.139 1.00 50.14 166 GLU C CA 1
ATOM 4792 C C . GLU C 1 185 ? 85.247 111.210 -52.181 1.00 49.64 166 GLU C C 1
ATOM 4793 O O . GLU C 1 185 ? 85.877 110.178 -51.937 1.00 49.83 166 GLU C O 1
ATOM 4799 N N . ARG C 1 186 ? 84.052 111.489 -51.660 1.00 48.57 167 ARG C N 1
ATOM 4800 C CA . ARG C 1 186 ? 83.335 110.594 -50.762 1.00 48.63 167 ARG C CA 1
ATOM 4801 C C . ARG C 1 186 ? 81.978 110.298 -51.384 1.00 48.00 167 ARG C C 1
ATOM 4802 O O . ARG C 1 186 ? 81.164 111.217 -51.533 1.00 46.05 167 ARG C O 1
ATOM 4810 N N . THR C 1 187 ? 81.760 109.029 -51.744 1.00 47.54 168 THR C N 1
ATOM 4811 C CA . THR C 1 187 ? 80.495 108.543 -52.289 1.00 46.08 168 THR C CA 1
ATOM 4812 C C . THR C 1 187 ? 79.905 107.650 -51.207 1.00 46.39 168 THR C C 1
ATOM 4813 O O . THR C 1 187 ? 80.636 106.872 -50.583 1.00 45.91 168 THR C O 1
ATOM 4817 N N . ALA C 1 188 ? 78.595 107.770 -50.983 1.00 46.14 169 ALA C N 1
ATOM 4818 C CA . ALA C 1 188 ? 77.883 106.965 -49.983 1.00 46.61 169 ALA C CA 1
ATOM 4819 C C . ALA C 1 188 ? 76.387 106.861 -50.283 1.00 47.11 169 ALA C C 1
ATOM 4820 O O . ALA C 1 188 ? 75.862 107.660 -51.047 1.00 48.01 169 ALA C O 1
ATOM 4822 N N . ALA C 1 189 ? 75.741 105.855 -49.701 1.00 47.13 170 ALA C N 1
ATOM 4823 C CA . ALA C 1 189 ? 74.291 105.681 -49.750 1.00 47.80 170 ALA C CA 1
ATOM 4824 C C . ALA C 1 189 ? 73.794 106.094 -48.370 1.00 48.44 170 ALA C C 1
ATOM 4825 O O . ALA C 1 189 ? 74.299 105.595 -47.374 1.00 49.28 170 ALA C O 1
ATOM 4827 N N . PHE C 1 190 ? 72.818 107.001 -48.322 1.00 48.63 171 PHE C N 1
ATOM 4828 C CA . PHE C 1 190 ? 72.214 107.446 -47.090 1.00 49.03 171 PHE C CA 1
ATOM 4829 C C . PHE C 1 190 ? 70.737 107.045 -47.063 1.00 48.88 171 PHE C C 1
ATOM 4830 O O . PHE C 1 190 ? 70.052 107.064 -48.088 1.00 48.37 171 PHE C O 1
ATOM 4846 N N . TRP C 1 192 ? 67.043 106.584 -44.178 1.00 50.76 173 TRP C N 1
ATOM 4847 C CA . TRP C 1 192 ? 66.335 106.609 -42.917 1.00 51.48 173 TRP C CA 1
ATOM 4848 C C . TRP C 1 192 ? 65.503 105.357 -42.815 1.00 51.11 173 TRP C C 1
ATOM 4849 O O . TRP C 1 192 ? 65.217 104.701 -43.821 1.00 49.69 173 TRP C O 1
ATOM 4860 N N . LEU C 1 193 ? 65.109 105.025 -41.594 1.00 51.66 174 LEU C N 1
ATOM 4861 C CA . LEU C 1 193 ? 64.191 103.922 -41.399 1.00 52.70 174 LEU C CA 1
ATOM 4862 C C . LEU C 1 193 ? 63.369 104.069 -40.156 1.00 50.37 174 LEU C C 1
ATOM 4863 O O . LEU C 1 193 ? 63.817 104.657 -39.176 1.00 49.24 174 LEU C O 1
ATOM 4868 N N . GLN C 1 194 ? 62.142 103.557 -40.250 1.00 49.46 175 GLN C N 1
ATOM 4869 C CA . GLN C 1 194 ? 61.219 103.503 -39.156 1.00 48.62 175 GLN C CA 1
ATOM 4870 C C . GLN C 1 194 ? 61.397 102.085 -38.637 1.00 48.11 175 GLN C C 1
ATOM 4871 O O . GLN C 1 194 ? 61.371 101.112 -39.406 1.00 46.59 175 GLN C O 1
ATOM 4877 N N . SER C 1 195 ? 61.583 101.995 -37.329 1.00 47.05 176 SER C N 1
ATOM 4878 C CA . SER C 1 195 ? 61.703 100.736 -36.652 1.00 48.16 176 SER C CA 1
ATOM 4879 C C . SER C 1 195 ? 60.316 100.253 -36.220 1.00 47.03 176 SER C C 1
ATOM 4880 O O . SER C 1 195 ? 59.375 101.031 -36.047 1.00 45.75 176 SER C O 1
ATOM 4891 N N . VAL C 1 197 ? 59.956 99.072 -33.321 1.00 47.26 178 VAL C N 1
ATOM 4892 C CA . VAL C 1 197 ? 59.948 99.489 -31.902 1.00 47.37 178 VAL C CA 1
ATOM 4893 C C . VAL C 1 197 ? 60.338 100.954 -31.877 1.00 47.74 178 VAL C C 1
ATOM 4894 O O . VAL C 1 197 ? 61.444 101.300 -32.242 1.00 46.15 178 VAL C O 1
ATOM 4898 N N . ARG C 1 198 ? 59.377 101.800 -31.518 1.00 47.00 179 ARG C N 1
ATOM 4899 C CA . ARG C 1 198 ? 59.560 103.228 -31.458 1.00 47.61 179 ARG C CA 1
ATOM 4900 C C . ARG C 1 198 ? 60.614 103.672 -30.412 1.00 47.92 179 ARG C C 1
ATOM 4901 O O . ARG C 1 198 ? 61.507 104.441 -30.727 1.00 48.35 179 ARG C O 1
ATOM 4909 N N . ASP C 1 199 ? 60.484 103.188 -29.181 1.00 46.71 180 ASP C N 1
ATOM 4910 C CA . ASP C 1 199 ? 61.351 103.610 -28.083 1.00 47.20 180 ASP C CA 1
ATOM 4911 C C . ASP C 1 199 ? 62.756 103.014 -28.210 1.00 47.76 180 ASP C C 1
ATOM 4912 O O . ASP C 1 199 ? 62.927 101.806 -28.343 1.00 45.64 180 ASP C O 1
ATOM 4917 N N . GLU C 1 200 ? 63.750 103.884 -28.182 1.00 51.16 181 GLU C N 1
ATOM 4918 C CA . GLU C 1 200 ? 65.142 103.484 -28.295 1.00 52.50 181 GLU C CA 1
ATOM 4919 C C . GLU C 1 200 ? 65.564 102.553 -27.169 1.00 48.81 181 GLU C C 1
ATOM 4920 O O . GLU C 1 200 ? 66.233 101.552 -27.445 1.00 46.90 181 GLU C O 1
ATOM 4926 N N . GLY C 1 201 ? 65.129 102.874 -25.938 1.00 47.35 182 GLY C N 1
ATOM 4927 C CA . GLY C 1 201 ? 65.399 102.075 -24.741 1.00 46.87 182 GLY C CA 1
ATOM 4928 C C . GLY C 1 201 ? 64.871 100.654 -24.908 1.00 48.19 182 GLY C C 1
ATOM 4929 O O . GLY C 1 201 ? 65.577 99.680 -24.657 1.00 49.34 182 GLY C O 1
ATOM 4930 N N . GLN C 1 202 ? 63.632 100.533 -25.358 1.00 47.11 183 GLN C N 1
ATOM 4931 C CA . GLN C 1 202 ? 63.039 99.206 -25.604 1.00 47.72 183 GLN C CA 1
ATOM 4932 C C . GLN C 1 202 ? 63.764 98.443 -26.723 1.00 47.85 183 GLN C C 1
ATOM 4933 O O . GLN C 1 202 ? 63.951 97.229 -26.631 1.00 46.80 183 GLN C O 1
ATOM 4939 N N . ARG C 1 203 ? 64.158 99.170 -27.772 1.00 47.90 184 ARG C N 1
ATOM 4940 C CA . ARG C 1 203 ? 64.805 98.567 -28.930 1.00 49.16 184 ARG C CA 1
ATOM 4941 C C . ARG C 1 203 ? 66.189 98.042 -28.550 1.00 50.45 184 ARG C C 1
ATOM 4942 O O . ARG C 1 203 ? 66.575 96.957 -29.007 1.00 52.00 184 ARG C O 1
ATOM 4950 N N . ARG C 1 204 ? 66.911 98.782 -27.709 1.00 50.62 185 ARG C N 1
ATOM 4951 C CA . ARG C 1 204 ? 68.235 98.350 -27.228 1.00 51.81 185 ARG C CA 1
ATOM 4952 C C . ARG C 1 204 ? 68.137 97.154 -26.274 1.00 51.48 185 ARG C C 1
ATOM 4953 O O . ARG C 1 204 ? 68.976 96.261 -26.330 1.00 49.54 185 ARG C O 1
ATOM 4956 N N . LEU C 1 205 ? 67.102 97.125 -25.435 1.00 51.71 186 LEU C N 1
ATOM 4957 C CA . LEU C 1 205 ? 66.856 95.976 -24.542 1.00 51.15 186 LEU C CA 1
ATOM 4958 C C . LEU C 1 205 ? 66.582 94.728 -25.360 1.00 50.39 186 LEU C C 1
ATOM 4959 O O . LEU C 1 205 ? 67.146 93.682 -25.080 1.00 49.85 186 LEU C O 1
ATOM 4964 N N . LEU C 1 206 ? 65.718 94.834 -26.375 1.00 50.43 187 LEU C N 1
ATOM 4965 C CA . LEU C 1 206 ? 65.453 93.688 -27.264 1.00 49.88 187 LEU C CA 1
ATOM 4966 C C . LEU C 1 206 ? 66.732 93.187 -27.938 1.00 50.03 187 LEU C C 1
ATOM 4967 O O . LEU C 1 206 ? 66.988 91.983 -27.977 1.00 48.79 187 LEU C O 1
ATOM 4972 N N . PHE C 1 207 ? 67.513 94.135 -28.467 1.00 51.43 188 PHE C N 1
ATOM 4973 C CA . PHE C 1 207 ? 68.783 93.848 -29.111 1.00 50.90 188 PHE C CA 1
ATOM 4974 C C . PHE C 1 207 ? 69.716 93.124 -28.147 1.00 49.80 188 PHE C C 1
ATOM 4975 O O . PHE C 1 207 ? 70.336 92.150 -28.541 1.00 49.23 188 PHE C O 1
ATOM 4983 N N . GLN C 1 208 ? 69.801 93.595 -26.897 1.00 50.01 189 GLN C N 1
ATOM 4984 C CA A GLN C 1 208 ? 70.630 92.991 -25.825 0.50 50.22 189 GLN C CA 1
ATOM 4985 C CA B GLN C 1 208 ? 70.692 92.941 -25.933 0.50 49.79 189 GLN C CA 1
ATOM 4986 C C . GLN C 1 208 ? 70.200 91.533 -25.546 1.00 49.70 189 GLN C C 1
ATOM 4987 O O . GLN C 1 208 ? 71.023 90.628 -25.401 1.00 49.02 189 GLN C O 1
ATOM 4998 N N . LEU C 1 209 ? 68.890 91.328 -25.452 1.00 48.41 190 LEU C N 1
ATOM 4999 C CA . LEU C 1 209 ? 68.338 90.003 -25.187 1.00 47.40 190 LEU C CA 1
ATOM 5000 C C . LEU C 1 209 ? 68.599 89.080 -26.366 1.00 48.13 190 LEU C C 1
ATOM 5001 O O . LEU C 1 209 ? 69.092 87.954 -26.170 1.00 47.42 190 LEU C O 1
ATOM 5006 N N . ASP C 1 210 ? 68.332 89.561 -27.587 1.00 48.56 191 ASP C N 1
ATOM 5007 C CA . ASP C 1 210 ? 68.595 88.746 -28.790 1.00 48.32 191 ASP C CA 1
ATOM 5008 C C . ASP C 1 210 ? 70.073 88.310 -28.903 1.00 48.79 191 ASP C C 1
ATOM 5009 O O . ASP C 1 210 ? 70.371 87.133 -29.157 1.00 48.22 191 ASP C O 1
ATOM 5014 N N . GLN C 1 211 ? 70.987 89.252 -28.684 1.00 49.04 192 GLN C N 1
ATOM 5015 C CA . GLN C 1 211 ? 72.428 88.965 -28.777 1.00 48.96 192 GLN C CA 1
ATOM 5016 C C . GLN C 1 211 ? 72.932 88.002 -27.700 1.00 48.12 192 GLN C C 1
ATOM 5017 O O . GLN C 1 211 ? 73.859 87.243 -27.962 1.00 47.59 192 GLN C O 1
ATOM 5023 N N . SER C 1 212 ? 72.330 88.034 -26.505 1.00 46.90 193 SER C N 1
ATOM 5024 C CA . SER C 1 212 ? 72.638 87.068 -25.463 1.00 46.33 193 SER C CA 1
ATOM 5025 C C . SER C 1 212 ? 72.174 85.681 -25.883 1.00 46.45 193 SER C C 1
ATOM 5026 O O . SER C 1 212 ? 72.939 84.717 -25.718 1.00 46.24 193 SER C O 1
ATOM 5029 N N . ILE C 1 213 ? 70.960 85.602 -26.449 1.00 47.27 194 ILE C N 1
ATOM 5030 C CA . ILE C 1 213 ? 70.392 84.358 -26.985 1.00 48.03 194 ILE C CA 1
ATOM 5031 C C . ILE C 1 213 ? 71.316 83.799 -28.068 1.00 48.51 194 ILE C C 1
ATOM 5032 O O . ILE C 1 213 ? 71.655 82.612 -28.011 1.00 46.95 194 ILE C O 1
ATOM 5037 N N . GLN C 1 214 ? 71.765 84.649 -28.998 1.00 49.41 195 GLN C N 1
ATOM 5038 C CA . GLN C 1 214 ? 72.710 84.199 -30.049 1.00 50.34 195 GLN C CA 1
ATOM 5039 C C . GLN C 1 214 ? 74.030 83.693 -29.501 1.00 50.79 195 GLN C C 1
ATOM 5040 O O . GLN C 1 214 ? 74.495 82.646 -29.939 1.00 50.66 195 GLN C O 1
ATOM 5046 N N . SER C 1 215 ? 74.607 84.410 -28.535 1.00 51.05 196 SER C N 1
ATOM 5047 C CA . SER C 1 215 ? 75.865 83.981 -27.907 1.00 50.87 196 SER C CA 1
ATOM 5048 C C . SER C 1 215 ? 75.706 82.668 -27.169 1.00 50.33 196 SER C C 1
ATOM 5049 O O . SER C 1 215 ? 76.574 81.813 -27.268 1.00 50.77 196 SER C O 1
ATOM 5052 N N . LEU C 1 216 ? 74.612 82.528 -26.421 1.00 50.03 197 LEU C N 1
ATOM 5053 C CA . LEU C 1 216 ? 74.319 81.281 -25.686 1.00 49.74 197 LEU C CA 1
ATOM 5054 C C . LEU C 1 216 ? 74.100 80.100 -26.652 1.00 49.67 197 LEU C C 1
ATOM 5055 O O . LEU C 1 216 ? 74.572 78.995 -26.382 1.00 48.59 197 LEU C O 1
ATOM 5060 N N . THR C 1 217 ? 73.444 80.355 -27.787 1.00 50.07 198 THR C N 1
ATOM 5061 C CA . THR C 1 217 ? 73.281 79.344 -28.850 1.00 51.06 198 THR C CA 1
ATOM 5062 C C . THR C 1 217 ? 74.648 78.872 -29.386 1.00 51.43 198 THR C C 1
ATOM 5063 O O . THR C 1 217 ? 74.877 77.668 -29.504 1.00 51.94 198 THR C O 1
ATOM 5067 N N . ALA C 1 218 ? 75.541 79.822 -29.677 1.00 52.15 199 ALA C N 1
ATOM 5068 C CA . ALA C 1 218 ? 76.925 79.538 -30.127 1.00 52.35 199 ALA C CA 1
ATOM 5069 C C . ALA C 1 218 ? 77.739 78.783 -29.066 1.00 53.12 199 ALA C C 1
ATOM 5070 O O . ALA C 1 218 ? 78.536 77.915 -29.405 1.00 53.79 199 ALA C O 1
ATOM 5072 N N . GLN C 1 219 ? 77.509 79.106 -27.790 1.00 54.03 200 GLN C N 1
ATOM 5073 C CA . GLN C 1 219 ? 78.159 78.443 -26.633 1.00 54.39 200 GLN C CA 1
ATOM 5074 C C . GLN C 1 219 ? 77.488 77.101 -26.227 1.00 53.60 200 GLN C C 1
ATOM 5075 O O . GLN C 1 219 ? 77.872 76.512 -25.218 1.00 52.55 200 GLN C O 1
ATOM 5081 N N . THR C 1 220 ? 76.470 76.656 -26.981 1.00 53.96 201 THR C N 1
ATOM 5082 C CA . THR C 1 220 ? 75.793 75.358 -26.798 1.00 54.32 201 THR C CA 1
ATOM 5083 C C . THR C 1 220 ? 75.112 75.204 -25.426 1.00 54.13 201 THR C C 1
ATOM 5084 O O . THR C 1 220 ? 75.224 74.162 -24.774 1.00 53.72 201 THR C O 1
ATOM 5088 N N . ALA C 1 221 ? 74.407 76.260 -25.010 1.00 53.45 202 ALA C N 1
ATOM 5089 C CA . ALA C 1 221 ? 73.642 76.282 -23.745 1.00 53.77 202 ALA C CA 1
ATOM 5090 C C . ALA C 1 221 ? 72.447 75.347 -23.868 1.00 54.15 202 ALA C C 1
ATOM 5091 O O . ALA C 1 221 ? 72.035 75.032 -24.992 1.00 55.28 202 ALA C O 1
ATOM 5093 N N . ALA C 1 222 ? 71.887 74.923 -22.732 1.00 53.34 203 ALA C N 1
ATOM 5094 C CA . ALA C 1 222 ? 70.719 74.027 -22.719 1.00 53.88 203 ALA C CA 1
ATOM 5095 C C . ALA C 1 222 ? 69.591 74.553 -23.632 1.00 53.81 203 ALA C C 1
ATOM 5096 O O . ALA C 1 222 ? 69.191 75.719 -23.528 1.00 52.62 203 ALA C O 1
ATOM 5098 N N . GLU C 1 223 ? 69.112 73.686 -24.525 1.00 53.96 204 GLU C N 1
ATOM 5099 C CA . GLU C 1 223 ? 68.050 74.011 -25.494 1.00 55.42 204 GLU C CA 1
ATOM 5100 C C . GLU C 1 223 ? 66.781 74.558 -24.836 1.00 54.43 204 GLU C C 1
ATOM 5101 O O . GLU C 1 223 ? 66.182 75.507 -25.356 1.00 52.77 204 GLU C O 1
ATOM 5107 N N . GLN C 1 224 ? 66.405 74.000 -23.675 1.00 53.73 205 GLN C N 1
ATOM 5108 C CA . GLN C 1 224 ? 65.225 74.475 -22.958 1.00 52.96 205 GLN C CA 1
ATOM 5109 C C . GLN C 1 224 ? 65.358 75.951 -22.539 1.00 52.36 205 GLN C C 1
ATOM 5110 O O . GLN C 1 224 ? 64.380 76.678 -22.603 1.00 51.20 205 GLN C O 1
ATOM 5116 N N . GLU C 1 225 ? 66.559 76.379 -22.148 1.00 51.73 206 GLU C N 1
ATOM 5117 C CA . GLU C 1 225 ? 66.784 77.776 -21.752 1.00 51.66 206 GLU C CA 1
ATOM 5118 C C . GLU C 1 225 ? 66.828 78.694 -22.963 1.00 48.76 206 GLU C C 1
ATOM 5119 O O . GLU C 1 225 ? 66.376 79.809 -22.859 1.00 49.23 206 GLU C O 1
ATOM 5125 N N . LEU C 1 226 ? 67.364 78.225 -24.090 1.00 47.76 207 LEU C N 1
ATOM 5126 C CA . LEU C 1 226 ? 67.359 78.997 -25.329 1.00 46.59 207 LEU C CA 1
ATOM 5127 C C . LEU C 1 226 ? 65.905 79.243 -25.766 1.00 47.22 207 LEU C C 1
ATOM 5128 O O . LEU C 1 226 ? 65.549 80.370 -26.131 1.00 47.58 207 LEU C O 1
ATOM 5133 N N . PHE C 1 227 ? 65.065 78.211 -25.678 1.00 47.43 208 PHE C N 1
ATOM 5134 C CA . PHE C 1 227 ? 63.642 78.354 -25.984 1.00 47.68 208 PHE C CA 1
ATOM 5135 C C . PHE C 1 227 ? 62.939 79.282 -25.002 1.00 47.62 208 PHE C C 1
ATOM 5136 O O . PHE C 1 227 ? 62.162 80.112 -25.447 1.00 48.18 208 PHE C O 1
ATOM 5144 N N . ASN C 1 228 ? 63.206 79.144 -23.701 1.00 47.94 209 ASN C N 1
ATOM 5145 C CA . ASN C 1 228 ? 62.589 80.005 -22.710 1.00 49.35 209 ASN C CA 1
ATOM 5146 C C . ASN C 1 228 ? 62.912 81.493 -22.954 1.00 49.53 209 ASN C C 1
ATOM 5147 O O . ASN C 1 228 ? 62.007 82.339 -22.921 1.00 49.93 209 ASN C O 1
ATOM 5152 N N . LEU C 1 229 ? 64.187 81.792 -23.202 1.00 48.28 210 LEU C N 1
ATOM 5153 C CA . LEU C 1 229 ? 64.615 83.175 -23.457 1.00 47.53 210 LEU C CA 1
ATOM 5154 C C . LEU C 1 229 ? 64.025 83.687 -24.769 1.00 47.80 210 LEU C C 1
ATOM 5155 O O . LEU C 1 229 ? 63.559 84.839 -24.821 1.00 46.96 210 LEU C O 1
ATOM 5160 N N . SER C 1 230 ? 63.988 82.841 -25.805 1.00 47.39 211 SER C N 1
ATOM 5161 C CA . SER C 1 230 ? 63.365 83.234 -27.078 1.00 48.13 211 SER C CA 1
ATOM 5162 C C . SER C 1 230 ? 61.876 83.553 -26.884 1.00 48.58 211 SER C C 1
ATOM 5163 O O . SER C 1 230 ? 61.355 84.504 -27.488 1.00 46.84 211 SER C O 1
ATOM 5166 N N . GLY C 1 231 ? 61.213 82.792 -26.004 1.00 48.55 212 GLY C N 1
ATOM 5167 C CA . GLY C 1 231 ? 59.817 83.075 -25.627 1.00 47.67 212 GLY C CA 1
ATOM 5168 C C . GLY C 1 231 ? 59.670 84.450 -25.006 1.00 47.90 212 GLY C C 1
ATOM 5169 O O . GLY C 1 231 ? 58.719 85.163 -25.342 1.00 47.20 212 GLY C O 1
ATOM 5170 N N . VAL C 1 232 ? 60.604 84.818 -24.100 1.00 47.88 213 VAL C N 1
ATOM 5171 C CA . VAL C 1 232 ? 60.621 86.160 -23.482 1.00 47.54 213 VAL C CA 1
ATOM 5172 C C . VAL C 1 232 ? 60.782 87.240 -24.563 1.00 47.38 213 VAL C C 1
ATOM 5173 O O . VAL C 1 232 ? 59.998 88.199 -24.608 1.00 46.96 213 VAL C O 1
ATOM 5177 N N . TYR C 1 233 ? 61.742 87.034 -25.467 1.00 48.02 214 TYR C N 1
ATOM 5178 C CA . TYR C 1 233 ? 61.982 87.943 -26.584 1.00 47.95 214 TYR C CA 1
ATOM 5179 C C . TYR C 1 233 ? 60.697 88.153 -27.409 1.00 48.77 214 TYR C C 1
ATOM 5180 O O . TYR C 1 233 ? 60.285 89.297 -27.596 1.00 50.13 214 TYR C O 1
ATOM 5189 N N . HIS C 1 234 ? 60.085 87.057 -27.881 1.00 50.04 215 HIS C N 1
ATOM 5190 C CA . HIS C 1 234 ? 58.798 87.046 -28.654 1.00 48.98 215 HIS C CA 1
ATOM 5191 C C . HIS C 1 234 ? 57.738 87.874 -27.960 1.00 48.11 215 HIS C C 1
ATOM 5192 O O . HIS C 1 234 ? 57.034 88.635 -28.615 1.00 47.66 215 HIS C O 1
ATOM 5199 N N . ASN C 1 235 ? 57.599 87.665 -26.644 1.00 48.82 216 ASN C N 1
ATOM 5200 C CA . ASN C 1 235 ? 56.615 88.356 -25.814 1.00 46.77 216 ASN C CA 1
ATOM 5201 C C . ASN C 1 235 ? 56.861 89.845 -25.796 1.00 44.99 216 ASN C C 1
ATOM 5202 O O . ASN C 1 235 ? 55.939 90.615 -26.083 1.00 44.07 216 ASN C O 1
ATOM 5207 N N . LEU C 1 236 ? 58.103 90.247 -25.510 1.00 43.67 217 LEU C N 1
ATOM 5208 C CA . LEU C 1 236 ? 58.464 91.672 -25.503 1.00 44.01 217 LEU C CA 1
ATOM 5209 C C . LEU C 1 236 ? 58.247 92.338 -26.871 1.00 45.03 217 LEU C C 1
ATOM 5210 O O . LEU C 1 236 ? 57.713 93.439 -26.947 1.00 44.12 217 LEU C O 1
ATOM 5215 N N . LEU C 1 237 ? 58.621 91.652 -27.953 1.00 46.51 218 LEU C N 1
ATOM 5216 C CA . LEU C 1 237 ? 58.451 92.220 -29.303 1.00 45.15 218 LEU C CA 1
ATOM 5217 C C . LEU C 1 237 ? 56.965 92.370 -29.577 1.00 45.98 218 LEU C C 1
ATOM 5218 O O . LEU C 1 237 ? 56.512 93.388 -30.096 1.00 47.04 218 LEU C O 1
ATOM 5223 N N . ARG C 1 238 ? 56.184 91.362 -29.216 1.00 47.36 219 ARG C N 1
ATOM 5224 C CA . ARG C 1 238 ? 54.729 91.484 -29.323 1.00 47.79 219 ARG C CA 1
ATOM 5225 C C . ARG C 1 238 ? 54.149 92.611 -28.442 1.00 46.67 219 ARG C C 1
ATOM 5226 O O . ARG C 1 238 ? 53.174 93.213 -28.844 1.00 47.53 219 ARG C O 1
ATOM 5234 N N . ARG C 1 239 ? 54.707 92.876 -27.257 1.00 45.91 220 ARG C N 1
ATOM 5235 C CA . ARG C 1 239 ? 54.199 93.986 -26.417 1.00 46.91 220 ARG C CA 1
ATOM 5236 C C . ARG C 1 239 ? 54.542 95.369 -26.929 1.00 45.64 220 ARG C C 1
ATOM 5237 O O . ARG C 1 239 ? 53.745 96.280 -26.775 1.00 45.16 220 ARG C O 1
ATOM 5245 N N . TRP C 1 240 ? 55.715 95.508 -27.539 1.00 45.18 221 TRP C N 1
ATOM 5246 C CA . TRP C 1 240 ? 56.266 96.804 -27.894 1.00 44.77 221 TRP C CA 1
ATOM 5247 C C . TRP C 1 240 ? 56.255 97.252 -29.341 1.00 45.44 221 TRP C C 1
ATOM 5248 O O . TRP C 1 240 ? 56.490 98.446 -29.599 1.00 45.42 221 TRP C O 1
ATOM 5259 N N . SER C 1 241 ? 55.977 96.334 -30.267 1.00 45.18 222 SER C N 1
ATOM 5260 C CA A SER C 1 241 ? 55.982 96.646 -31.698 0.50 45.80 222 SER C CA 1
ATOM 5261 C CA B SER C 1 241 ? 55.987 96.633 -31.696 0.50 44.69 222 SER C CA 1
ATOM 5262 C C . SER C 1 241 ? 54.838 97.537 -32.124 1.00 45.85 222 SER C C 1
ATOM 5263 O O . SER C 1 241 ? 53.790 97.490 -31.551 1.00 45.56 222 SER C O 1
ATOM 5268 N N . GLU C 1 242 ? 55.065 98.364 -33.131 1.00 45.91 223 GLU C N 1
ATOM 5269 C CA . GLU C 1 242 ? 54.019 99.190 -33.713 1.00 48.00 223 GLU C CA 1
ATOM 5270 C C . GLU C 1 242 ? 54.258 99.029 -35.209 1.00 49.69 223 GLU C C 1
ATOM 5271 O O . GLU C 1 242 ? 55.310 99.419 -35.703 1.00 49.08 223 GLU C O 1
ATOM 5277 N N . LEU C 1 243 ? 53.312 98.374 -35.884 1.00 52.11 224 LEU C N 1
ATOM 5278 C CA . LEU C 1 243 ? 53.371 98.077 -37.322 1.00 53.70 224 LEU C CA 1
ATOM 5279 C C . LEU C 1 243 ? 52.456 99.032 -38.085 1.00 56.62 224 LEU C C 1
ATOM 5280 O O . LEU C 1 243 ? 52.351 98.990 -39.310 1.00 58.80 224 LEU C O 1
#

Foldseek 3Di:
DWDCPLWTKFPCLDPPVVLVVLCVLVVPADWAWDQADDFWVGWGFTWTWGPPPPVSLQVVLVVSCSLVVDVLSCLLFQFDDDQRKIKIKAEQFGKTDWTFGDQDDAHPVGAGFQKKKKQWSDAQVQWDFQWKWWQDPSGIDTDDDGHNMMIMGGSGTTIMGGHTYGGMTMIIIGGHHLRDNVLSVVLSVLVVVLVVCVVVVHDPVVSVVSVVVSVVSCVVRDDD/DFAQPLWGKFPQLDPPVRLVVLCVLVVVADWDVPPWIWGDPPDVSLQVVLVVSCSQCVDPLSCLLFQFDFDDGWIKIKAEAFRKWDKDQAVFFKKKKQWSDAQVQWDFQWKWWADPVGIDTDDHGHNMMTMDGSRTIIMTGHTNGGMTMIIMTGDHLNDNVLSNVLSVLVVVLVVCVVVVHDPVVSVVSVVVSVVSCVVRDDD/DDPPLFDKFPQLDDPVRLVVLCVLVVPADWDWDVCVFTWTWGPPPPVSLQVVLVVNVSLVVDVLSCLLFQFDDDQGWIKIKAAQFGKWDWDADDQDDQHPVGAGFQKKKKQWSDAQVQWDFQWKWWQDPSGIDTDDDGHNMMTIGGRGTTIMGGHTNGGMTIIIIGTHHLRDNVLSVVLSVLVVVLVVCVVVVHDPVVSVVSVVVSVVSCVVRDDD